Protein AF-A0A3A8QPT7-F1 (afdb_monomer)

Secondary structure (DSSP, 8-state):
---HHHHHHHHHHHHHHHHTTSTTS-HHHHHHHHHHHHHHHHHHHTS-HHHHTTS-HHHHHHHHHHHHHHHHHHHHHHHHHHHHHHHHHHHHHHHHHHHHHHHT-EE-STT-EEE--HHHHHHHHHHHHHHHHHHHHTTT-TTGGG--HHHHHHHHHHH-HHHHHHHHHHHTSPPEEE-PPPPPPPPHHHHHHHHHHTT-SSS-SSSSSHHHHHSB-TTSPBPPHHHHHHHHHHHHHHHHTTTTTTTTHHHHHHHHHHHT--HHHHHHHHHHHTTS-HHHHHHHHHHHHHHHTTPPPPHHHHHHHHHHHHHHHHHHHHHHHHHTTTPPPPPTT--B-TTSPBPPTTSHHHHHHHHHHHHHH-TTT-SS--SSPPHHHHHHHHHHHHHTT---HHHHHHHHHTTPPPP---B-PPTT-SPPPB--SEEES--S---TTS-EEEEEEE--SEE-S-HHHHHHHHHHHHH-EEEEEEEE-TTSTT-PPEEPHHHHHHHHHHHHTT-EEEEEE-

Sequence (510 aa):
VGGVELGRYLAFIREKKAALKQPAVTETERQVGHAALNDLMLWASARTEEELAKDAPLEVYLRLKAKHAQALLEDGRRSARAEAKLEEFHRWAEARRQVLADAHFRRLGSDGLLTESALYEETQLALLDAVLDWAYAHTEDPDFPRKSPSEVAVYLLARDSLLASAVEAGRFAPPAWDPAREPPAIPPEEVVLEIALGLLPVTGEVGDISGVVLGRSLLGYPLTDGERLLCAVSVALPVVSGRLLSEGAQGAERVALLTGRSLREVQVLQRVVQHLSPQEAQELRRVLRAAGRGEAVSAEDVERLRALAKRLEAPLAEAGRVLARGKRVALVGSRATAEGARLVPGSAEHLAQAWVDYQFRHPGKYPRFSYAVDPEWERLYRTVIQNKGAGSAFEQSVLQSRKLPKNTDLLLPPPGSKAQGFVPDAVTGHKGDLVWGSPYDFVEVKGRAELALTGNLKAMIQYVQKYGGSIELWIRSAKHPEGATRLTGPLTEELNDLVKEGQAAVRPFP

Nearest PDB structures (foldseek):
  4pl2-assembly2_A  TM=3.630E-01  e=3.818E+00  Escherichia coli DH1
  5j1i-assembly1_A  TM=1.905E-01  e=4.190E+00  Homo sapiens

Mean predicted aligned error: 19.51 Å

pLDDT: mean 70.54, std 17.62, range [31.7, 96.62]

Radius of gyration: 36.77 Å; Cα contacts (8 Å, |Δi|>4): 653; chains: 1; bounding box: 91×50×107 Å

Solvent-accessible surface area (backbone atoms only — not comparable to full-atom values): 28170 Å² total; per-re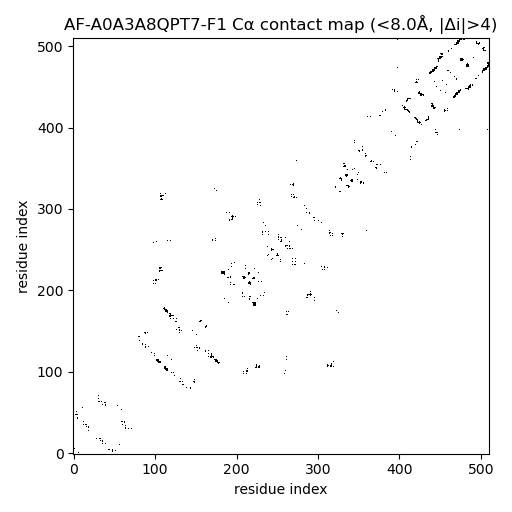sidue (Å²): 142,76,57,74,48,55,49,52,43,53,52,50,47,53,54,51,58,56,59,50,68,39,87,90,51,51,70,68,58,32,51,29,47,51,54,19,47,52,52,45,50,53,59,55,73,74,51,54,60,78,62,46,69,76,55,55,63,66,59,55,37,52,54,40,26,52,50,43,47,50,51,51,50,52,48,52,51,48,50,54,47,35,50,58,44,50,51,51,44,48,52,53,42,50,56,49,50,49,52,54,70,28,45,41,52,40,43,46,26,96,77,21,23,43,20,58,21,69,57,28,50,54,28,50,49,52,49,46,51,52,42,51,53,50,51,69,75,31,60,85,44,90,60,46,80,77,58,51,62,68,59,46,43,54,49,47,43,73,71,32,67,63,61,33,50,41,39,51,50,14,45,68,39,68,48,42,66,44,75,69,86,87,69,65,81,66,67,64,71,58,56,41,45,50,45,6,56,56,66,58,87,86,86,53,100,80,67,53,63,51,36,70,33,53,37,22,42,93,88,68,47,47,49,35,37,45,53,44,44,46,37,53,41,55,65,47,44,80,56,56,77,56,70,30,62,74,47,46,70,62,31,32,48,53,49,13,68,76,67,76,44,46,41,57,58,38,39,44,47,53,36,40,49,67,75,50,51,76,64,55,53,50,49,51,52,49,56,33,52,38,29,50,70,72,42,89,75,51,72,65,56,49,51,50,50,53,54,51,22,61,64,46,29,59,58,32,42,50,42,48,59,37,31,65,68,76,42,60,64,76,40,82,84,54,59,42,46,74,88,65,49,72,46,58,90,80,37,72,68,37,48,52,51,52,47,51,48,49,41,71,76,36,49,95,79,40,84,63,92,68,89,71,73,54,70,68,54,50,54,53,52,50,57,52,58,71,68,66,79,72,85,49,74,59,46,55,52,55,33,59,77,67,71,50,67,75,45,87,64,66,38,55,58,65,83,93,51,93,65,62,55,38,64,48,49,21,61,56,99,67,88,74,87,75,60,73,76,57,60,48,37,34,30,40,66,48,81,44,64,64,46,65,71,47,70,52,63,38,33,49,52,56,45,31,77,74,40,39,45,28,40,40,39,36,30,28,18,76,75,18,94,85,39,40,39,41,66,35,68,74,34,47,52,56,45,51,54,32,36,77,70,70,28,35,44,83,42,74,40,101

Organism: NCBI:txid2316720

Structure (mmCIF, N/CA/C/O backbone):
data_AF-A0A3A8QPT7-F1
#
_entry.id   AF-A0A3A8QPT7-F1
#
loop_
_atom_site.group_PDB
_atom_site.id
_atom_site.type_symbol
_atom_site.label_atom_id
_atom_site.label_alt_id
_atom_site.label_comp_id
_atom_site.label_asym_id
_atom_site.label_entity_id
_atom_site.label_seq_id
_atom_site.pdbx_PDB_ins_code
_atom_site.Cartn_x
_atom_site.Cartn_y
_atom_site.Cartn_z
_atom_site.occupancy
_atom_site.B_iso_or_equiv
_atom_site.auth_seq_id
_atom_site.auth_comp_id
_atom_site.auth_asym_id
_atom_site.auth_atom_id
_atom_site.pdbx_PDB_model_num
ATOM 1 N N . VAL A 1 1 ? 38.721 -14.617 -67.663 1.00 47.69 1 VAL A N 1
ATOM 2 C CA . VAL A 1 1 ? 37.419 -14.471 -66.972 1.00 47.69 1 VAL A CA 1
ATOM 3 C C . VAL A 1 1 ? 37.281 -13.009 -66.586 1.00 47.69 1 VAL A C 1
ATOM 5 O O . VAL A 1 1 ? 38.129 -12.526 -65.849 1.00 47.69 1 VAL A O 1
ATOM 8 N N . GLY A 1 2 ? 36.311 -12.307 -67.165 1.00 55.47 2 GLY A N 1
ATOM 9 C CA . GLY A 1 2 ? 36.042 -10.885 -66.932 1.00 55.47 2 GLY A CA 1
ATOM 10 C C . GLY A 1 2 ? 35.784 -10.172 -68.251 1.00 55.47 2 GLY A C 1
ATOM 11 O O . GLY A 1 2 ? 36.741 -9.828 -68.940 1.00 55.47 2 GLY A O 1
ATOM 12 N N . GLY A 1 3 ? 34.514 -10.041 -68.637 1.00 75.25 3 GLY A N 1
ATOM 13 C CA . GLY A 1 3 ? 34.138 -9.258 -69.807 1.00 75.25 3 GLY A CA 1
ATOM 14 C C . GLY A 1 3 ? 34.181 -7.756 -69.516 1.00 75.25 3 GLY A C 1
ATOM 15 O O . GLY A 1 3 ? 34.612 -7.307 -68.446 1.00 75.25 3 GLY A O 1
ATOM 16 N N . VAL A 1 4 ? 33.820 -6.977 -70.533 1.00 87.88 4 VAL A N 1
ATOM 17 C CA . VAL A 1 4 ? 34.007 -5.520 -70.572 1.00 87.88 4 VAL A CA 1
ATOM 18 C C . VAL A 1 4 ? 33.205 -4.825 -69.468 1.00 87.88 4 VAL A C 1
ATOM 20 O O . VAL A 1 4 ? 33.731 -3.923 -68.808 1.00 87.88 4 VAL A O 1
ATOM 23 N N . GLU A 1 5 ? 31.979 -5.277 -69.198 1.00 90.06 5 GLU A N 1
ATOM 24 C CA . GLU A 1 5 ? 31.116 -4.651 -68.198 1.00 90.06 5 GLU A CA 1
ATOM 25 C C . GLU A 1 5 ? 31.552 -5.009 -66.777 1.00 90.06 5 GLU A C 1
ATOM 27 O O . GLU A 1 5 ? 31.640 -4.121 -65.925 1.00 90.06 5 GLU A O 1
ATOM 32 N N . LEU A 1 6 ? 31.951 -6.258 -66.504 1.00 89.81 6 LEU A N 1
ATOM 33 C CA . LEU A 1 6 ? 32.511 -6.594 -65.190 1.00 89.81 6 LEU A CA 1
ATOM 34 C C . LEU A 1 6 ? 33.782 -5.774 -64.899 1.00 89.81 6 LEU A C 1
ATOM 36 O O . LEU A 1 6 ? 33.957 -5.264 -63.789 1.00 89.81 6 LEU A O 1
ATOM 40 N N . GLY A 1 7 ? 34.643 -5.575 -65.903 1.00 89.94 7 GLY A N 1
ATOM 41 C CA . GLY A 1 7 ? 35.822 -4.710 -65.798 1.00 89.94 7 GLY A CA 1
ATOM 42 C C . GLY A 1 7 ? 35.476 -3.262 -65.429 1.00 89.94 7 GLY A C 1
ATOM 43 O O . GLY A 1 7 ? 36.123 -2.674 -64.556 1.00 89.94 7 GLY A O 1
ATOM 44 N N . ARG A 1 8 ? 34.412 -2.709 -66.026 1.00 94.06 8 ARG A N 1
ATOM 45 C CA . ARG A 1 8 ? 33.888 -1.366 -65.726 1.00 94.06 8 ARG A CA 1
ATOM 46 C C . ARG A 1 8 ? 33.406 -1.240 -64.276 1.00 94.06 8 ARG A C 1
ATOM 48 O O . ARG A 1 8 ? 33.750 -0.263 -63.608 1.00 94.06 8 ARG A O 1
ATOM 55 N N . TYR A 1 9 ? 32.676 -2.230 -63.759 1.00 94.75 9 TYR A N 1
ATOM 56 C CA . TYR A 1 9 ? 32.240 -2.263 -62.355 1.00 94.75 9 TYR A CA 1
ATOM 57 C C . TYR A 1 9 ? 33.427 -2.358 -61.383 1.00 94.75 9 TYR A C 1
ATOM 59 O O . TYR A 1 9 ? 33.484 -1.622 -60.396 1.00 94.75 9 TYR A O 1
ATOM 67 N N . LEU A 1 10 ? 34.418 -3.208 -61.671 1.00 93.88 10 LEU A N 1
ATOM 68 C CA . LEU A 1 10 ? 35.613 -3.356 -60.832 1.00 93.88 10 LEU A CA 1
ATOM 69 C C . LEU A 1 10 ? 36.472 -2.084 -60.801 1.00 93.88 10 LEU A C 1
ATOM 71 O O . LEU A 1 10 ? 36.978 -1.712 -59.737 1.00 93.88 10 LEU A O 1
ATOM 75 N N . ALA A 1 11 ? 36.624 -1.405 -61.941 1.00 94.44 11 ALA A N 1
ATOM 76 C CA . ALA A 1 11 ? 37.322 -0.125 -62.025 1.00 94.44 11 ALA A CA 1
ATOM 77 C C . ALA A 1 11 ? 36.614 0.949 -61.185 1.00 94.44 11 ALA A C 1
ATOM 79 O O . ALA A 1 11 ? 37.253 1.596 -60.352 1.00 94.44 11 ALA A O 1
ATOM 80 N N . PHE A 1 12 ? 35.287 1.055 -61.319 1.00 96.44 12 PHE A N 1
ATOM 81 C CA . PHE A 1 12 ? 34.465 1.955 -60.510 1.00 96.44 12 PHE A CA 1
ATOM 82 C C . PHE A 1 12 ? 34.610 1.678 -59.003 1.00 96.44 12 PHE A C 1
ATOM 84 O O . PHE A 1 12 ? 34.821 2.602 -58.215 1.00 96.44 12 PHE A O 1
ATOM 91 N N . ILE A 1 13 ? 34.568 0.406 -58.583 1.00 95.38 13 ILE A N 1
ATOM 92 C CA . ILE A 1 13 ? 34.739 0.030 -57.171 1.00 95.38 13 ILE A CA 1
ATOM 93 C C . ILE A 1 13 ? 36.112 0.465 -56.645 1.00 95.38 13 ILE A C 1
ATOM 95 O O . ILE A 1 13 ? 36.201 0.982 -55.530 1.00 95.38 13 ILE A O 1
ATOM 99 N N . ARG A 1 14 ? 37.187 0.277 -57.421 1.00 95.00 14 ARG A N 1
ATOM 100 C CA . ARG A 1 14 ? 38.543 0.696 -57.020 1.00 95.00 14 ARG A CA 1
ATOM 101 C C . ARG A 1 14 ? 38.638 2.209 -56.850 1.00 95.00 14 ARG A C 1
ATOM 103 O O . ARG A 1 14 ? 39.148 2.662 -55.826 1.00 95.00 14 ARG A O 1
ATOM 110 N N . GLU A 1 15 ? 38.110 2.966 -57.809 1.00 96.00 15 GLU A N 1
ATOM 111 C CA . GLU A 1 15 ? 38.067 4.430 -57.756 1.00 96.00 15 GLU A CA 1
ATOM 112 C C . GLU A 1 15 ? 37.321 4.913 -56.503 1.00 96.00 15 GLU A C 1
ATOM 114 O O . GLU A 1 15 ? 37.855 5.698 -55.718 1.00 96.00 15 GLU A O 1
ATOM 119 N N . LYS A 1 16 ? 36.115 4.389 -56.247 1.00 94.69 16 LYS A N 1
ATOM 120 C CA . LYS A 1 16 ? 35.323 4.800 -55.079 1.00 94.69 16 LYS A CA 1
ATOM 121 C C . LYS A 1 16 ? 35.925 4.343 -53.754 1.00 94.69 16 LYS A C 1
ATOM 123 O O . LYS A 1 16 ? 35.893 5.114 -52.797 1.00 94.69 16 LYS A O 1
ATOM 128 N N . LYS A 1 17 ? 36.554 3.163 -53.683 1.00 93.38 17 LYS A N 1
ATOM 129 C CA . LYS A 1 17 ? 37.315 2.747 -52.488 1.00 93.38 17 LYS A CA 1
ATOM 130 C C . LYS A 1 17 ? 38.472 3.704 -52.191 1.00 93.38 17 LYS A C 1
ATOM 132 O O . LYS A 1 17 ? 38.749 3.942 -51.021 1.00 93.38 17 LYS A O 1
ATOM 137 N N . ALA A 1 18 ? 39.138 4.247 -53.212 1.00 93.06 18 ALA A N 1
ATOM 138 C CA . ALA A 1 18 ? 40.184 5.253 -53.024 1.00 93.06 18 ALA A CA 1
ATOM 139 C C . ALA A 1 18 ? 39.605 6.599 -52.556 1.00 93.06 18 ALA A C 1
ATOM 141 O O . ALA A 1 18 ? 40.149 7.204 -51.635 1.00 93.06 18 ALA A O 1
ATOM 142 N N . ALA A 1 19 ? 38.470 7.027 -53.117 1.00 92.75 19 ALA A N 1
ATOM 143 C CA . ALA A 1 19 ? 37.792 8.258 -52.706 1.00 92.75 19 ALA A CA 1
ATOM 144 C C . ALA A 1 19 ? 37.348 8.233 -51.227 1.00 92.75 19 ALA A C 1
ATOM 146 O O . ALA A 1 19 ? 37.539 9.217 -50.520 1.00 92.75 19 ALA A O 1
ATOM 147 N N . LEU A 1 20 ? 36.839 7.101 -50.719 1.00 92.19 20 LEU A N 1
ATOM 148 C CA . LEU A 1 20 ? 36.408 6.962 -49.313 1.00 92.19 20 LEU A CA 1
ATOM 149 C C . LEU A 1 20 ? 37.558 7.020 -48.286 1.00 92.19 20 LEU A C 1
ATOM 151 O O . LEU A 1 20 ? 37.318 7.235 -47.096 1.00 92.19 20 LEU A O 1
ATOM 155 N N . LYS A 1 21 ? 38.811 6.846 -48.728 1.00 91.00 21 LYS A N 1
ATOM 156 C CA . LYS A 1 21 ? 40.006 6.968 -47.875 1.00 91.00 21 LYS A CA 1
ATOM 157 C C . LYS A 1 21 ? 40.462 8.414 -47.679 1.00 91.00 21 LYS A C 1
ATOM 159 O O . LYS A 1 21 ? 41.392 8.650 -46.914 1.00 91.00 21 LYS A O 1
ATOM 164 N N . GLN A 1 22 ? 39.852 9.375 -48.374 1.00 91.25 22 GLN A N 1
ATOM 165 C CA . GLN A 1 22 ? 40.227 10.776 -48.235 1.00 91.25 22 GLN A CA 1
ATOM 166 C C . GLN A 1 22 ? 39.846 11.313 -46.840 1.00 91.25 22 GLN A C 1
ATOM 168 O O . GLN A 1 22 ? 38.780 10.958 -46.325 1.00 91.25 22 GLN A O 1
ATOM 173 N N . PRO A 1 23 ? 40.668 12.196 -46.235 1.00 85.62 23 PRO A N 1
ATOM 174 C CA . PRO A 1 23 ? 40.406 12.746 -44.899 1.00 85.62 23 PRO A CA 1
ATOM 175 C C . PRO A 1 23 ? 39.099 13.539 -44.785 1.00 85.62 23 PRO A C 1
ATOM 177 O O . PRO A 1 23 ? 38.535 13.631 -43.703 1.00 85.62 23 PRO A O 1
ATOM 180 N N . ALA A 1 24 ? 38.610 14.098 -45.895 1.00 90.19 24 ALA A N 1
ATOM 181 C CA . ALA A 1 24 ? 37.383 14.893 -45.937 1.00 90.19 24 ALA A CA 1
ATOM 182 C C . ALA A 1 24 ? 36.089 14.063 -45.810 1.00 90.19 24 ALA A C 1
ATOM 184 O O . ALA A 1 24 ? 35.016 14.638 -45.664 1.00 90.19 24 ALA A O 1
ATOM 185 N N . VAL A 1 25 ? 36.171 12.728 -45.884 1.00 89.06 25 VAL A N 1
ATOM 186 C CA . VAL A 1 25 ? 35.008 11.835 -45.787 1.00 89.06 25 VAL A CA 1
ATOM 187 C C . VAL A 1 25 ? 34.735 11.501 -44.323 1.00 89.06 25 VAL A C 1
ATOM 189 O O . VAL A 1 25 ? 35.638 11.066 -43.601 1.00 89.06 25 VAL A O 1
ATOM 192 N N . THR A 1 26 ? 33.486 11.671 -43.887 1.00 91.50 26 THR A N 1
ATOM 193 C CA . THR A 1 26 ? 33.074 11.324 -42.519 1.00 91.50 26 THR A CA 1
ATOM 194 C C . THR A 1 26 ? 33.120 9.809 -42.291 1.00 91.50 26 THR A C 1
ATOM 196 O O . THR A 1 26 ? 33.003 9.019 -43.229 1.00 91.50 26 THR A O 1
ATOM 199 N N . GLU A 1 27 ? 33.282 9.370 -41.041 1.00 88.56 27 GLU A N 1
ATOM 200 C CA . GLU A 1 27 ? 33.335 7.935 -40.726 1.00 88.56 27 GLU A CA 1
ATOM 201 C C . GLU A 1 27 ? 32.027 7.215 -41.095 1.00 88.56 27 GLU A C 1
ATOM 203 O O . GLU A 1 27 ? 32.056 6.137 -41.684 1.00 88.56 27 GLU A O 1
ATOM 208 N N . THR A 1 28 ? 30.876 7.853 -40.871 1.00 86.69 28 THR A N 1
ATOM 209 C CA . THR A 1 28 ? 29.561 7.334 -41.276 1.00 86.69 28 THR A CA 1
ATOM 210 C C . THR A 1 28 ? 29.468 7.138 -42.792 1.00 86.69 28 THR A C 1
ATOM 212 O O . THR A 1 28 ? 29.057 6.078 -43.267 1.00 86.69 28 THR A O 1
ATOM 215 N N . GLU A 1 29 ? 29.889 8.128 -43.586 1.00 90.06 29 GLU A N 1
ATOM 216 C CA . GLU A 1 29 ? 29.894 8.009 -45.049 1.00 90.06 29 GLU A CA 1
ATOM 217 C C . GLU A 1 29 ? 30.881 6.953 -45.546 1.00 90.06 29 GLU A C 1
ATOM 219 O O . GLU A 1 29 ? 30.611 6.284 -46.549 1.00 90.06 29 GLU A O 1
ATOM 224 N N . ARG A 1 30 ? 32.005 6.786 -44.843 1.00 92.75 30 ARG A N 1
ATOM 225 C CA . ARG A 1 30 ? 33.008 5.760 -45.122 1.00 92.75 30 ARG A CA 1
ATOM 226 C C . ARG A 1 30 ? 32.451 4.361 -44.870 1.00 92.75 30 ARG A C 1
ATOM 228 O O . ARG A 1 30 ? 32.575 3.512 -45.750 1.00 92.75 30 ARG A O 1
ATOM 235 N N . GLN A 1 31 ? 31.789 4.130 -43.737 1.00 90.62 31 GLN A N 1
ATOM 236 C CA . GLN A 1 31 ? 31.167 2.844 -43.396 1.00 90.62 31 GLN A CA 1
ATOM 237 C C . GLN A 1 31 ? 30.049 2.468 -44.373 1.00 90.62 31 GLN A C 1
ATOM 239 O O . GLN A 1 31 ? 30.101 1.401 -44.990 1.00 90.62 31 GLN A O 1
ATOM 244 N N . VAL A 1 32 ? 29.090 3.374 -44.598 1.00 94.00 32 VAL A N 1
ATOM 245 C CA . VAL A 1 32 ? 27.981 3.163 -45.547 1.00 94.00 32 VAL A CA 1
ATOM 246 C C . VAL A 1 32 ? 28.514 2.959 -46.970 1.00 94.00 32 VAL A C 1
ATOM 248 O O . VAL A 1 32 ? 28.056 2.075 -47.697 1.00 94.00 32 VAL A O 1
ATOM 251 N N . GLY A 1 33 ? 29.510 3.754 -47.372 1.00 93.56 33 GLY A N 1
ATOM 252 C CA . GLY A 1 33 ? 30.157 3.638 -48.675 1.0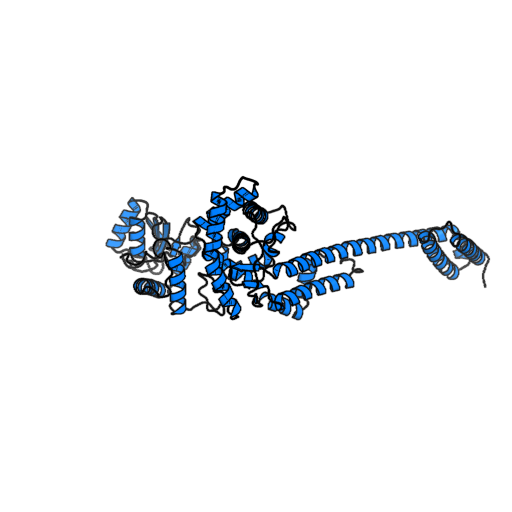0 93.56 33 GLY A CA 1
ATOM 253 C C . GLY A 1 33 ? 30.888 2.306 -48.856 1.00 93.56 33 GLY A C 1
ATOM 254 O O . GLY A 1 33 ? 30.754 1.673 -49.901 1.00 93.56 33 GLY A O 1
ATOM 255 N N . HIS A 1 34 ? 31.624 1.834 -47.847 1.00 94.81 34 HIS A N 1
ATOM 256 C CA . HIS A 1 34 ? 32.311 0.544 -47.910 1.00 94.81 34 HIS A CA 1
ATOM 257 C C . HIS A 1 34 ? 31.343 -0.640 -47.950 1.00 94.81 34 HIS A C 1
ATOM 259 O O . HIS A 1 34 ? 31.553 -1.538 -48.767 1.00 94.81 34 HIS A O 1
ATOM 265 N N . ALA A 1 35 ? 30.278 -0.622 -47.143 1.00 93.06 35 ALA A N 1
ATOM 266 C CA . ALA A 1 35 ? 29.233 -1.645 -47.177 1.00 93.06 35 ALA A CA 1
ATOM 267 C C . ALA A 1 35 ? 28.576 -1.723 -48.566 1.00 93.06 35 ALA A C 1
ATOM 269 O O . ALA A 1 35 ? 28.523 -2.792 -49.173 1.00 93.06 35 ALA A O 1
ATOM 270 N N . ALA A 1 36 ? 28.203 -0.574 -49.138 1.00 95.94 36 ALA A N 1
ATOM 271 C CA . ALA A 1 36 ? 27.622 -0.506 -50.476 1.00 95.94 36 ALA A CA 1
ATOM 272 C C . ALA A 1 36 ? 28.580 -0.974 -51.585 1.00 95.94 36 ALA A C 1
ATOM 274 O O . ALA A 1 36 ? 28.141 -1.613 -52.538 1.00 95.94 36 ALA A O 1
ATOM 275 N N . LEU A 1 37 ? 29.886 -0.694 -51.481 1.00 96.62 37 LEU A N 1
ATOM 276 C CA . LEU A 1 37 ? 30.881 -1.170 -52.455 1.00 96.62 37 LEU A CA 1
ATOM 277 C C . LEU A 1 37 ? 31.157 -2.673 -52.343 1.00 96.62 37 LEU A C 1
ATOM 279 O O . LEU A 1 37 ? 31.469 -3.305 -53.353 1.00 96.62 37 LEU A O 1
ATOM 283 N N . ASN A 1 38 ? 31.064 -3.248 -51.143 1.00 95.38 38 ASN A N 1
ATOM 284 C CA . ASN A 1 38 ? 31.174 -4.693 -50.953 1.00 95.38 38 ASN A CA 1
ATOM 285 C C . ASN A 1 38 ? 29.944 -5.412 -51.522 1.00 95.38 38 ASN A C 1
ATOM 287 O O . ASN A 1 38 ? 30.103 -6.369 -52.278 1.00 95.38 38 ASN A O 1
ATOM 291 N N . ASP A 1 39 ? 28.742 -4.891 -51.275 1.00 95.19 39 ASP A N 1
ATOM 292 C CA . ASP A 1 39 ? 27.518 -5.413 -51.888 1.00 95.19 39 ASP A CA 1
ATOM 293 C C . ASP A 1 39 ? 27.525 -5.247 -53.408 1.00 95.19 39 ASP A C 1
ATOM 295 O O . ASP A 1 39 ? 27.118 -6.160 -54.118 1.00 95.19 39 ASP A O 1
ATOM 299 N N . LEU A 1 40 ? 28.038 -4.127 -53.930 1.00 96.06 40 LEU A N 1
ATOM 300 C CA . LEU A 1 40 ? 28.192 -3.917 -55.370 1.00 96.06 40 LEU A CA 1
ATOM 301 C C . LEU A 1 40 ? 29.149 -4.940 -55.993 1.00 96.06 40 LEU A C 1
ATOM 303 O O . LEU A 1 40 ? 28.886 -5.432 -57.087 1.00 96.06 40 LEU A O 1
ATOM 307 N N . MET A 1 41 ? 30.238 -5.285 -55.297 1.00 95.31 41 MET A N 1
ATOM 308 C CA . MET A 1 41 ? 31.178 -6.319 -55.736 1.00 95.31 41 MET A CA 1
ATOM 309 C C . MET A 1 41 ? 30.491 -7.685 -55.835 1.00 95.31 41 MET A C 1
ATOM 311 O O . MET A 1 41 ? 30.626 -8.365 -56.852 1.00 95.31 41 MET A O 1
ATOM 315 N N . LEU A 1 42 ? 29.736 -8.076 -54.804 1.00 94.56 42 LEU A N 1
ATOM 316 C CA . LEU A 1 42 ? 28.981 -9.333 -54.786 1.00 94.56 42 LEU A CA 1
ATOM 317 C C . LEU A 1 42 ? 27.880 -9.338 -55.855 1.00 94.56 42 LEU A C 1
ATOM 319 O O . LEU A 1 42 ? 27.741 -10.302 -56.603 1.00 94.56 42 LEU A O 1
ATOM 323 N N . TRP A 1 43 ? 27.146 -8.230 -55.976 1.00 94.69 43 TRP A N 1
ATOM 324 C CA . TRP A 1 43 ? 26.082 -8.030 -56.957 1.00 94.69 43 TRP A CA 1
ATOM 325 C C . TRP A 1 43 ? 26.598 -8.138 -58.394 1.00 94.69 43 TRP A C 1
ATOM 327 O O . TRP A 1 43 ? 25.934 -8.763 -59.223 1.00 94.69 43 TRP A O 1
ATOM 337 N N . ALA A 1 44 ? 27.771 -7.558 -58.674 1.00 93.06 44 ALA A N 1
ATOM 338 C CA . ALA A 1 44 ? 28.379 -7.578 -59.998 1.00 93.06 44 ALA A CA 1
ATOM 339 C C . ALA A 1 44 ? 28.994 -8.944 -60.335 1.00 93.06 44 ALA A C 1
ATOM 341 O O . ALA A 1 44 ? 28.863 -9.422 -61.456 1.00 93.06 44 ALA A O 1
ATOM 342 N N . SER A 1 45 ? 29.616 -9.601 -59.351 1.00 91.50 45 SER A N 1
ATOM 343 C CA . SER A 1 45 ? 30.250 -10.917 -59.534 1.00 91.50 45 SER A CA 1
ATOM 344 C C . SER A 1 45 ? 29.242 -12.052 -59.752 1.00 91.50 45 SER A C 1
ATOM 346 O O . SER A 1 45 ? 29.615 -13.106 -60.256 1.00 91.50 45 SER A O 1
ATOM 348 N N . ALA A 1 46 ? 27.979 -11.851 -59.368 1.00 91.88 46 ALA A N 1
ATOM 349 C CA . ALA A 1 46 ? 26.906 -12.838 -59.492 1.00 91.88 46 ALA A CA 1
ATOM 350 C C . ALA A 1 46 ? 26.071 -12.703 -60.785 1.00 91.88 46 ALA A C 1
ATOM 352 O O . ALA A 1 46 ? 25.048 -13.373 -60.905 1.00 91.88 46 ALA A O 1
ATOM 353 N N . ARG A 1 47 ? 26.459 -11.828 -61.725 1.00 92.50 47 ARG A N 1
ATOM 354 C CA . ARG A 1 47 ? 25.686 -11.508 -62.940 1.00 92.50 47 ARG A CA 1
ATOM 355 C C . ARG A 1 47 ? 26.464 -11.761 -64.224 1.00 92.50 47 ARG A C 1
ATOM 357 O O . ARG A 1 47 ? 27.692 -11.731 -64.249 1.00 92.50 47 ARG A O 1
ATOM 364 N N . THR A 1 48 ? 25.718 -11.984 -65.300 1.00 92.94 48 THR A N 1
ATOM 365 C CA . THR A 1 48 ? 26.246 -12.085 -66.666 1.00 92.94 48 THR A CA 1
ATOM 366 C C . THR A 1 48 ? 26.534 -10.703 -67.268 1.00 92.94 48 THR A C 1
ATOM 368 O O . THR A 1 48 ? 26.006 -9.690 -66.813 1.00 92.94 48 THR A O 1
ATOM 371 N N . GLU A 1 49 ? 27.348 -10.645 -68.328 1.00 90.38 49 GLU A N 1
ATOM 372 C CA . GLU A 1 49 ? 27.685 -9.386 -69.021 1.00 90.38 49 GLU A CA 1
ATOM 373 C C . GLU A 1 49 ? 26.440 -8.657 -69.562 1.00 90.38 49 GLU A C 1
ATOM 375 O O . GLU A 1 49 ? 26.326 -7.442 -69.421 1.00 90.38 49 GLU A O 1
ATOM 380 N N . GLU A 1 50 ? 25.470 -9.396 -70.111 1.00 89.62 50 GLU A N 1
ATOM 381 C CA . GLU A 1 50 ? 24.205 -8.835 -70.609 1.00 89.62 50 GLU A CA 1
ATOM 382 C C . GLU A 1 50 ? 23.344 -8.224 -69.493 1.00 89.62 50 GLU A C 1
ATOM 384 O O . GLU A 1 50 ? 22.601 -7.271 -69.723 1.00 89.62 50 GLU A O 1
ATOM 389 N N . GLU A 1 51 ? 23.421 -8.760 -68.274 1.00 89.75 51 GLU A N 1
ATOM 390 C CA . GLU A 1 51 ? 22.709 -8.219 -67.115 1.00 89.75 51 GLU A CA 1
ATOM 391 C C . GLU A 1 51 ? 23.408 -6.992 -66.533 1.00 89.75 51 GLU A C 1
ATOM 393 O O . GLU A 1 51 ? 22.729 -6.054 -66.122 1.00 89.75 51 GLU A O 1
ATOM 398 N N . LEU A 1 52 ? 24.744 -6.974 -66.522 1.00 91.50 52 LEU A N 1
ATOM 399 C CA . LEU A 1 52 ? 25.530 -5.829 -66.057 1.00 91.50 52 LEU A CA 1
ATOM 400 C C . LEU A 1 52 ? 25.387 -4.614 -66.977 1.00 91.50 52 LEU A C 1
ATOM 402 O O . LEU A 1 52 ? 25.349 -3.491 -66.480 1.00 91.50 52 LEU A O 1
ATOM 406 N N . ALA A 1 53 ? 25.253 -4.830 -68.288 1.00 90.50 53 ALA A N 1
ATOM 407 C CA . ALA A 1 53 ? 25.081 -3.763 -69.276 1.00 90.50 53 ALA A CA 1
ATOM 408 C C . ALA A 1 53 ? 23.797 -2.931 -69.077 1.00 90.50 53 ALA A C 1
ATOM 410 O O . ALA A 1 53 ? 23.703 -1.816 -69.592 1.00 90.50 53 ALA A O 1
ATOM 411 N N . LYS A 1 54 ? 22.805 -3.463 -68.348 1.00 92.50 54 LYS A N 1
ATOM 412 C CA . LYS A 1 54 ? 21.497 -2.819 -68.134 1.00 92.50 54 LYS A CA 1
ATOM 413 C C . LYS A 1 54 ? 21.548 -1.654 -67.150 1.00 92.50 54 LYS A C 1
ATOM 415 O O .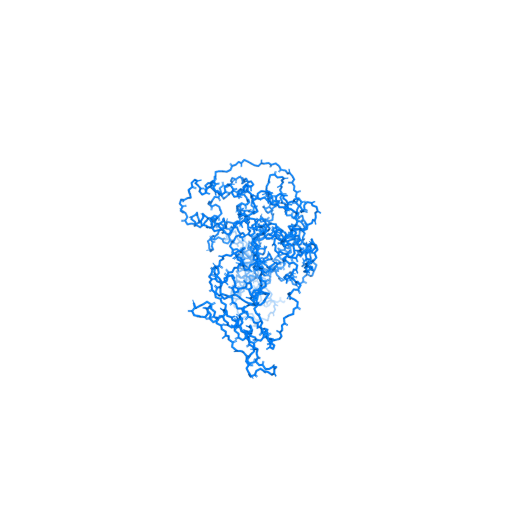 LYS A 1 54 ? 20.741 -0.742 -67.277 1.00 92.50 54 LYS A O 1
ATOM 420 N N . ASP A 1 55 ? 22.472 -1.690 -66.193 1.00 92.88 55 ASP A N 1
ATOM 421 C CA . ASP A 1 55 ? 22.564 -0.706 -65.116 1.00 92.88 55 ASP A CA 1
ATOM 422 C C . ASP A 1 55 ? 23.947 -0.036 -65.113 1.00 92.88 55 ASP A C 1
ATOM 424 O O . ASP A 1 55 ? 24.979 -0.690 -65.293 1.00 92.88 55 ASP A O 1
ATOM 428 N N . ALA A 1 56 ? 24.010 1.271 -64.842 1.00 94.25 56 ALA A N 1
ATOM 429 C CA . ALA A 1 56 ? 25.294 1.939 -64.643 1.00 94.25 56 ALA A CA 1
ATOM 430 C C . ALA A 1 56 ? 25.862 1.640 -63.235 1.00 94.25 56 ALA A C 1
ATOM 432 O O . ALA A 1 56 ? 25.122 1.734 -62.249 1.00 94.25 56 ALA A O 1
ATOM 433 N N . PRO A 1 57 ? 27.186 1.406 -63.076 1.00 93.38 57 PRO A N 1
ATOM 434 C CA . PRO A 1 57 ? 27.793 1.135 -61.765 1.00 93.38 57 PRO A CA 1
ATOM 435 C C . PRO A 1 57 ? 27.473 2.186 -60.692 1.00 93.38 57 PRO A C 1
ATOM 437 O O . PRO A 1 57 ? 27.288 1.849 -59.522 1.00 93.38 57 PRO A O 1
ATOM 440 N N . LEU A 1 58 ? 27.376 3.461 -61.090 1.00 95.69 58 LEU A N 1
ATOM 441 C CA . LEU A 1 58 ? 27.033 4.568 -60.198 1.00 95.69 58 LEU A CA 1
ATOM 442 C C . LEU A 1 58 ? 25.597 4.467 -59.667 1.00 95.69 58 LEU A C 1
ATOM 444 O O . LEU A 1 58 ? 25.376 4.705 -58.484 1.00 95.69 58 LEU A O 1
ATOM 448 N N . GLU A 1 59 ? 24.633 4.104 -60.508 1.00 93.75 59 GLU A N 1
ATOM 449 C CA . GLU A 1 59 ? 23.219 4.020 -60.127 1.00 93.75 59 GLU A CA 1
ATOM 450 C C . GLU A 1 59 ? 22.984 2.869 -59.146 1.00 93.75 59 GLU A C 1
ATOM 452 O O . GLU A 1 59 ? 22.354 3.052 -58.100 1.00 93.75 59 GLU A O 1
ATOM 457 N N . VAL A 1 60 ? 23.576 1.700 -59.422 1.00 94.88 60 VAL A N 1
ATOM 458 C CA . VAL A 1 60 ? 23.520 0.546 -58.512 1.00 94.88 60 VAL A CA 1
ATOM 459 C C . VAL A 1 60 ? 24.202 0.875 -57.186 1.00 94.88 60 VAL A C 1
ATOM 461 O O . VAL A 1 60 ? 23.644 0.593 -56.123 1.00 94.88 60 VAL A O 1
ATOM 464 N N . TYR A 1 61 ? 25.372 1.522 -57.231 1.00 95.88 61 TYR A N 1
ATOM 465 C CA . TYR A 1 61 ? 26.080 1.977 -56.036 1.00 95.88 61 TYR A CA 1
ATOM 466 C C . TYR A 1 61 ? 25.241 2.937 -55.193 1.00 95.88 61 TYR A C 1
ATOM 468 O O . TYR A 1 61 ? 25.127 2.732 -53.988 1.00 95.88 61 TYR A O 1
ATOM 476 N N . LEU A 1 62 ? 24.630 3.960 -55.799 1.00 95.38 62 LEU A N 1
ATOM 477 C CA . LEU A 1 62 ? 23.808 4.934 -55.077 1.00 95.38 62 LEU A CA 1
ATOM 478 C C . LEU A 1 62 ? 22.573 4.280 -54.446 1.00 95.38 62 LEU A C 1
ATOM 480 O O . LEU A 1 62 ? 22.260 4.582 -53.297 1.00 95.38 62 LEU A O 1
ATOM 484 N N . ARG A 1 63 ? 21.926 3.332 -55.137 1.00 95.44 63 ARG A N 1
ATOM 485 C CA . ARG A 1 63 ? 20.801 2.554 -54.589 1.00 95.44 63 ARG A CA 1
ATOM 486 C C . ARG A 1 63 ? 21.216 1.717 -53.376 1.00 95.44 63 ARG A C 1
ATOM 488 O O . ARG A 1 63 ? 20.533 1.738 -52.354 1.00 95.44 63 ARG A O 1
ATOM 495 N N . LEU A 1 64 ? 22.340 1.001 -53.465 1.00 94.44 64 LEU A N 1
ATOM 496 C CA . LEU A 1 64 ? 22.874 0.211 -52.347 1.00 94.44 64 LEU A CA 1
ATOM 497 C C . LEU A 1 64 ? 23.323 1.108 -51.187 1.00 94.44 64 LEU A C 1
ATOM 499 O O . LEU A 1 64 ? 23.023 0.816 -50.032 1.00 94.44 64 LEU A O 1
ATOM 503 N N . LYS A 1 65 ? 23.974 2.236 -51.488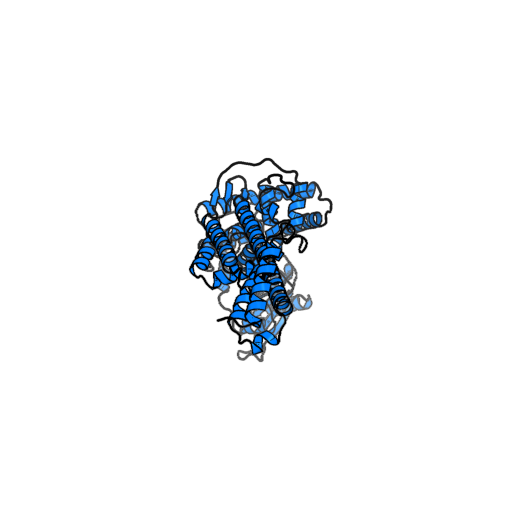 1.00 94.38 65 LYS A N 1
ATOM 504 C CA . LYS A 1 65 ? 24.387 3.237 -50.498 1.00 94.38 65 LYS A CA 1
ATOM 505 C C . LYS A 1 65 ? 23.182 3.826 -49.762 1.00 94.38 65 LYS A C 1
ATOM 507 O O . LYS A 1 65 ? 23.229 3.933 -48.543 1.00 94.38 65 LYS A O 1
ATOM 512 N N . ALA A 1 66 ? 22.100 4.154 -50.471 1.00 92.00 66 ALA A N 1
ATOM 513 C CA . ALA A 1 66 ? 20.860 4.639 -49.867 1.00 92.00 66 ALA A CA 1
ATOM 514 C C . ALA A 1 66 ? 20.218 3.588 -48.946 1.00 92.00 66 ALA A C 1
ATOM 516 O O . ALA A 1 66 ? 19.818 3.920 -47.834 1.00 92.00 66 ALA A O 1
ATOM 517 N N . LYS A 1 67 ? 20.195 2.312 -49.362 1.00 92.25 67 LYS A N 1
ATOM 518 C CA . LYS A 1 67 ? 19.706 1.200 -48.532 1.00 92.25 67 LYS A CA 1
ATOM 519 C C . LYS A 1 67 ? 20.507 1.057 -47.232 1.00 92.25 67 LYS A C 1
ATOM 521 O O . LYS A 1 67 ? 19.913 0.957 -46.164 1.00 92.25 67 LYS A O 1
ATOM 526 N N . HIS A 1 68 ? 21.839 1.080 -47.312 1.00 92.31 68 HIS A N 1
ATOM 527 C CA . HIS A 1 68 ? 22.716 1.000 -46.134 1.00 92.31 68 HIS A CA 1
ATOM 528 C C . HIS A 1 68 ? 22.607 2.234 -45.235 1.00 92.31 68 HIS A C 1
ATOM 530 O O . HIS A 1 68 ? 22.589 2.097 -44.017 1.00 92.31 68 HIS A O 1
ATOM 536 N N . ALA A 1 69 ? 22.467 3.430 -45.814 1.00 89.06 69 ALA A N 1
ATOM 537 C CA . ALA A 1 69 ? 22.222 4.650 -45.048 1.00 89.06 69 ALA A CA 1
ATOM 538 C C . ALA A 1 69 ? 20.895 4.577 -44.277 1.00 89.06 69 ALA A C 1
ATOM 540 O O . ALA A 1 69 ? 20.846 4.940 -43.106 1.00 89.06 69 ALA A O 1
ATOM 541 N N . GLN A 1 70 ? 19.829 4.079 -44.911 1.00 88.19 70 GLN A N 1
ATOM 542 C CA . GLN A 1 70 ? 18.535 3.903 -44.257 1.00 88.19 70 GLN A CA 1
ATOM 543 C C . GLN A 1 70 ? 18.593 2.846 -43.148 1.00 88.19 70 GLN A C 1
ATOM 545 O O . GLN A 1 70 ? 18.105 3.107 -42.054 1.00 88.19 70 GLN A O 1
ATOM 550 N N . ALA A 1 71 ? 19.233 1.699 -43.396 1.00 86.06 71 ALA A N 1
ATOM 551 C CA . ALA A 1 71 ? 19.412 0.660 -42.382 1.00 86.06 71 ALA A CA 1
ATOM 552 C C . ALA A 1 71 ? 20.185 1.183 -41.162 1.00 86.06 71 ALA A C 1
ATOM 554 O O . ALA A 1 71 ? 19.763 0.959 -40.034 1.00 86.06 71 ALA A O 1
ATOM 555 N N . LEU A 1 72 ? 21.258 1.952 -41.382 1.00 87.12 72 LEU A N 1
ATOM 556 C CA . LEU A 1 72 ? 22.034 2.566 -40.304 1.00 87.12 72 LEU A CA 1
ATOM 557 C C . LEU A 1 72 ? 21.215 3.593 -39.504 1.00 87.12 72 LEU A C 1
ATOM 559 O O . LEU A 1 72 ? 21.335 3.670 -38.285 1.00 87.12 72 LEU A O 1
ATOM 563 N N . LEU A 1 73 ? 20.359 4.374 -40.173 1.00 85.38 73 LEU A N 1
ATOM 564 C CA . LEU A 1 73 ? 19.449 5.310 -39.505 1.00 85.38 73 LEU A CA 1
ATOM 565 C C . LEU A 1 73 ? 18.375 4.589 -38.680 1.00 85.38 73 LEU A C 1
ATOM 567 O O . LEU A 1 73 ? 18.035 5.040 -37.588 1.00 85.38 73 LEU A O 1
ATOM 571 N N . GLU A 1 74 ? 17.812 3.501 -39.200 1.00 85.38 74 GLU A N 1
ATOM 572 C CA . GLU A 1 74 ? 16.814 2.691 -38.496 1.00 85.38 74 GLU A CA 1
ATOM 573 C C . GLU A 1 74 ? 17.418 1.966 -37.293 1.00 85.38 74 GLU A C 1
ATOM 575 O O . GLU A 1 74 ? 16.795 1.944 -36.231 1.00 85.38 74 GLU A O 1
ATOM 580 N N . ASP A 1 75 ? 18.636 1.444 -37.437 1.00 84.50 75 ASP A N 1
ATOM 581 C CA . ASP A 1 75 ? 19.393 0.820 -36.354 1.00 84.50 75 ASP A CA 1
ATOM 582 C C . ASP A 1 75 ? 19.749 1.847 -35.273 1.00 84.50 75 ASP A C 1
ATOM 584 O O . ASP A 1 75 ? 19.406 1.662 -34.111 1.00 84.50 75 ASP A O 1
ATOM 588 N N . GLY A 1 76 ? 20.267 3.019 -35.660 1.00 84.19 76 GLY A N 1
ATOM 589 C CA . GLY A 1 76 ? 20.523 4.116 -34.723 1.00 84.19 76 GLY A CA 1
ATOM 590 C C . GLY A 1 76 ? 19.265 4.583 -33.980 1.00 84.19 76 GLY A C 1
ATOM 591 O O . GLY A 1 76 ? 19.310 4.839 -32.779 1.00 84.19 76 GLY A O 1
ATOM 592 N N . ARG A 1 77 ? 18.106 4.638 -34.655 1.00 85.25 77 ARG A N 1
ATOM 593 C CA . ARG A 1 77 ? 16.812 4.925 -34.005 1.00 85.25 77 ARG A CA 1
ATOM 594 C C . ARG A 1 77 ? 16.381 3.813 -33.054 1.00 85.25 77 ARG A C 1
ATOM 596 O O . ARG A 1 77 ? 15.784 4.112 -32.021 1.00 85.25 77 ARG A O 1
ATOM 603 N N . ARG A 1 78 ? 16.632 2.549 -33.404 1.00 83.56 78 ARG A N 1
ATOM 604 C CA . ARG A 1 78 ? 16.320 1.393 -32.558 1.00 83.56 78 ARG A CA 1
ATOM 605 C C . ARG A 1 78 ? 17.183 1.403 -31.303 1.00 83.56 78 ARG A C 1
ATOM 607 O O . ARG A 1 78 ? 16.615 1.329 -30.219 1.00 83.56 78 ARG A O 1
ATOM 614 N N . SER A 1 79 ? 18.493 1.591 -31.443 1.00 84.31 79 SER A N 1
ATOM 615 C CA . SER A 1 79 ? 19.429 1.684 -30.320 1.00 84.31 79 SER A CA 1
ATOM 616 C C . SER A 1 79 ? 19.098 2.861 -29.412 1.00 84.31 79 SER A C 1
ATOM 618 O O . SER A 1 79 ? 18.904 2.654 -28.223 1.00 84.31 79 SER A O 1
ATOM 620 N N . ALA A 1 80 ? 18.878 4.062 -29.961 1.00 84.75 80 ALA A N 1
ATOM 621 C CA . ALA A 1 80 ? 18.484 5.224 -29.157 1.00 84.75 80 ALA A CA 1
ATOM 622 C C . ALA A 1 80 ? 17.155 5.001 -28.410 1.00 84.75 80 ALA A C 1
ATOM 624 O O . ALA A 1 80 ? 16.979 5.438 -27.274 1.00 84.75 80 ALA A O 1
ATOM 625 N N . ARG A 1 81 ? 16.197 4.297 -29.030 1.00 85.94 81 ARG A N 1
ATOM 626 C CA . ARG A 1 81 ? 14.931 3.935 -28.379 1.00 85.94 81 ARG A CA 1
ATOM 627 C C . ARG A 1 81 ? 15.131 2.892 -27.279 1.00 85.94 81 ARG A C 1
ATOM 629 O O . ARG A 1 81 ? 14.461 2.987 -26.254 1.00 85.94 81 ARG A O 1
ATOM 636 N N . ALA A 1 82 ? 16.005 1.910 -27.491 1.00 87.56 82 ALA A N 1
ATOM 637 C CA . ALA A 1 82 ? 16.351 0.909 -26.490 1.00 87.56 82 ALA A CA 1
ATOM 638 C C . ALA A 1 82 ? 17.091 1.546 -25.304 1.00 87.56 82 ALA A C 1
ATOM 640 O O . ALA A 1 82 ? 16.727 1.274 -24.167 1.00 87.56 82 ALA A O 1
ATOM 641 N N . GLU A 1 83 ? 18.036 2.454 -25.552 1.00 88.56 83 GLU A N 1
ATOM 642 C CA . GLU A 1 83 ? 18.751 3.227 -24.527 1.00 88.56 83 GLU A CA 1
ATOM 643 C C . GLU A 1 83 ? 17.794 4.085 -23.695 1.00 88.56 83 GLU A C 1
ATOM 645 O O . GLU A 1 83 ? 17.751 3.946 -22.475 1.00 88.56 83 GLU A O 1
ATOM 650 N N . ALA A 1 84 ? 16.940 4.886 -24.342 1.00 88.06 84 ALA A N 1
ATOM 651 C CA . ALA A 1 84 ? 15.932 5.686 -23.642 1.00 88.06 84 ALA A CA 1
ATOM 652 C C . ALA A 1 84 ? 14.980 4.816 -22.803 1.00 88.06 84 ALA A C 1
ATOM 654 O O . ALA A 1 84 ? 14.515 5.224 -21.735 1.00 88.06 84 ALA A O 1
ATOM 655 N N . LYS A 1 85 ? 14.687 3.597 -23.276 1.00 90.88 85 LYS A N 1
ATOM 656 C CA . LYS A 1 85 ? 13.876 2.645 -22.522 1.00 90.88 85 LYS A CA 1
ATOM 657 C C . LYS A 1 85 ? 14.654 2.040 -21.353 1.00 90.88 85 LYS A C 1
ATOM 659 O O . LYS A 1 85 ? 14.105 1.963 -20.262 1.00 90.88 85 LYS A O 1
ATOM 664 N N . LEU A 1 86 ? 15.924 1.679 -21.521 1.00 93.44 86 LEU A N 1
ATOM 665 C CA . LEU A 1 86 ? 16.780 1.230 -20.418 1.00 93.44 86 LEU A CA 1
ATOM 666 C C . LEU A 1 86 ? 16.915 2.307 -19.334 1.00 93.44 86 LEU A C 1
ATOM 668 O O . LEU A 1 86 ? 16.860 1.980 -18.153 1.00 93.44 86 LEU A O 1
ATOM 672 N N . GLU A 1 87 ? 16.999 3.588 -19.698 1.00 90.50 87 GLU A N 1
ATOM 673 C CA . GLU A 1 87 ? 16.981 4.694 -18.731 1.00 90.50 87 GLU A CA 1
ATOM 674 C C . GLU A 1 87 ? 15.675 4.768 -17.925 1.00 90.50 87 GLU A C 1
ATOM 676 O O . GLU A 1 87 ? 15.691 5.145 -16.756 1.00 90.50 87 GLU A O 1
ATOM 681 N N . GLU A 1 88 ? 14.525 4.418 -18.509 1.00 84.81 88 GLU A N 1
ATOM 682 C CA . GLU A 1 88 ? 13.261 4.289 -17.766 1.00 84.81 88 GLU A CA 1
ATOM 683 C C . GLU A 1 88 ? 13.339 3.167 -16.723 1.00 84.81 88 GLU A C 1
ATOM 685 O O . GLU A 1 88 ? 12.942 3.372 -15.576 1.00 84.81 88 GLU A O 1
ATOM 690 N N . PHE A 1 89 ? 13.896 2.011 -17.095 1.00 87.94 89 PHE A N 1
ATOM 691 C CA . PHE A 1 89 ? 14.100 0.884 -16.181 1.00 87.94 89 PHE A CA 1
ATOM 692 C C . PHE A 1 89 ? 15.094 1.222 -15.065 1.00 87.94 89 PHE A C 1
ATOM 694 O O . PHE A 1 89 ? 14.821 0.922 -13.905 1.00 87.94 89 PHE A O 1
ATOM 701 N N . HIS A 1 90 ? 16.192 1.912 -15.383 1.00 88.69 90 HIS A N 1
ATOM 702 C CA . HIS A 1 90 ? 17.149 2.401 -14.386 1.00 88.69 90 HIS A CA 1
ATOM 703 C C . HIS A 1 90 ? 16.535 3.427 -13.450 1.00 88.69 90 HIS A C 1
ATOM 705 O O . HIS A 1 90 ? 16.686 3.296 -12.244 1.00 88.69 90 HIS A O 1
ATOM 711 N N . ARG A 1 91 ? 15.788 4.411 -13.965 1.00 80.06 91 ARG A N 1
ATOM 712 C CA . ARG A 1 91 ? 15.089 5.386 -13.111 1.00 80.06 91 ARG A CA 1
ATOM 713 C C . ARG A 1 91 ? 14.080 4.713 -12.190 1.00 80.06 91 ARG A C 1
ATOM 715 O O . ARG A 1 91 ? 13.983 5.085 -11.027 1.00 80.06 91 ARG A O 1
ATOM 722 N N . TRP A 1 92 ? 13.346 3.722 -12.692 1.00 85.12 92 TRP A N 1
ATOM 723 C CA . TRP A 1 92 ? 12.428 2.935 -11.874 1.00 85.12 92 TRP A CA 1
ATOM 724 C C . TRP A 1 92 ? 13.166 2.134 -10.795 1.00 85.12 92 TRP A C 1
ATOM 726 O O . TRP A 1 92 ? 12.755 2.152 -9.635 1.00 85.12 92 TRP A O 1
ATOM 736 N N . ALA A 1 93 ? 14.263 1.465 -11.157 1.00 76.69 93 ALA A N 1
ATOM 737 C CA . ALA A 1 93 ? 15.053 0.676 -10.223 1.00 76.69 93 ALA A CA 1
ATOM 738 C C . ALA A 1 93 ? 15.724 1.559 -9.167 1.00 76.69 93 ALA A C 1
ATOM 740 O O . ALA A 1 93 ? 15.669 1.221 -7.992 1.00 76.69 93 ALA A O 1
ATOM 741 N N . GLU A 1 94 ? 16.287 2.702 -9.557 1.00 77.44 94 GLU A N 1
ATOM 742 C CA . GLU A 1 94 ? 16.911 3.668 -8.653 1.00 77.44 94 GLU A CA 1
ATOM 743 C C . GLU A 1 94 ? 15.887 4.264 -7.689 1.00 77.44 94 GLU A C 1
ATOM 745 O O . GLU A 1 94 ? 16.089 4.216 -6.480 1.00 77.44 94 GLU A O 1
ATOM 750 N N . ALA A 1 95 ? 14.731 4.711 -8.193 1.00 67.44 95 ALA A N 1
ATOM 751 C CA . ALA A 1 95 ? 13.646 5.198 -7.343 1.00 67.44 95 ALA A CA 1
ATOM 752 C C . ALA A 1 95 ? 13.225 4.143 -6.310 1.00 67.44 95 ALA A C 1
ATOM 754 O O . ALA A 1 95 ? 12.925 4.464 -5.162 1.00 67.44 95 ALA A O 1
ATOM 755 N N . ARG A 1 96 ? 13.228 2.863 -6.693 1.00 69.56 96 ARG A N 1
ATOM 756 C CA . ARG A 1 96 ? 12.830 1.766 -5.812 1.00 69.56 96 ARG A CA 1
ATOM 757 C C . ARG A 1 96 ? 13.946 1.324 -4.860 1.00 69.56 96 ARG A C 1
ATOM 759 O O . ARG A 1 96 ? 13.636 1.028 -3.712 1.00 69.56 96 ARG A O 1
ATOM 766 N N . ARG A 1 97 ? 15.220 1.347 -5.276 1.00 70.50 97 ARG A N 1
ATOM 767 C CA . ARG A 1 97 ? 16.388 1.181 -4.385 1.00 70.50 97 ARG A CA 1
ATOM 768 C C . ARG A 1 97 ? 16.415 2.281 -3.338 1.00 70.50 97 ARG A C 1
ATOM 770 O O . ARG A 1 97 ? 16.624 1.980 -2.174 1.00 70.50 97 ARG A O 1
ATOM 777 N N . GLN A 1 98 ? 16.140 3.518 -3.737 1.00 65.00 98 GLN A N 1
ATOM 778 C CA . GLN A 1 98 ? 16.051 4.650 -2.829 1.00 65.00 98 GLN A CA 1
ATOM 779 C C . GLN A 1 98 ? 14.903 4.460 -1.828 1.00 65.00 98 GLN A C 1
ATOM 781 O O . GLN A 1 98 ? 15.127 4.543 -0.629 1.00 65.00 98 GLN A O 1
ATOM 786 N N . VAL A 1 99 ? 13.713 4.039 -2.277 1.00 58.72 99 VAL A N 1
ATOM 787 C CA . VAL A 1 99 ? 12.613 3.670 -1.362 1.00 58.72 99 VAL A CA 1
ATOM 788 C C . VAL A 1 99 ? 13.014 2.567 -0.375 1.00 58.72 99 VAL A C 1
ATOM 790 O O . VAL A 1 99 ? 12.645 2.664 0.792 1.00 58.72 99 VAL A O 1
ATOM 793 N N . LEU A 1 100 ? 13.756 1.539 -0.804 1.00 60.44 100 LEU A N 1
ATOM 794 C CA . LEU A 1 100 ? 14.243 0.477 0.089 1.00 60.44 100 LEU A CA 1
ATOM 795 C C . LEU A 1 100 ? 15.266 1.021 1.093 1.00 60.44 100 LEU A C 1
ATOM 797 O O . LEU A 1 100 ? 15.048 0.876 2.293 1.00 60.44 100 LEU A O 1
ATOM 801 N N . ALA A 1 101 ? 16.291 1.722 0.595 1.00 57.72 101 ALA A N 1
ATOM 802 C CA . ALA A 1 101 ? 17.364 2.352 1.363 1.00 57.72 101 ALA A CA 1
ATOM 803 C C . ALA A 1 101 ? 16.827 3.311 2.444 1.00 57.72 101 ALA A C 1
ATOM 805 O O . ALA A 1 101 ? 17.338 3.388 3.563 1.00 57.72 101 ALA A O 1
ATOM 806 N N . ASP A 1 102 ? 15.758 4.025 2.109 1.00 49.53 102 ASP A N 1
ATOM 807 C CA . ASP A 1 102 ? 15.158 5.038 2.961 1.00 49.53 102 ASP A CA 1
ATOM 808 C C . ASP A 1 102 ? 14.132 4.427 3.929 1.00 49.53 102 ASP A C 1
ATOM 810 O O . ASP A 1 102 ? 14.027 4.863 5.074 1.00 49.53 102 ASP A O 1
ATOM 814 N N . ALA A 1 103 ? 13.424 3.361 3.532 1.00 50.09 103 ALA A N 1
ATOM 815 C CA . ALA A 1 103 ? 12.472 2.641 4.384 1.00 50.09 103 ALA A CA 1
ATOM 816 C C . ALA A 1 103 ? 13.131 1.901 5.565 1.00 50.09 103 ALA A C 1
ATOM 818 O O . ALA A 1 103 ? 12.421 1.414 6.450 1.00 50.09 103 ALA A O 1
ATOM 819 N N . HIS A 1 104 ? 14.466 1.840 5.614 1.00 49.38 104 HIS A N 1
ATOM 820 C CA . HIS A 1 104 ? 15.224 1.106 6.624 1.00 49.38 104 HIS A CA 1
ATOM 821 C C . HIS A 1 104 ? 15.159 1.676 8.036 1.00 49.38 104 HIS A C 1
ATOM 823 O O . HIS A 1 104 ? 15.391 0.919 8.969 1.00 49.38 104 HIS A O 1
ATOM 829 N N . PHE A 1 105 ? 14.861 2.961 8.243 1.00 48.75 105 PHE A N 1
ATOM 830 C CA . PHE A 1 105 ? 15.025 3.571 9.568 1.00 48.75 105 PHE A CA 1
ATOM 831 C C . PHE A 1 105 ? 13.826 4.426 9.967 1.00 48.75 105 PHE A C 1
ATOM 833 O O . PHE A 1 105 ? 13.882 5.660 9.962 1.00 48.75 105 PHE A O 1
ATOM 840 N N . ARG A 1 106 ? 12.730 3.786 10.392 1.00 52.03 106 ARG A N 1
ATOM 841 C CA . ARG A 1 106 ? 11.587 4.510 10.965 1.00 52.03 106 ARG A CA 1
ATOM 842 C C . ARG A 1 106 ? 11.604 4.404 12.481 1.00 52.03 106 ARG A C 1
ATOM 844 O O . ARG A 1 106 ? 11.290 3.368 13.059 1.00 52.03 106 ARG A O 1
ATOM 851 N N . ARG A 1 107 ? 11.973 5.503 13.142 1.00 48.22 107 ARG A N 1
ATOM 852 C CA . ARG A 1 107 ? 11.894 5.598 14.599 1.00 48.22 107 ARG A CA 1
ATOM 853 C C . ARG A 1 107 ? 10.440 5.572 15.024 1.00 48.22 107 ARG A C 1
ATOM 855 O O . ARG A 1 107 ? 9.642 6.395 14.579 1.00 48.22 107 ARG A O 1
ATOM 862 N N . LEU A 1 108 ? 10.104 4.578 15.833 1.00 45.88 108 LEU A N 1
ATOM 863 C CA . LEU A 1 108 ? 8.756 4.348 16.309 1.00 45.88 108 LEU A CA 1
ATOM 864 C C . LEU A 1 108 ? 8.765 4.513 17.834 1.00 45.88 108 LEU A C 1
ATOM 866 O O . LEU A 1 108 ? 8.661 3.552 18.589 1.00 45.88 108 LEU A O 1
ATOM 870 N N . GLY A 1 109 ? 8.882 5.769 18.274 1.00 48.41 109 GLY A N 1
ATOM 871 C CA . GLY A 1 109 ? 8.986 6.145 19.685 1.00 48.41 109 GLY A CA 1
ATOM 872 C C . GLY A 1 109 ? 10.421 6.113 20.222 1.00 48.41 109 GLY A C 1
ATOM 873 O O . GLY A 1 109 ? 11.371 5.810 19.502 1.00 48.41 109 GLY A O 1
ATOM 874 N N . SER A 1 110 ? 10.563 6.405 21.517 1.00 53.34 110 SER A N 1
ATOM 875 C CA . SER A 1 110 ? 11.854 6.665 22.173 1.00 53.34 110 SER A CA 1
ATOM 876 C C . SER A 1 110 ? 12.793 5.461 22.272 1.00 53.34 110 SER A C 1
ATOM 878 O O . SER A 1 110 ? 13.995 5.642 22.452 1.00 53.34 110 SER A O 1
ATOM 880 N N . ASP A 1 111 ? 12.253 4.245 22.175 1.00 53.56 111 ASP A N 1
ATOM 881 C CA . ASP A 1 111 ? 12.913 3.014 22.625 1.00 53.56 111 ASP A CA 1
ATOM 882 C C . ASP A 1 111 ? 13.691 2.280 21.506 1.00 53.56 111 ASP A C 1
ATOM 884 O O . ASP A 1 111 ? 14.306 1.240 21.767 1.00 53.56 111 ASP A O 1
ATOM 888 N N . GLY A 1 112 ? 13.622 2.758 20.255 1.00 58.41 112 GLY A N 1
ATOM 889 C CA . GLY A 1 112 ? 14.284 2.134 19.103 1.00 58.41 112 GLY A CA 1
ATOM 890 C C . GLY A 1 112 ? 13.656 2.420 17.729 1.00 58.41 112 GLY A C 1
ATOM 891 O O . GLY A 1 112 ? 12.622 3.074 17.584 1.00 58.41 112 GLY A O 1
ATOM 892 N N . LEU A 1 113 ? 14.340 1.942 16.695 1.00 60.00 113 LEU A N 1
ATOM 893 C CA . LEU A 1 113 ? 14.030 2.046 15.276 1.00 60.00 113 LEU A CA 1
ATOM 894 C C . LEU A 1 113 ? 13.330 0.768 14.824 1.00 60.00 113 LEU A C 1
ATOM 896 O O . LEU A 1 113 ? 13.857 -0.324 15.019 1.00 60.00 113 LEU A O 1
ATOM 900 N N . LEU A 1 114 ? 12.168 0.895 14.186 1.00 59.91 114 LEU A N 1
ATOM 901 C CA . LEU A 1 114 ? 11.617 -0.201 13.408 1.00 59.91 114 LEU A CA 1
ATOM 902 C C . LEU A 1 114 ? 12.249 -0.156 12.017 1.00 59.91 114 LEU A C 1
ATOM 904 O O . LEU A 1 114 ? 12.101 0.828 11.289 1.00 59.91 114 LEU A O 1
ATOM 908 N N . THR A 1 115 ? 12.965 -1.216 11.673 1.00 62.31 115 THR A N 1
ATOM 909 C CA . THR A 1 115 ? 13.635 -1.380 10.390 1.00 62.31 115 THR A CA 1
ATOM 910 C C . THR A 1 115 ? 12.934 -2.474 9.591 1.00 62.31 115 THR A C 1
ATOM 912 O O . THR A 1 115 ? 12.380 -3.424 10.156 1.00 62.31 115 THR A O 1
ATOM 915 N N . GLU A 1 116 ? 12.885 -2.333 8.267 1.00 63.97 116 GLU A N 1
ATOM 916 C CA . GLU A 1 116 ? 12.357 -3.402 7.419 1.00 63.97 116 GLU A CA 1
ATOM 917 C C . GLU A 1 116 ? 13.187 -4.684 7.579 1.00 63.97 116 GLU A C 1
ATOM 919 O O . GLU A 1 116 ? 14.353 -4.664 7.978 1.00 63.97 116 GLU A O 1
ATOM 924 N N . SER A 1 117 ? 12.572 -5.831 7.298 1.00 65.38 117 SER A N 1
ATOM 925 C CA . SER A 1 117 ? 13.293 -7.101 7.364 1.00 65.38 117 SER A CA 1
ATOM 926 C C . SER A 1 117 ? 14.411 -7.135 6.320 1.00 65.38 117 SER A C 1
ATOM 928 O O . SER A 1 117 ? 14.148 -6.850 5.154 1.00 65.38 117 SER A O 1
ATOM 930 N N . ALA A 1 118 ? 15.611 -7.597 6.682 1.00 67.69 118 ALA A N 1
ATOM 931 C CA . ALA A 1 118 ? 16.670 -7.866 5.700 1.00 67.69 118 ALA A CA 1
ATOM 932 C C . ALA A 1 118 ? 16.185 -8.820 4.589 1.00 67.69 118 ALA A C 1
ATOM 934 O O . ALA A 1 118 ? 16.498 -8.639 3.420 1.00 67.69 118 ALA A O 1
ATOM 935 N N . LEU A 1 119 ? 15.308 -9.775 4.930 1.00 62.25 119 LEU A N 1
ATOM 936 C CA . LEU A 1 119 ? 14.681 -10.663 3.950 1.00 62.25 119 LEU A CA 1
ATOM 937 C C . LEU A 1 119 ? 13.716 -9.915 3.010 1.00 62.25 119 LEU A C 1
ATOM 939 O O . LEU A 1 119 ? 13.599 -10.253 1.836 1.00 62.25 119 LEU A O 1
ATOM 943 N N . TYR A 1 120 ? 13.004 -8.901 3.504 1.00 68.44 120 TYR A N 1
ATOM 944 C CA . TYR A 1 120 ? 12.175 -8.047 2.650 1.00 68.44 120 TYR A CA 1
ATOM 945 C C . TYR A 1 120 ? 13.049 -7.257 1.671 1.00 68.44 120 TYR A C 1
ATOM 947 O O . TYR A 1 120 ? 12.765 -7.243 0.479 1.00 68.44 120 TYR A O 1
ATOM 955 N N . GLU A 1 121 ? 14.140 -6.671 2.154 1.00 66.88 121 GLU A N 1
ATOM 956 C CA . GLU A 1 121 ? 15.091 -5.928 1.326 1.00 66.88 121 GLU A CA 1
ATOM 957 C C . GLU A 1 121 ? 15.711 -6.806 0.236 1.00 66.88 121 GLU A C 1
ATOM 959 O O . GLU A 1 121 ? 15.579 -6.493 -0.945 1.00 66.88 121 GLU A O 1
ATOM 964 N N . GLU A 1 122 ? 16.312 -7.936 0.613 1.00 64.44 122 GLU A N 1
ATOM 965 C CA . GLU A 1 122 ? 16.960 -8.860 -0.324 1.00 64.44 122 GLU A CA 1
ATOM 966 C C . GLU A 1 122 ? 15.992 -9.337 -1.412 1.00 64.44 122 GLU A C 1
ATOM 968 O O . GLU A 1 122 ? 16.351 -9.422 -2.585 1.00 64.44 122 GLU A O 1
ATOM 973 N N . THR A 1 123 ? 14.737 -9.605 -1.049 1.00 69.81 123 THR A N 1
ATOM 974 C CA . THR A 1 123 ? 13.729 -10.085 -2.006 1.00 69.81 123 THR A CA 1
ATOM 975 C C . THR A 1 123 ? 13.205 -8.977 -2.916 1.00 69.81 123 THR A C 1
ATOM 977 O O . THR A 1 123 ? 12.901 -9.242 -4.080 1.00 69.81 123 THR A O 1
ATOM 980 N N . GLN A 1 124 ? 13.132 -7.729 -2.441 1.00 74.06 124 GLN A N 1
ATOM 981 C CA . GLN A 1 124 ? 12.829 -6.588 -3.305 1.00 74.06 124 GLN A CA 1
ATOM 982 C C . GLN A 1 124 ? 14.006 -6.263 -4.233 1.00 74.06 124 GLN A C 1
ATOM 984 O O . GLN A 1 124 ? 13.769 -6.041 -5.417 1.00 74.06 124 GLN A O 1
ATOM 989 N N . LEU A 1 125 ? 15.252 -6.300 -3.749 1.00 75.12 125 LEU A N 1
ATOM 990 C CA . LEU A 1 125 ? 16.453 -6.140 -4.578 1.00 75.12 125 LEU A CA 1
ATOM 991 C C . LEU A 1 125 ? 16.531 -7.225 -5.660 1.00 75.12 125 LEU A C 1
ATOM 993 O O . LEU A 1 125 ? 16.737 -6.897 -6.824 1.00 75.12 125 LEU A O 1
ATOM 997 N N . ALA A 1 126 ? 16.244 -8.483 -5.317 1.00 70.44 126 ALA A N 1
ATOM 998 C CA . ALA A 1 126 ? 16.183 -9.575 -6.287 1.00 70.44 126 ALA A CA 1
ATOM 999 C C . ALA A 1 126 ? 15.125 -9.337 -7.381 1.00 70.44 126 ALA A C 1
ATOM 1001 O O . ALA A 1 126 ? 15.366 -9.635 -8.548 1.00 70.44 126 ALA A O 1
ATOM 1002 N N . LEU A 1 127 ? 13.964 -8.765 -7.033 1.00 76.12 127 LEU A N 1
ATOM 1003 C CA . LEU A 1 127 ? 12.957 -8.368 -8.023 1.00 76.12 127 LEU A CA 1
ATOM 1004 C C . LEU A 1 127 ? 13.453 -7.217 -8.914 1.00 76.12 127 LEU A C 1
ATOM 1006 O O . LEU A 1 127 ? 13.187 -7.232 -10.115 1.00 76.12 127 LEU A O 1
ATOM 1010 N N . LEU A 1 128 ? 14.160 -6.231 -8.352 1.00 80.94 128 LEU A N 1
ATOM 1011 C CA . LEU A 1 128 ? 14.747 -5.130 -9.126 1.00 80.94 128 LEU A CA 1
ATOM 1012 C C . LEU A 1 128 ? 15.782 -5.634 -10.125 1.00 80.94 128 LEU A C 1
ATOM 1014 O O . LEU A 1 128 ? 15.707 -5.291 -11.304 1.00 80.94 128 LEU A O 1
ATOM 1018 N N . ASP A 1 129 ? 16.710 -6.463 -9.658 1.00 78.56 129 ASP A N 1
ATOM 1019 C CA . ASP A 1 129 ? 17.771 -7.021 -10.487 1.00 78.56 129 ASP A CA 1
ATOM 1020 C C . ASP A 1 129 ? 17.176 -7.923 -11.578 1.00 78.56 129 ASP A C 1
ATOM 1022 O O . ASP A 1 129 ? 17.516 -7.759 -12.744 1.00 78.56 129 ASP A O 1
ATOM 1026 N N . ALA A 1 130 ? 16.171 -8.752 -11.265 1.00 72.19 130 ALA A N 1
ATOM 1027 C CA . ALA A 1 130 ? 15.479 -9.569 -12.266 1.00 72.19 130 ALA A CA 1
ATOM 1028 C C . ALA A 1 130 ? 14.778 -8.734 -13.359 1.00 72.19 130 ALA A C 1
ATOM 1030 O O . ALA A 1 130 ? 14.759 -9.119 -14.531 1.00 72.19 130 ALA A O 1
ATOM 1031 N N . VAL A 1 131 ? 14.201 -7.582 -12.999 1.00 78.31 131 VAL A N 1
ATOM 1032 C CA . VAL A 1 131 ? 13.571 -6.657 -13.959 1.00 78.31 131 VAL A CA 1
ATOM 1033 C C . VAL A 1 131 ? 14.619 -5.982 -14.849 1.00 78.31 131 VAL A C 1
ATOM 1035 O O . VAL A 1 131 ? 14.388 -5.839 -16.053 1.00 78.31 131 VAL A O 1
ATOM 1038 N N . LEU A 1 132 ? 15.767 -5.592 -14.288 1.00 85.94 132 LEU A N 1
ATOM 1039 C CA . LEU A 1 132 ? 16.881 -5.019 -15.048 1.00 85.94 132 LEU A CA 1
ATOM 1040 C C . LEU A 1 132 ? 17.524 -6.056 -15.977 1.00 85.94 132 LEU A C 1
ATOM 1042 O O . LEU A 1 132 ? 17.722 -5.765 -17.156 1.00 85.94 132 LEU A O 1
ATOM 1046 N N . ASP A 1 133 ? 17.775 -7.270 -15.491 1.00 82.81 133 ASP A N 1
ATOM 1047 C CA . ASP A 1 133 ? 18.310 -8.381 -16.284 1.00 82.81 133 ASP A CA 1
ATOM 1048 C C . ASP A 1 133 ? 17.384 -8.717 -17.454 1.00 82.81 133 ASP A C 1
ATOM 1050 O O . ASP A 1 133 ? 17.836 -8.883 -18.592 1.00 82.81 133 ASP A O 1
ATOM 1054 N N . TRP A 1 134 ? 16.068 -8.744 -17.207 1.00 88.12 134 TRP A N 1
ATOM 1055 C CA . TRP A 1 134 ? 15.085 -8.893 -18.274 1.00 88.12 134 TRP A CA 1
ATOM 1056 C C . TRP A 1 134 ? 15.207 -7.760 -19.298 1.00 88.12 134 TRP A C 1
ATOM 1058 O O . TRP A 1 134 ? 15.255 -8.034 -20.496 1.00 88.12 134 TRP A O 1
ATOM 1068 N N . ALA A 1 135 ? 15.307 -6.503 -18.861 1.00 87.81 135 ALA A N 1
ATOM 1069 C CA . ALA A 1 135 ? 15.407 -5.362 -19.768 1.00 87.81 135 ALA A CA 1
ATOM 1070 C C . ALA A 1 135 ? 16.654 -5.433 -20.662 1.00 87.81 135 ALA A C 1
ATOM 1072 O O . ALA A 1 135 ? 16.550 -5.256 -21.877 1.00 87.81 135 ALA A O 1
ATOM 1073 N N . TYR A 1 136 ? 17.814 -5.763 -20.090 1.00 91.12 136 TYR A N 1
ATOM 1074 C CA . TYR A 1 136 ? 19.056 -5.922 -20.847 1.00 91.12 136 TYR A CA 1
ATOM 1075 C C . TYR A 1 136 ? 19.005 -7.089 -21.838 1.00 91.12 136 TYR A C 1
ATOM 1077 O O . TYR A 1 136 ? 19.531 -6.969 -22.944 1.00 91.12 136 TYR A O 1
ATOM 1085 N N . ALA A 1 137 ? 18.331 -8.185 -21.485 1.00 89.94 137 ALA A N 1
ATOM 1086 C CA . ALA A 1 137 ? 18.186 -9.348 -22.358 1.00 89.94 137 ALA A CA 1
ATOM 1087 C C . ALA A 1 137 ? 17.205 -9.138 -23.531 1.00 89.94 137 ALA A C 1
ATOM 1089 O O . ALA A 1 137 ? 17.216 -9.932 -24.468 1.00 89.94 137 ALA A O 1
ATOM 1090 N N . HIS A 1 138 ? 16.360 -8.099 -23.493 1.00 89.69 138 HIS A N 1
ATOM 1091 C CA . HIS A 1 138 ? 15.281 -7.891 -24.471 1.00 89.69 138 HIS A CA 1
ATOM 1092 C C . HIS A 1 138 ? 15.430 -6.594 -25.283 1.00 89.69 138 HIS A C 1
ATOM 1094 O O . HIS A 1 138 ? 14.489 -6.185 -25.953 1.00 89.69 138 HIS A O 1
ATOM 1100 N N . THR A 1 139 ? 16.601 -5.953 -25.293 1.00 88.38 139 THR A N 1
ATOM 1101 C CA . THR A 1 139 ? 16.828 -4.695 -26.041 1.00 88.38 139 THR A CA 1
ATOM 1102 C C . THR A 1 139 ? 16.589 -4.816 -27.552 1.00 88.38 139 THR A C 1
ATOM 1104 O O . THR A 1 139 ? 16.225 -3.832 -28.199 1.00 88.38 139 THR A O 1
ATOM 1107 N N . GLU A 1 140 ? 16.739 -6.021 -28.110 1.00 83.25 140 GLU A N 1
ATOM 1108 C CA . GLU A 1 140 ? 16.476 -6.329 -29.521 1.00 83.25 140 GLU A CA 1
ATOM 1109 C C . GLU A 1 140 ? 15.018 -6.746 -29.805 1.00 83.25 140 GLU A C 1
ATOM 1111 O O . GLU A 1 140 ? 14.621 -6.837 -30.971 1.00 83.25 140 GLU A O 1
ATOM 1116 N N . ASP A 1 141 ? 14.203 -6.982 -28.769 1.00 83.50 141 ASP A N 1
ATOM 1117 C CA . ASP A 1 141 ? 12.804 -7.393 -28.912 1.00 83.50 141 ASP A CA 1
ATOM 1118 C C . ASP A 1 141 ? 11.943 -6.215 -29.429 1.00 83.50 141 ASP A C 1
ATOM 1120 O O . ASP A 1 141 ? 11.927 -5.138 -28.819 1.00 83.50 141 ASP A O 1
ATOM 1124 N N . PRO A 1 142 ? 11.173 -6.388 -30.524 1.00 79.44 142 PRO A N 1
ATOM 1125 C CA . PRO A 1 142 ? 10.254 -5.367 -31.030 1.00 79.44 142 PRO A CA 1
ATOM 1126 C C . PRO A 1 142 ? 9.248 -4.830 -29.998 1.00 79.44 142 PRO A C 1
ATOM 1128 O O . PRO A 1 142 ? 8.796 -3.685 -30.125 1.00 79.44 142 PRO A O 1
ATOM 1131 N N . ASP A 1 143 ? 8.881 -5.633 -28.997 1.00 78.25 143 ASP A N 1
ATOM 1132 C CA . ASP A 1 143 ? 7.917 -5.275 -27.958 1.00 78.25 143 ASP A CA 1
ATOM 1133 C C . ASP A 1 143 ? 8.553 -4.671 -26.700 1.00 78.25 143 ASP A C 1
ATOM 1135 O O . ASP A 1 143 ? 7.832 -4.048 -25.915 1.00 78.25 143 ASP A O 1
ATOM 1139 N N . PHE A 1 144 ? 9.877 -4.750 -26.518 1.00 83.75 144 PHE A N 1
ATOM 1140 C CA . PHE A 1 144 ? 10.570 -4.164 -25.361 1.00 83.75 144 PHE A CA 1
ATOM 1141 C C . PHE A 1 144 ? 10.232 -2.680 -25.131 1.00 83.75 144 PHE A C 1
ATOM 1143 O O . PHE A 1 144 ? 9.848 -2.323 -24.012 1.00 83.75 144 PHE A O 1
ATOM 1150 N N . PRO A 1 145 ? 10.209 -1.808 -26.162 1.00 79.31 145 PRO A N 1
ATOM 1151 C CA . PRO A 1 145 ? 9.856 -0.403 -25.968 1.00 79.31 145 PRO A CA 1
ATOM 1152 C C . PRO A 1 145 ? 8.426 -0.157 -25.465 1.00 79.31 145 PRO A C 1
ATOM 1154 O O . PRO A 1 145 ? 8.110 0.964 -25.065 1.00 79.31 145 PRO A O 1
ATOM 1157 N N . ARG A 1 146 ? 7.541 -1.160 -25.530 1.00 79.69 146 ARG A N 1
ATOM 1158 C CA . ARG A 1 146 ? 6.138 -1.070 -25.094 1.00 79.69 146 ARG A CA 1
ATOM 1159 C C . ARG A 1 146 ? 5.923 -1.542 -23.659 1.00 79.69 146 ARG A C 1
ATOM 1161 O O . ARG A 1 146 ? 4.849 -1.294 -23.127 1.00 79.69 146 ARG A O 1
ATOM 1168 N N . LYS A 1 147 ? 6.895 -2.226 -23.050 1.00 74.75 147 LYS A N 1
ATOM 1169 C CA . LYS A 1 147 ? 6.763 -2.789 -21.701 1.00 74.75 147 LYS A CA 1
ATOM 1170 C C . LYS A 1 147 ? 7.256 -1.801 -20.656 1.00 74.75 147 LYS A C 1
ATOM 1172 O O . LYS A 1 147 ? 8.371 -1.300 -20.758 1.00 74.75 147 LYS A O 1
ATOM 1177 N N . SER A 1 148 ? 6.436 -1.510 -19.657 1.00 76.44 148 SER A N 1
ATOM 1178 C CA . SER A 1 148 ? 6.876 -0.765 -18.475 1.00 76.44 148 SER A CA 1
ATOM 1179 C C . SER A 1 148 ? 7.606 -1.687 -17.484 1.00 76.44 148 SER A C 1
ATOM 1181 O O . SER A 1 148 ? 7.298 -2.883 -17.421 1.00 76.44 148 SER A O 1
ATOM 1183 N N . PRO A 1 149 ? 8.520 -1.154 -16.653 1.00 65.19 149 PRO A N 1
ATOM 1184 C CA . PRO A 1 149 ? 9.186 -1.928 -15.602 1.00 65.19 149 PRO A CA 1
ATOM 1185 C C . PRO A 1 149 ? 8.203 -2.639 -14.658 1.00 65.19 149 PRO A C 1
ATOM 1187 O O . PRO A 1 149 ? 8.408 -3.794 -14.292 1.00 65.19 149 PRO A O 1
ATOM 1190 N N . SER A 1 150 ? 7.084 -1.989 -14.322 1.00 63.53 150 SER A N 1
ATOM 1191 C CA . SER A 1 150 ? 6.035 -2.557 -13.465 1.00 63.53 150 SER A CA 1
ATOM 1192 C C . SER A 1 150 ? 5.313 -3.745 -14.109 1.00 63.53 150 SER A C 1
ATOM 1194 O O . SER A 1 150 ? 5.042 -4.739 -13.436 1.00 63.53 150 SER A O 1
ATOM 1196 N N . GLU A 1 151 ? 5.012 -3.679 -15.409 1.00 63.97 151 GLU A N 1
ATOM 1197 C CA . GLU A 1 151 ? 4.415 -4.810 -16.136 1.00 63.97 151 GLU A CA 1
ATOM 1198 C C . GLU A 1 151 ? 5.377 -5.996 -16.214 1.00 63.97 151 GLU A C 1
ATOM 1200 O O . GLU A 1 151 ? 4.952 -7.142 -16.068 1.00 63.97 151 GLU A O 1
ATOM 1205 N N . VAL A 1 152 ? 6.672 -5.725 -16.405 1.00 67.75 152 VAL A N 1
ATOM 1206 C CA . VAL A 1 152 ? 7.719 -6.754 -16.402 1.00 67.75 152 VAL A CA 1
ATOM 1207 C C . VAL A 1 152 ? 7.830 -7.402 -15.028 1.00 67.75 152 VAL A C 1
ATOM 1209 O O . VAL A 1 152 ? 7.854 -8.626 -14.950 1.00 67.75 152 VAL A O 1
ATOM 1212 N N . ALA A 1 153 ? 7.812 -6.623 -13.945 1.00 61.59 153 ALA A N 1
ATOM 1213 C CA . ALA A 1 153 ? 7.823 -7.158 -12.585 1.00 61.59 153 ALA A CA 1
ATOM 1214 C C . ALA A 1 153 ? 6.647 -8.122 -12.341 1.00 61.59 153 ALA A C 1
ATOM 1216 O O . ALA A 1 153 ? 6.848 -9.236 -11.862 1.00 61.59 153 ALA A O 1
ATOM 1217 N N . VAL A 1 154 ? 5.424 -7.738 -12.729 1.00 56.28 154 VAL A N 1
ATOM 1218 C CA . VAL A 1 154 ? 4.235 -8.606 -12.611 1.00 56.28 154 VAL A CA 1
ATOM 1219 C C . VAL A 1 154 ? 4.379 -9.868 -13.461 1.00 56.28 154 VAL A C 1
ATOM 1221 O O . VAL A 1 154 ? 4.059 -10.965 -13.005 1.00 56.28 154 VAL A O 1
ATOM 1224 N N . TYR A 1 155 ? 4.879 -9.728 -14.687 1.00 68.56 155 TYR A N 1
ATOM 1225 C CA . TYR A 1 155 ? 5.125 -10.855 -15.578 1.00 68.56 155 TYR A CA 1
ATOM 1226 C C . TYR A 1 155 ? 6.162 -11.839 -15.009 1.00 68.56 155 TYR A C 1
ATOM 1228 O O . TYR A 1 155 ? 5.931 -13.048 -15.045 1.00 68.56 155 TYR A O 1
ATOM 1236 N N . LEU A 1 156 ? 7.267 -11.343 -14.447 1.00 60.66 156 LEU A N 1
ATOM 1237 C CA . LEU A 1 156 ? 8.306 -12.169 -13.828 1.00 60.66 156 LEU A CA 1
ATOM 1238 C C . LEU A 1 156 ? 7.774 -12.900 -12.594 1.00 60.66 156 LEU A C 1
ATOM 1240 O O . LEU A 1 156 ? 7.990 -14.100 -12.470 1.00 60.66 156 LEU A O 1
ATOM 1244 N N . LEU A 1 157 ? 6.993 -12.226 -11.745 1.00 55.06 157 LEU A N 1
ATOM 1245 C CA . LEU A 1 157 ? 6.329 -12.857 -10.598 1.00 55.06 157 LEU A CA 1
ATOM 1246 C C . LEU A 1 157 ? 5.308 -13.925 -11.022 1.00 55.06 157 LEU A C 1
ATOM 1248 O O . LEU A 1 157 ? 5.131 -14.922 -10.332 1.00 55.06 157 LEU A O 1
ATOM 1252 N N . ALA A 1 158 ? 4.634 -13.751 -12.159 1.00 52.34 158 ALA A N 1
ATOM 1253 C CA . ALA A 1 158 ? 3.713 -14.762 -12.675 1.00 52.34 158 ALA A CA 1
ATOM 1254 C C . ALA A 1 158 ? 4.437 -15.971 -13.299 1.00 52.34 158 ALA A C 1
ATOM 1256 O O . ALA A 1 158 ? 3.880 -17.070 -13.329 1.00 52.34 158 ALA A O 1
ATOM 1257 N N . ARG A 1 159 ? 5.651 -15.773 -13.830 1.00 54.22 159 ARG A N 1
ATOM 1258 C CA . ARG A 1 159 ? 6.409 -16.791 -14.576 1.00 54.22 159 ARG A CA 1
ATOM 1259 C C . ARG A 1 159 ? 7.414 -17.558 -13.714 1.00 54.22 159 ARG A C 1
ATOM 1261 O O . ARG A 1 159 ? 7.666 -18.726 -14.002 1.00 54.22 159 ARG A O 1
ATOM 1268 N N . ASP A 1 160 ? 7.974 -16.929 -12.687 1.00 57.25 160 ASP A N 1
ATOM 1269 C CA . ASP A 1 160 ? 8.956 -17.522 -11.781 1.00 57.25 160 ASP A CA 1
ATOM 1270 C C . ASP A 1 160 ? 8.349 -17.733 -10.386 1.00 57.25 160 ASP A C 1
ATOM 1272 O O . ASP A 1 160 ? 8.229 -16.815 -9.571 1.00 57.25 160 ASP A O 1
ATOM 1276 N N . SER A 1 161 ? 7.979 -18.984 -10.101 1.00 45.41 161 SER A N 1
ATOM 1277 C CA . SER A 1 161 ? 7.378 -19.369 -8.822 1.00 45.41 161 SER A CA 1
ATOM 1278 C C . SER A 1 161 ? 8.326 -19.215 -7.630 1.00 45.41 161 SER A C 1
ATOM 1280 O O . SER A 1 161 ? 7.853 -19.060 -6.503 1.00 45.41 161 SER A O 1
ATOM 1282 N N . LEU A 1 162 ? 9.646 -19.271 -7.847 1.00 48.12 162 LEU A N 1
ATOM 1283 C CA . LEU A 1 162 ? 10.645 -19.103 -6.789 1.00 48.12 162 LEU A CA 1
ATOM 1284 C C . LEU A 1 162 ? 10.809 -17.623 -6.446 1.00 48.12 162 LEU A C 1
ATOM 1286 O O . LEU A 1 162 ? 10.756 -17.278 -5.268 1.00 48.12 162 LEU A O 1
ATOM 1290 N N . LEU A 1 163 ? 10.910 -16.753 -7.456 1.00 50.97 163 LEU A N 1
ATOM 1291 C CA . LEU A 1 163 ? 10.923 -15.299 -7.265 1.00 50.97 163 LEU A CA 1
ATOM 1292 C C . LEU A 1 163 ? 9.632 -14.821 -6.586 1.00 50.97 163 LEU A C 1
ATOM 1294 O O . LEU A 1 163 ? 9.687 -14.040 -5.637 1.00 50.97 163 LEU A O 1
ATOM 1298 N N . ALA A 1 164 ? 8.477 -15.337 -7.014 1.00 46.72 164 ALA A N 1
ATOM 1299 C CA . ALA A 1 164 ? 7.190 -15.027 -6.399 1.00 46.72 164 ALA A CA 1
ATOM 1300 C C . ALA A 1 164 ? 7.137 -15.442 -4.924 1.00 46.72 164 ALA A C 1
ATOM 1302 O O . ALA A 1 164 ? 6.768 -14.636 -4.071 1.00 46.72 164 ALA A O 1
ATOM 1303 N N . SER A 1 165 ? 7.571 -16.669 -4.619 1.00 45.25 165 SER A N 1
ATOM 1304 C CA . SER A 1 165 ? 7.617 -17.187 -3.247 1.00 45.25 165 SER A CA 1
ATOM 1305 C C . SER A 1 165 ? 8.599 -16.405 -2.373 1.00 45.25 165 SER A C 1
ATOM 1307 O O . SER A 1 165 ? 8.315 -16.162 -1.203 1.00 45.25 165 SER A O 1
ATOM 1309 N N . ALA A 1 166 ? 9.742 -15.987 -2.923 1.00 52.66 166 ALA A N 1
ATOM 1310 C CA . ALA A 1 166 ? 10.734 -15.185 -2.216 1.00 52.66 166 ALA A CA 1
ATOM 1311 C C . ALA A 1 166 ? 10.190 -13.784 -1.898 1.00 52.66 166 ALA A C 1
ATOM 1313 O O . ALA A 1 166 ? 10.224 -13.360 -0.746 1.00 52.66 166 ALA A O 1
ATOM 1314 N N . VAL A 1 167 ? 9.599 -13.098 -2.882 1.00 60.16 167 VAL A N 1
ATOM 1315 C CA . VAL A 1 167 ? 8.959 -11.785 -2.690 1.00 60.16 167 VAL A CA 1
ATOM 1316 C C . VAL A 1 167 ? 7.792 -11.869 -1.703 1.00 60.16 167 VAL A C 1
ATOM 1318 O O . VAL A 1 167 ? 7.622 -10.984 -0.862 1.00 60.16 167 VAL A O 1
ATOM 1321 N N . GLU A 1 168 ? 7.007 -12.944 -1.750 1.00 56.69 168 GLU A N 1
ATOM 1322 C CA . GLU A 1 168 ? 5.939 -13.198 -0.786 1.00 56.69 168 GLU A CA 1
ATOM 1323 C C . GLU A 1 168 ? 6.497 -13.451 0.625 1.00 56.69 168 GLU A C 1
ATOM 1325 O O . GLU A 1 168 ? 6.032 -12.845 1.593 1.00 56.69 168 GLU A O 1
ATOM 1330 N N . ALA A 1 169 ? 7.549 -14.263 0.756 1.00 54.09 169 ALA A N 1
ATOM 1331 C CA . ALA A 1 169 ? 8.226 -14.514 2.026 1.00 54.09 169 ALA A CA 1
ATOM 1332 C C . ALA A 1 169 ? 8.809 -13.229 2.632 1.00 54.09 169 ALA A C 1
ATOM 1334 O O . ALA A 1 169 ? 8.611 -12.974 3.822 1.00 54.09 169 ALA A O 1
ATOM 1335 N N . GLY A 1 170 ? 9.448 -12.389 1.814 1.00 60.25 170 GLY A N 1
ATOM 1336 C CA . GLY A 1 170 ? 9.923 -11.066 2.210 1.00 60.25 170 GLY A CA 1
ATOM 1337 C C . GLY A 1 170 ? 8.788 -10.159 2.673 1.00 60.25 170 GLY A C 1
ATOM 1338 O O . GLY A 1 170 ? 8.864 -9.572 3.749 1.00 60.25 170 GLY A O 1
ATOM 1339 N N . ARG A 1 171 ? 7.671 -10.108 1.936 1.00 62.66 171 ARG A N 1
ATOM 1340 C CA . ARG A 1 171 ? 6.473 -9.334 2.318 1.00 62.66 171 ARG A CA 1
ATOM 1341 C C . ARG A 1 171 ? 5.898 -9.756 3.676 1.00 62.66 171 ARG A C 1
ATOM 1343 O O . ARG A 1 171 ? 5.325 -8.925 4.387 1.00 62.66 171 ARG A O 1
ATOM 1350 N N . PHE A 1 172 ? 6.030 -11.032 4.037 1.00 57.06 172 PHE A N 1
ATOM 1351 C CA . PHE A 1 172 ? 5.593 -11.571 5.326 1.00 57.06 172 PHE A CA 1
ATOM 1352 C C . PHE A 1 172 ? 6.680 -11.589 6.404 1.00 57.06 172 PHE A C 1
ATOM 1354 O O . PHE A 1 172 ? 6.374 -11.970 7.546 1.00 57.06 172 PHE A O 1
ATOM 1361 N N . ALA A 1 173 ? 7.907 -11.179 6.091 1.00 59.78 173 ALA A N 1
ATOM 1362 C CA . ALA A 1 173 ? 9.018 -11.191 7.024 1.00 59.78 173 ALA A CA 1
ATOM 1363 C C . ALA A 1 173 ? 8.790 -10.181 8.170 1.00 59.78 173 ALA A C 1
ATOM 1365 O O . ALA A 1 173 ? 8.206 -9.115 7.959 1.00 59.78 173 ALA A O 1
ATOM 1366 N N . PRO A 1 174 ? 9.156 -10.522 9.422 1.00 60.16 174 PRO A N 1
ATOM 1367 C CA . PRO A 1 174 ? 9.049 -9.596 10.544 1.00 60.16 174 PRO A CA 1
ATOM 1368 C C . PRO A 1 174 ? 9.987 -8.396 10.344 1.00 60.16 174 PRO A C 1
ATOM 1370 O O . PRO A 1 174 ? 11.168 -8.621 10.072 1.00 60.16 174 PRO A O 1
ATOM 1373 N N . PRO A 1 175 ? 9.507 -7.151 10.527 1.00 65.88 175 PRO A N 1
ATOM 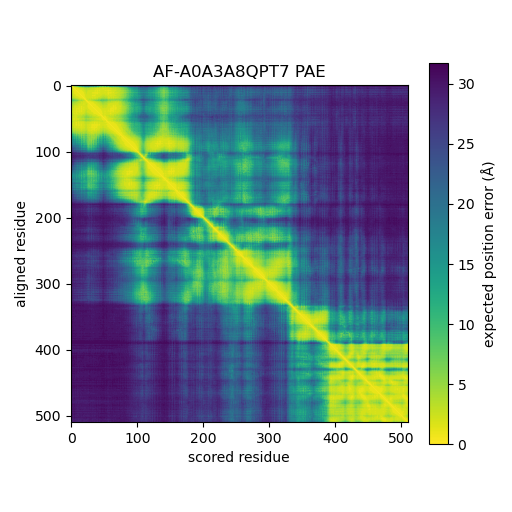1374 C CA . PRO A 1 175 ? 10.402 -6.009 10.660 1.00 65.88 175 PRO A CA 1
ATOM 1375 C C . PRO A 1 175 ? 11.260 -6.175 11.924 1.00 65.88 175 PRO A C 1
ATOM 1377 O O . PRO A 1 175 ? 10.836 -6.819 12.893 1.00 65.88 175 PRO A O 1
ATOM 1380 N N . ALA A 1 176 ? 12.467 -5.620 11.908 1.00 62.28 176 ALA A N 1
ATOM 1381 C CA . ALA A 1 176 ? 13.409 -5.671 13.018 1.00 62.28 176 ALA A CA 1
ATOM 1382 C C . ALA A 1 176 ? 13.297 -4.418 13.902 1.00 62.28 176 ALA A C 1
ATOM 1384 O O . ALA A 1 176 ? 12.805 -3.375 13.482 1.00 62.28 176 ALA A O 1
ATOM 1385 N N . TRP A 1 177 ? 13.707 -4.544 15.165 1.00 64.75 177 TRP A N 1
ATOM 1386 C CA . TRP A 1 177 ? 13.726 -3.449 16.134 1.00 64.75 177 TRP A CA 1
ATOM 1387 C C . TRP A 1 177 ? 15.163 -3.187 16.589 1.00 64.75 177 TRP A C 1
ATOM 1389 O O . TRP A 1 177 ? 15.771 -4.072 17.193 1.00 64.75 177 TRP A O 1
ATOM 1399 N N . ASP A 1 178 ? 15.687 -1.990 16.324 1.00 61.69 178 ASP A N 1
ATOM 1400 C CA . ASP A 1 178 ? 17.062 -1.579 16.630 1.00 61.69 178 ASP A CA 1
ATOM 1401 C C . ASP A 1 178 ? 17.105 -0.423 17.660 1.00 61.69 178 ASP A C 1
ATOM 1403 O O . ASP A 1 178 ? 16.630 0.672 17.378 1.00 61.69 178 ASP A O 1
ATOM 1407 N N . PRO A 1 179 ? 17.668 -0.606 18.865 1.00 55.97 179 PRO A N 1
ATOM 1408 C CA . PRO A 1 179 ? 17.611 0.369 19.967 1.00 55.97 179 PRO A CA 1
ATOM 1409 C C . PRO A 1 179 ? 18.494 1.653 19.851 1.00 55.97 179 PRO A C 1
ATOM 1411 O O . PRO A 1 179 ? 18.827 2.243 20.879 1.00 55.97 179 PRO A O 1
ATOM 1414 N N . ALA A 1 180 ? 18.900 2.121 18.660 1.00 57.28 180 ALA A N 1
ATOM 1415 C CA . ALA A 1 180 ? 19.889 3.212 18.480 1.00 57.28 180 ALA A CA 1
ATOM 1416 C C . ALA A 1 180 ? 19.357 4.687 18.460 1.00 57.28 180 ALA A C 1
ATOM 1418 O O . ALA A 1 180 ? 18.160 4.944 18.383 1.00 57.28 180 ALA A O 1
ATOM 1419 N N . ARG A 1 181 ? 20.306 5.651 18.565 1.00 49.94 181 ARG A N 1
ATOM 1420 C CA . ARG A 1 181 ? 20.269 7.033 19.145 1.00 49.94 181 ARG A CA 1
ATOM 1421 C C . ARG A 1 181 ? 19.632 8.181 18.311 1.00 49.94 181 ARG A C 1
ATOM 1423 O O . ARG A 1 181 ? 19.679 8.184 17.088 1.00 49.94 181 ARG A O 1
ATOM 1430 N N . GLU A 1 182 ? 19.159 9.208 19.032 1.00 49.88 182 GLU A N 1
ATOM 1431 C CA . GLU A 1 182 ? 18.416 10.417 18.601 1.00 49.88 182 GLU A CA 1
ATOM 1432 C C . GLU A 1 182 ? 19.062 11.354 17.558 1.00 49.88 182 GLU A C 1
ATOM 1434 O O . GLU A 1 182 ? 20.212 11.761 17.748 1.00 49.88 182 GLU A O 1
ATOM 1439 N N . PRO A 1 183 ? 18.302 11.821 16.541 1.00 50.31 183 PRO A N 1
ATOM 1440 C CA . PRO A 1 183 ? 18.620 13.025 15.773 1.00 50.31 183 PRO A CA 1
ATOM 1441 C C . PRO A 1 183 ? 18.080 14.329 16.420 1.00 50.31 183 PRO A C 1
ATOM 1443 O O . PRO A 1 183 ? 17.203 14.272 17.282 1.00 50.31 183 PRO A O 1
ATOM 1446 N N . PRO A 1 184 ? 18.585 15.515 16.013 1.00 46.78 184 PRO A N 1
ATOM 1447 C CA . PRO A 1 184 ? 18.130 16.820 16.515 1.00 46.78 184 PRO A CA 1
ATOM 1448 C C . PRO A 1 184 ? 16.708 17.190 16.050 1.00 46.78 184 PRO A C 1
ATOM 1450 O O . PRO A 1 184 ? 16.250 16.707 15.021 1.00 46.78 184 PRO A O 1
ATOM 1453 N N . ALA A 1 185 ? 16.028 18.066 16.800 1.00 49.66 185 ALA A N 1
ATOM 1454 C CA . ALA A 1 185 ? 14.619 18.418 16.585 1.00 49.66 185 ALA A CA 1
ATOM 1455 C C . ALA A 1 185 ? 14.360 19.427 15.447 1.00 49.66 185 ALA A C 1
ATOM 1457 O O . ALA A 1 185 ? 15.168 20.332 15.230 1.00 49.66 185 ALA A O 1
ATOM 1458 N N . ILE A 1 186 ? 13.204 19.301 14.775 1.00 52.41 186 ILE A N 1
ATOM 1459 C CA . ILE A 1 186 ? 12.738 20.187 13.690 1.00 52.41 186 ILE A CA 1
ATOM 1460 C C . ILE A 1 186 ? 11.728 21.231 14.222 1.00 52.41 186 ILE A C 1
ATOM 1462 O O . ILE A 1 186 ? 11.022 20.982 15.205 1.00 52.41 186 ILE A O 1
ATOM 1466 N N . PRO A 1 187 ? 11.630 22.417 13.591 1.00 57.12 187 PRO A N 1
ATOM 1467 C CA . PRO A 1 187 ? 10.495 23.323 13.759 1.00 57.12 187 PRO A CA 1
ATOM 1468 C C . PRO A 1 187 ? 9.143 22.686 13.354 1.00 57.12 187 PRO A C 1
ATOM 1470 O O . PRO A 1 187 ? 9.031 22.099 12.278 1.00 57.12 187 PRO A O 1
ATOM 1473 N N . PRO A 1 188 ? 8.079 22.805 14.162 1.00 55.69 188 PRO A N 1
ATOM 1474 C CA . PRO A 1 188 ? 6.790 22.158 13.887 1.00 55.69 188 PRO A CA 1
ATOM 1475 C C . PRO A 1 188 ? 6.087 22.568 12.599 1.00 55.69 188 PRO A C 1
ATOM 1477 O O . PRO A 1 188 ? 5.278 21.811 12.068 1.00 55.69 188 PRO A O 1
ATOM 1480 N N . GLU A 1 189 ? 6.353 23.776 12.119 1.00 54.12 189 GLU A N 1
ATOM 1481 C CA . GLU A 1 189 ? 5.748 24.328 10.913 1.00 54.12 189 GLU A CA 1
ATOM 1482 C C . GLU A 1 189 ? 6.153 23.506 9.676 1.00 54.12 189 GLU A C 1
ATOM 1484 O O . GLU A 1 189 ? 5.331 23.269 8.791 1.00 54.12 189 GLU A O 1
ATOM 1489 N N . GLU A 1 190 ? 7.380 22.978 9.676 1.00 56.91 190 GLU A N 1
ATOM 1490 C CA . GLU A 1 190 ? 7.919 22.092 8.638 1.00 56.91 190 GLU A CA 1
ATOM 1491 C C . GLU A 1 190 ? 7.240 20.718 8.657 1.00 56.91 190 GLU A C 1
ATOM 1493 O O . GLU A 1 190 ? 6.852 20.189 7.620 1.00 56.91 190 GLU A O 1
ATOM 1498 N N . VAL A 1 191 ? 7.016 20.164 9.852 1.00 57.09 191 VAL A N 1
ATOM 1499 C CA . VAL A 1 191 ? 6.342 18.868 10.055 1.00 57.09 191 VAL A CA 1
ATOM 1500 C C . VAL A 1 191 ? 4.919 18.913 9.513 1.00 57.09 191 VAL A C 1
ATOM 1502 O O . VAL A 1 191 ? 4.428 17.966 8.903 1.00 57.09 191 VAL A O 1
ATOM 1505 N N . VAL A 1 192 ? 4.232 20.030 9.732 1.00 57.97 192 VAL A N 1
ATOM 1506 C CA . VAL A 1 192 ? 2.857 20.201 9.279 1.00 57.97 192 VAL A CA 1
ATOM 1507 C C . VAL A 1 192 ? 2.775 20.320 7.755 1.00 57.97 192 VAL A C 1
ATOM 1509 O O . VAL A 1 192 ? 1.876 19.720 7.160 1.00 57.97 192 VAL A O 1
ATOM 1512 N N . LEU A 1 193 ? 3.718 21.032 7.130 1.00 56.09 193 LEU A N 1
ATOM 1513 C CA . LEU A 1 193 ? 3.839 21.147 5.674 1.00 56.09 193 LEU A CA 1
ATOM 1514 C C . LEU A 1 193 ? 4.082 19.782 5.008 1.00 56.09 193 LEU A C 1
ATOM 1516 O O . LEU A 1 193 ? 3.452 19.462 4.000 1.00 56.09 193 LEU A O 1
ATOM 1520 N N . GLU A 1 194 ? 4.926 18.943 5.606 1.00 53.69 194 GLU A N 1
ATOM 1521 C CA . GLU A 1 194 ? 5.192 17.587 5.116 1.00 53.69 194 GLU A CA 1
ATOM 1522 C C . GLU A 1 194 ? 3.954 16.699 5.111 1.00 53.69 194 GLU A C 1
ATOM 1524 O O . GLU A 1 194 ? 3.628 16.042 4.119 1.00 53.69 194 GLU A O 1
ATOM 1529 N N . ILE A 1 195 ? 3.241 16.677 6.238 1.00 53.31 195 ILE A N 1
ATOM 1530 C CA . ILE A 1 195 ? 2.058 15.837 6.363 1.00 53.31 195 ILE A CA 1
ATOM 1531 C C . ILE A 1 195 ? 0.969 16.298 5.378 1.00 53.31 195 ILE A C 1
ATOM 1533 O O . ILE A 1 195 ? 0.208 15.488 4.849 1.00 53.31 195 ILE A O 1
ATOM 1537 N N . ALA A 1 196 ? 0.894 17.602 5.138 1.00 53.78 196 ALA A N 1
ATOM 1538 C CA . ALA A 1 196 ? -0.011 18.232 4.192 1.00 53.78 196 ALA A CA 1
ATOM 1539 C C . ALA A 1 196 ? 0.230 17.823 2.737 1.00 53.78 196 ALA A C 1
ATOM 1541 O O . ALA A 1 196 ? -0.722 17.484 2.028 1.00 53.78 196 ALA A O 1
ATOM 1542 N N . LEU A 1 197 ? 1.491 17.830 2.310 1.00 48.66 197 LEU A N 1
ATOM 1543 C CA . LEU A 1 197 ? 1.895 17.414 0.969 1.00 48.66 197 LEU A CA 1
ATOM 1544 C C . LEU A 1 197 ? 1.633 15.917 0.743 1.00 48.66 197 LEU A C 1
ATOM 1546 O O . LEU A 1 197 ? 1.091 15.537 -0.295 1.00 48.66 197 LEU A O 1
ATOM 1550 N N . GLY A 1 198 ? 1.836 15.087 1.773 1.00 45.03 198 GLY A N 1
ATOM 1551 C CA . GLY A 1 198 ? 1.509 13.655 1.755 1.00 45.03 198 GLY A CA 1
ATOM 1552 C C . GLY A 1 198 ? 0.012 13.304 1.637 1.00 45.03 198 GLY A C 1
ATOM 1553 O O . GLY A 1 198 ? -0.330 12.124 1.538 1.00 45.03 198 GLY A O 1
ATOM 1554 N N . LEU A 1 199 ? -0.898 14.288 1.653 1.00 41.75 199 LEU A N 1
ATOM 1555 C CA . LEU A 1 199 ? -2.352 14.089 1.550 1.00 41.75 199 LEU A CA 1
ATOM 1556 C C . LEU A 1 199 ? -2.986 14.622 0.256 1.00 41.75 199 LEU A C 1
ATOM 1558 O O . LEU A 1 199 ? -4.193 14.432 0.068 1.00 41.75 199 LEU A O 1
ATOM 1562 N N . LEU A 1 200 ? -2.230 15.286 -0.624 1.00 38.50 200 LEU A N 1
ATOM 1563 C CA . LEU A 1 200 ? -2.760 15.801 -1.888 1.00 38.50 200 LEU A CA 1
ATOM 1564 C C . LEU A 1 200 ? -2.860 14.674 -2.931 1.00 38.50 200 LEU A C 1
ATOM 1566 O O . LEU A 1 200 ? -1.841 14.117 -3.339 1.00 38.50 200 LEU A O 1
ATOM 1570 N N . PRO A 1 201 ? -4.063 14.339 -3.432 1.00 37.72 201 PRO A N 1
ATOM 1571 C CA . PRO A 1 201 ? -4.177 13.497 -4.605 1.00 37.72 201 PRO A CA 1
ATOM 1572 C C . PRO A 1 201 ? -3.824 14.349 -5.834 1.00 37.72 201 PRO A C 1
ATOM 1574 O O . PRO A 1 201 ? -4.477 15.363 -6.070 1.00 37.72 201 PRO A O 1
ATOM 1577 N N . VAL A 1 202 ? -2.862 13.880 -6.641 1.00 38.09 202 VAL A N 1
ATOM 1578 C CA . VAL A 1 202 ? -2.578 14.269 -8.048 1.00 38.09 202 VAL A CA 1
ATOM 1579 C C . VAL A 1 202 ? -1.348 15.165 -8.333 1.00 38.09 202 VAL A C 1
ATOM 1581 O O . VAL A 1 202 ? -0.935 15.206 -9.485 1.00 38.09 202 VAL A O 1
ATOM 1584 N N . THR A 1 203 ? -0.641 15.781 -7.375 1.00 34.06 203 THR A N 1
ATOM 1585 C CA . THR A 1 203 ? 0.550 16.618 -7.720 1.00 34.06 203 THR A CA 1
ATOM 1586 C C . THR A 1 203 ? 1.931 16.004 -7.473 1.00 34.06 203 THR A C 1
ATOM 1588 O O . THR A 1 203 ? 2.932 16.686 -7.669 1.00 34.06 203 THR A O 1
ATOM 1591 N N . GLY A 1 204 ? 2.037 14.717 -7.141 1.00 31.70 204 GLY A N 1
ATOM 1592 C CA . GLY A 1 204 ? 3.346 14.091 -6.955 1.00 31.70 204 GLY A CA 1
ATOM 1593 C C . GLY A 1 204 ? 3.292 12.574 -6.940 1.00 31.70 204 GLY A C 1
ATOM 1594 O O . GLY A 1 204 ? 3.301 11.974 -5.876 1.00 31.70 204 GLY A O 1
ATOM 1595 N N . GLU A 1 205 ? 3.322 11.931 -8.107 1.00 34.78 205 GLU A N 1
ATOM 1596 C CA . GLU A 1 205 ? 3.635 10.493 -8.159 1.00 34.78 205 GLU A CA 1
ATOM 1597 C C . GLU A 1 205 ? 5.098 10.193 -7.765 1.00 34.78 205 GLU A C 1
ATOM 1599 O O . GLU A 1 205 ? 5.458 9.031 -7.628 1.00 34.78 205 GLU A O 1
ATOM 1604 N N . VAL A 1 206 ? 5.948 11.208 -7.532 1.00 38.09 206 VAL A N 1
ATOM 1605 C CA . VAL A 1 206 ? 7.367 11.012 -7.159 1.00 38.09 206 VAL A CA 1
ATOM 1606 C C . VAL A 1 206 ? 7.891 12.014 -6.100 1.00 38.09 206 VAL A C 1
ATOM 1608 O O . VAL A 1 206 ? 8.982 11.829 -5.578 1.00 38.09 206 VAL A O 1
ATOM 1611 N N . GLY A 1 207 ? 7.142 13.057 -5.719 1.00 33.72 207 GLY A N 1
ATOM 1612 C CA . GLY A 1 207 ? 7.678 14.156 -4.887 1.00 33.72 207 GLY A CA 1
ATOM 1613 C C . GLY A 1 207 ? 7.692 13.917 -3.370 1.00 33.72 207 GLY A C 1
ATOM 1614 O O . GLY A 1 207 ? 8.725 14.093 -2.730 1.00 33.72 207 GLY A O 1
ATOM 1615 N N . ASP A 1 208 ? 6.576 13.462 -2.794 1.00 40.81 208 ASP A N 1
ATOM 1616 C CA . ASP A 1 208 ? 6.305 13.643 -1.353 1.00 40.81 208 ASP A CA 1
ATOM 1617 C C . ASP A 1 208 ? 6.023 12.333 -0.592 1.00 40.81 208 ASP A C 1
ATOM 1619 O O . ASP A 1 208 ? 5.262 12.283 0.372 1.00 40.81 208 ASP A O 1
ATOM 1623 N N . ILE A 1 209 ? 6.651 11.236 -1.017 1.00 42.06 209 ILE A N 1
ATOM 1624 C CA . ILE A 1 209 ? 6.758 9.994 -0.220 1.00 42.06 209 ILE A CA 1
ATOM 1625 C C . ILE A 1 209 ? 8.075 9.979 0.579 1.00 42.06 209 ILE A C 1
ATOM 1627 O O . ILE A 1 209 ? 8.199 9.293 1.593 1.00 42.06 209 ILE A O 1
ATOM 1631 N N . SER A 1 210 ? 9.028 10.807 0.156 1.00 40.19 210 SER A N 1
ATOM 1632 C CA . SER A 1 210 ? 10.371 10.982 0.696 1.00 40.19 210 SER A CA 1
ATOM 1633 C C . SER A 1 210 ? 10.350 11.311 2.195 1.00 40.19 210 SER A C 1
ATOM 1635 O O . SER A 1 210 ? 10.943 10.564 2.963 1.00 40.19 210 SER A O 1
ATOM 1637 N N . GLY A 1 211 ? 9.591 12.308 2.658 1.00 43.38 211 GLY A N 1
ATOM 1638 C CA . GLY A 1 211 ? 9.662 12.758 4.059 1.00 43.38 211 GLY A CA 1
ATOM 1639 C C . GLY A 1 211 ? 9.251 11.717 5.113 1.00 43.38 211 GLY A C 1
ATOM 1640 O O . GLY A 1 211 ? 9.916 11.498 6.130 1.00 43.38 211 GLY A O 1
ATOM 1641 N N . VAL A 1 212 ? 8.185 10.964 4.825 1.00 43.12 212 VAL A N 1
ATOM 1642 C CA . VAL A 1 212 ? 7.663 9.922 5.727 1.00 43.12 212 VAL A CA 1
ATOM 1643 C C . VAL A 1 212 ? 8.551 8.671 5.727 1.00 43.12 212 VAL A C 1
ATOM 1645 O O . VAL A 1 212 ? 8.571 7.931 6.715 1.00 43.12 212 VAL A O 1
ATOM 1648 N N . VAL A 1 213 ? 9.246 8.404 4.615 1.00 40.69 213 VAL A N 1
ATOM 1649 C CA . VAL A 1 213 ? 10.109 7.230 4.398 1.00 40.69 213 VAL A CA 1
ATOM 1650 C C . VAL A 1 213 ? 11.538 7.493 4.892 1.00 40.69 213 VAL A C 1
ATOM 1652 O O . VAL A 1 213 ? 12.025 6.710 5.692 1.00 40.69 213 VAL A O 1
ATOM 1655 N N . LEU A 1 214 ? 12.146 8.630 4.546 1.00 43.16 214 LEU A N 1
ATOM 1656 C CA . LEU A 1 214 ? 13.547 9.008 4.805 1.00 43.16 214 LEU A CA 1
ATOM 1657 C C . LEU A 1 214 ? 13.887 9.363 6.255 1.00 43.16 214 LEU A C 1
ATOM 1659 O O . LEU A 1 214 ? 15.063 9.504 6.606 1.00 43.16 214 LEU A O 1
ATOM 1663 N N . GLY A 1 215 ? 12.884 9.641 7.092 1.00 47.22 215 GLY A N 1
ATOM 1664 C CA . GLY A 1 215 ? 13.139 10.217 8.411 1.00 47.22 215 GLY A CA 1
ATOM 1665 C C . GLY A 1 215 ? 13.787 11.607 8.351 1.00 47.22 215 GLY A C 1
ATOM 1666 O O . GLY A 1 215 ? 14.427 12.033 9.317 1.00 47.22 215 GLY A O 1
ATOM 1667 N N . ARG A 1 216 ? 13.645 12.300 7.221 1.00 50.78 216 ARG A N 1
ATOM 1668 C CA . ARG A 1 216 ? 14.099 13.669 6.988 1.00 50.78 216 ARG A CA 1
ATOM 1669 C C . ARG A 1 216 ? 12.964 14.457 6.362 1.00 50.78 216 ARG A C 1
ATOM 1671 O O . ARG A 1 216 ? 12.228 13.872 5.589 1.00 50.78 216 ARG A O 1
ATOM 1678 N N . SER A 1 217 ? 12.858 15.744 6.654 1.00 53.22 217 SER A N 1
ATOM 1679 C CA . SER A 1 217 ? 11.876 16.601 6.032 1.00 53.22 217 SER A CA 1
ATOM 1680 C C . SER A 1 217 ? 12.211 16.877 4.564 1.00 53.22 217 SER A C 1
ATOM 1682 O O . SER A 1 217 ? 13.347 16.678 4.129 1.00 53.22 217 SER A O 1
ATOM 1684 N N . LEU A 1 218 ? 11.257 17.421 3.813 1.00 50.44 218 LEU A N 1
ATOM 1685 C CA . LEU A 1 218 ? 11.393 17.907 2.440 1.00 50.44 218 LEU A CA 1
ATOM 1686 C C . LEU A 1 218 ? 12.469 18.988 2.299 1.00 50.44 218 LEU A C 1
ATOM 1688 O O . LEU A 1 218 ? 13.028 19.168 1.220 1.00 50.44 218 LEU A O 1
ATOM 1692 N N . LEU A 1 219 ? 12.812 19.665 3.397 1.00 51.91 219 LEU A N 1
ATOM 1693 C CA . LEU A 1 219 ? 13.922 20.616 3.472 1.00 51.91 219 LEU A CA 1
ATOM 1694 C C . LEU A 1 219 ? 15.239 19.986 3.972 1.00 51.91 219 LEU A C 1
ATOM 1696 O O . LEU A 1 219 ? 16.214 20.690 4.224 1.00 51.91 219 LEU A O 1
ATOM 1700 N N . GLY A 1 220 ? 15.290 18.659 4.105 1.00 52.25 220 GLY A N 1
ATOM 1701 C CA . GLY A 1 220 ? 16.485 17.889 4.451 1.00 52.25 220 GLY A CA 1
ATOM 1702 C C . GLY A 1 220 ? 16.782 17.767 5.950 1.00 52.25 220 GLY A C 1
ATOM 1703 O O . GLY A 1 220 ? 17.840 17.244 6.309 1.00 52.25 220 GLY A O 1
ATOM 1704 N N . TYR A 1 221 ? 15.884 18.212 6.836 1.00 54.56 221 TYR A N 1
ATOM 1705 C CA . TYR A 1 221 ? 16.098 18.171 8.289 1.00 54.56 221 TYR A CA 1
ATOM 1706 C C . TYR A 1 221 ? 15.716 16.810 8.883 1.00 54.56 221 TYR A C 1
ATOM 1708 O O . TYR A 1 221 ? 14.684 16.277 8.521 1.00 54.56 221 TYR A O 1
ATOM 1716 N N . PRO A 1 222 ? 16.470 16.209 9.811 1.00 55.84 222 PRO A N 1
ATOM 1717 C CA . PRO A 1 222 ? 16.115 14.904 10.373 1.00 55.84 222 PRO A CA 1
ATOM 1718 C C . PRO A 1 222 ? 14.908 14.985 11.330 1.00 55.84 222 PRO A C 1
ATOM 1720 O O . PRO A 1 222 ? 14.920 15.780 12.258 1.00 55.84 222 PRO A O 1
ATOM 1723 N N . LEU A 1 223 ? 13.876 14.159 11.117 1.00 53.69 223 LEU A N 1
ATOM 1724 C CA . LEU A 1 223 ? 12.614 14.172 11.881 1.00 53.69 223 LEU A CA 1
ATOM 1725 C C . LEU A 1 223 ? 12.762 13.513 13.260 1.00 53.69 223 LEU A C 1
ATOM 1727 O O . LEU A 1 223 ? 13.385 12.446 13.353 1.00 53.69 223 LEU A O 1
ATOM 1731 N N . THR A 1 224 ? 12.112 14.073 14.288 1.00 55.19 224 THR A N 1
ATOM 1732 C CA . THR A 1 224 ? 11.955 13.443 15.617 1.00 55.19 224 THR A CA 1
ATOM 1733 C C . THR A 1 224 ? 10.887 12.344 15.611 1.00 55.19 224 THR A C 1
ATOM 1735 O O . THR A 1 224 ? 10.107 12.199 14.670 1.00 55.19 224 THR A O 1
ATOM 1738 N N . ASP A 1 225 ? 10.816 11.561 16.686 1.00 53.69 225 ASP A N 1
ATOM 1739 C CA . ASP A 1 225 ? 9.943 10.379 16.777 1.00 53.69 225 ASP A CA 1
ATOM 1740 C C . ASP A 1 225 ? 8.473 10.724 16.720 1.00 53.69 225 ASP A C 1
ATOM 1742 O O . ASP A 1 225 ? 7.702 10.068 16.020 1.00 53.69 225 ASP A O 1
ATOM 1746 N N . GLY A 1 226 ? 8.093 11.772 17.450 1.00 57.25 226 GLY A N 1
ATOM 1747 C CA . GLY A 1 226 ? 6.726 12.251 17.450 1.00 57.25 226 GLY A CA 1
ATOM 1748 C C . GLY A 1 226 ? 6.303 12.735 16.062 1.00 57.25 226 GLY A C 1
ATOM 1749 O O . GLY A 1 226 ? 5.178 12.494 15.633 1.00 57.25 226 GLY A O 1
ATOM 1750 N N . GLU A 1 227 ? 7.222 13.348 15.320 1.00 58.59 227 GLU A N 1
ATOM 1751 C CA . GLU A 1 227 ? 6.970 13.911 13.991 1.00 58.59 227 GLU A CA 1
ATOM 1752 C C . GLU A 1 227 ? 6.848 12.807 12.935 1.00 58.59 227 GLU A C 1
ATOM 1754 O O . GLU A 1 227 ? 5.866 12.767 12.192 1.00 58.59 227 GLU A O 1
ATOM 1759 N N . ARG A 1 228 ? 7.763 11.826 12.940 1.00 56.34 228 ARG A N 1
ATOM 1760 C CA . ARG A 1 228 ? 7.676 10.634 12.072 1.00 56.34 228 ARG A CA 1
ATOM 1761 C C . ARG A 1 228 ? 6.396 9.844 12.327 1.00 56.34 228 ARG A C 1
ATOM 1763 O O . ARG A 1 228 ? 5.772 9.348 11.387 1.00 56.34 228 ARG A O 1
ATOM 1770 N N . LEU A 1 229 ? 5.994 9.740 13.592 1.00 57.91 229 LEU A N 1
ATOM 1771 C CA . LEU A 1 229 ? 4.776 9.052 13.990 1.00 57.91 229 LEU A CA 1
ATOM 1772 C C . LEU A 1 229 ? 3.523 9.753 13.463 1.00 57.91 229 LEU A C 1
ATOM 1774 O O . LEU A 1 229 ? 2.645 9.090 12.912 1.00 57.91 229 LEU A O 1
ATOM 1778 N N . LEU A 1 230 ? 3.450 11.080 13.568 1.00 58.91 230 LEU A N 1
ATOM 1779 C CA . LEU A 1 230 ? 2.345 11.862 13.009 1.00 58.91 230 LEU A CA 1
ATOM 1780 C C . LEU A 1 230 ? 2.259 11.721 11.485 1.00 58.91 230 LEU A C 1
ATOM 1782 O O . LEU A 1 230 ? 1.160 11.514 10.969 1.00 58.91 230 LEU A O 1
ATOM 1786 N N . CYS A 1 231 ? 3.398 11.751 10.785 1.00 61.72 231 CYS A N 1
ATOM 1787 C CA . CYS A 1 231 ? 3.491 11.505 9.343 1.00 61.72 231 CYS A CA 1
ATOM 1788 C C . CYS A 1 231 ? 3.057 10.086 8.941 1.00 61.72 231 CYS A C 1
ATOM 1790 O O . CYS A 1 231 ? 2.441 9.881 7.898 1.00 61.72 231 CYS A O 1
ATOM 1792 N N . ALA A 1 232 ? 3.354 9.074 9.754 1.00 55.66 232 ALA A N 1
ATOM 1793 C CA . ALA A 1 232 ? 2.938 7.704 9.465 1.00 55.66 232 ALA A CA 1
ATOM 1794 C C . ALA A 1 232 ? 1.440 7.477 9.751 1.00 55.66 232 ALA A C 1
ATOM 1796 O O . ALA A 1 232 ? 0.738 6.818 8.981 1.00 55.66 232 ALA A O 1
ATOM 1797 N N . VAL A 1 233 ? 0.935 8.059 10.840 1.00 59.12 233 VAL A N 1
ATOM 1798 C CA . VAL A 1 233 ? -0.471 7.988 11.267 1.00 59.12 233 VAL A CA 1
ATOM 1799 C C . VAL A 1 233 ? -1.388 8.741 10.299 1.00 59.12 233 VAL A C 1
ATOM 1801 O O . VAL A 1 233 ? -2.491 8.274 10.007 1.00 59.12 233 VAL A O 1
ATOM 1804 N N . SER A 1 234 ? -0.939 9.869 9.750 1.00 57.72 234 SER A N 1
ATOM 1805 C CA . SER A 1 234 ? -1.684 10.669 8.771 1.00 57.72 234 SER A CA 1
ATOM 1806 C C . SER A 1 234 ? -1.885 9.964 7.431 1.00 57.72 234 SER A C 1
ATOM 1808 O O . SER A 1 234 ? -2.984 10.032 6.889 1.00 57.72 234 SER A O 1
ATOM 1810 N N . VAL A 1 235 ? -0.889 9.227 6.931 1.00 56.03 235 VAL A N 1
ATOM 1811 C CA . VAL A 1 235 ? -1.006 8.424 5.698 1.00 56.03 235 VAL A CA 1
ATOM 1812 C C . VAL A 1 235 ? -2.016 7.285 5.880 1.00 56.03 235 VAL A C 1
ATOM 1814 O O . VAL A 1 235 ? -2.786 6.967 4.973 1.00 56.03 235 VAL A O 1
ATOM 1817 N N . ALA A 1 236 ? -2.078 6.698 7.077 1.00 52.88 236 ALA A N 1
ATOM 1818 C CA . ALA A 1 236 ? -3.042 5.649 7.401 1.00 52.88 236 ALA A CA 1
ATOM 1819 C C . ALA A 1 236 ? -4.465 6.195 7.660 1.00 52.88 236 ALA A C 1
ATOM 1821 O O . ALA A 1 236 ? -5.457 5.492 7.466 1.00 52.88 236 ALA A O 1
ATOM 1822 N N . LEU A 1 237 ? -4.610 7.456 8.070 1.00 54.53 237 LEU A N 1
ATOM 1823 C CA . LEU A 1 237 ? -5.882 8.024 8.529 1.00 54.53 237 LEU A CA 1
ATOM 1824 C C . LEU A 1 237 ? -7.012 8.082 7.488 1.00 54.53 237 LEU A C 1
ATOM 1826 O O . LEU A 1 237 ? -8.133 7.727 7.863 1.00 54.53 237 LEU A O 1
ATOM 1830 N N . PRO A 1 238 ? -6.804 8.509 6.226 1.00 50.16 238 PRO A N 1
ATOM 1831 C CA . PRO A 1 238 ? -7.843 8.495 5.192 1.00 50.16 238 PRO A CA 1
ATOM 1832 C C . PRO A 1 238 ? -8.430 7.095 4.976 1.00 50.16 238 PRO A C 1
ATOM 1834 O O . PRO A 1 238 ? -9.641 6.938 4.801 1.00 50.16 238 PRO A O 1
ATOM 1837 N N . VAL A 1 239 ? -7.578 6.077 5.090 1.00 45.50 239 VAL A N 1
ATOM 1838 C CA . VAL A 1 239 ? -7.885 4.657 4.895 1.00 45.50 239 VAL A CA 1
ATOM 1839 C C . VAL A 1 239 ? -8.616 4.068 6.112 1.00 45.50 239 VAL A C 1
ATOM 1841 O O . VAL A 1 239 ? -9.585 3.325 5.969 1.00 45.50 239 VAL A O 1
ATOM 1844 N N . VAL A 1 240 ? -8.231 4.460 7.326 1.00 45.91 240 VAL A N 1
ATOM 1845 C CA . VAL A 1 240 ? -8.698 3.866 8.592 1.00 45.91 240 VAL A CA 1
ATOM 1846 C C . VAL A 1 240 ? -10.107 4.337 9.029 1.00 45.91 240 VAL A C 1
ATOM 1848 O O . VAL A 1 240 ? -10.659 3.820 9.991 1.00 45.91 240 VAL A O 1
ATOM 1851 N N . SER A 1 241 ? -10.781 5.223 8.284 1.00 43.47 241 SER A N 1
ATOM 1852 C CA . SER A 1 241 ? -12.118 5.796 8.601 1.00 43.47 241 SER A CA 1
ATOM 1853 C C . SER A 1 241 ? -13.333 4.834 8.608 1.00 43.47 241 SER A C 1
ATOM 1855 O O . SER A 1 241 ? -14.462 5.285 8.433 1.00 43.47 241 SER A O 1
ATOM 1857 N N . GLY A 1 242 ? -13.143 3.522 8.774 1.00 42.78 242 GLY A N 1
ATOM 1858 C CA . GLY A 1 242 ? -14.226 2.566 9.061 1.00 42.78 242 GLY A CA 1
ATOM 1859 C C . GLY A 1 242 ? -14.484 1.495 7.998 1.00 42.78 242 GLY A C 1
ATOM 1860 O O . GLY A 1 242 ? -14.969 0.418 8.334 1.00 42.78 242 GLY A O 1
ATOM 1861 N N . ARG A 1 243 ? -14.100 1.710 6.731 1.00 38.44 243 ARG A N 1
ATOM 1862 C CA . ARG A 1 243 ? -14.303 0.699 5.669 1.00 38.44 243 ARG A CA 1
ATOM 1863 C C . ARG A 1 243 ? -13.154 -0.311 5.547 1.00 38.44 243 ARG A C 1
ATOM 1865 O O . ARG A 1 243 ? -13.400 -1.462 5.246 1.00 38.44 243 ARG A O 1
ATOM 1872 N N . LEU A 1 244 ? -11.914 0.091 5.837 1.00 41.78 244 LEU A N 1
ATOM 1873 C CA . LEU A 1 244 ? -10.732 -0.779 5.695 1.00 41.78 244 LEU A CA 1
ATOM 1874 C C . LEU A 1 244 ? -10.273 -1.409 7.024 1.00 41.78 244 LEU A C 1
ATOM 1876 O O . LEU A 1 244 ? -9.585 -2.423 7.015 1.00 41.78 244 LEU A O 1
ATOM 1880 N N . LEU A 1 245 ? -10.718 -0.876 8.173 1.00 40.97 245 LEU A N 1
ATOM 1881 C CA . LEU A 1 245 ? -10.631 -1.578 9.465 1.00 40.97 245 LEU A CA 1
ATOM 1882 C C . LEU A 1 245 ? -11.571 -2.792 9.517 1.00 40.97 245 LEU A C 1
ATOM 1884 O O . LEU A 1 245 ? -11.229 -3.802 10.125 1.00 40.97 245 LEU A O 1
ATOM 1888 N N . SER A 1 246 ? -12.734 -2.701 8.863 1.00 39.16 246 SER A N 1
ATOM 1889 C CA . SER A 1 246 ? -13.700 -3.801 8.750 1.00 39.16 246 SER A CA 1
ATOM 1890 C C . SER A 1 246 ? -13.287 -4.861 7.719 1.00 39.16 246 SER A C 1
ATOM 1892 O O . SER A 1 246 ? -13.698 -6.012 7.842 1.00 39.16 246 SER A O 1
ATOM 1894 N N . GLU A 1 247 ? -12.416 -4.516 6.763 1.00 40.12 247 GLU A N 1
ATOM 1895 C CA . GLU A 1 247 ? -11.816 -5.445 5.787 1.00 40.12 247 GLU A CA 1
ATOM 1896 C C . GLU A 1 247 ? -10.613 -6.236 6.355 1.00 40.12 247 GLU A C 1
ATOM 1898 O O . GLU A 1 247 ? -10.096 -7.146 5.703 1.00 40.12 247 GLU A O 1
ATOM 1903 N N . GLY A 1 248 ? -10.167 -5.941 7.585 1.00 49.38 248 GLY A N 1
ATOM 1904 C CA . GLY A 1 248 ? -9.113 -6.698 8.267 1.00 49.38 248 GLY A CA 1
ATOM 1905 C C . GLY A 1 248 ? -7.805 -6.753 7.468 1.00 49.38 248 GLY A C 1
ATOM 1906 O O . GLY A 1 248 ? -7.247 -5.719 7.103 1.00 49.38 248 GLY A O 1
ATOM 1907 N N . ALA A 1 249 ? -7.308 -7.963 7.191 1.00 49.81 249 ALA A N 1
ATOM 1908 C CA . ALA A 1 249 ? -6.060 -8.175 6.452 1.00 49.81 249 ALA A CA 1
ATOM 1909 C C . ALA A 1 249 ? -6.069 -7.534 5.048 1.00 49.81 249 ALA A C 1
ATOM 1911 O O . ALA A 1 249 ? -5.061 -6.969 4.636 1.00 49.81 249 ALA A O 1
ATOM 1912 N N . GLN A 1 250 ? -7.213 -7.525 4.355 1.00 49.41 250 GLN A N 1
ATOM 1913 C CA . GLN A 1 250 ? -7.323 -6.993 2.990 1.00 49.41 250 GLN A CA 1
ATOM 1914 C C . GLN A 1 250 ? -7.126 -5.469 2.931 1.00 49.41 250 GLN A C 1
ATOM 1916 O O . GLN A 1 250 ? -6.556 -4.948 1.971 1.00 49.41 250 GLN A O 1
ATOM 1921 N N . GLY A 1 251 ? -7.524 -4.749 3.987 1.00 55.88 251 GLY A N 1
ATOM 1922 C CA . GLY A 1 251 ? -7.296 -3.309 4.090 1.00 55.88 251 GLY A CA 1
ATOM 1923 C C . GLY A 1 251 ? -5.825 -2.953 4.310 1.00 55.88 251 GLY A C 1
ATOM 1924 O O . GLY A 1 251 ? -5.314 -2.031 3.674 1.00 55.88 251 GLY A O 1
ATOM 1925 N N . ALA A 1 252 ? -5.124 -3.722 5.148 1.00 57.91 252 ALA A N 1
ATOM 1926 C CA . ALA A 1 252 ? -3.690 -3.554 5.384 1.00 57.91 252 ALA A CA 1
ATOM 1927 C C . ALA A 1 252 ? -2.860 -3.881 4.132 1.00 57.91 252 ALA A C 1
ATOM 1929 O O . ALA A 1 252 ? -1.905 -3.178 3.814 1.00 57.91 252 ALA A O 1
ATOM 1930 N N . GLU A 1 253 ? -3.256 -4.898 3.366 1.00 56.44 253 GLU A N 1
ATOM 1931 C CA . GLU A 1 253 ? -2.600 -5.238 2.102 1.00 56.44 253 GLU A CA 1
ATOM 1932 C C . GLU A 1 253 ? -2.714 -4.129 1.058 1.00 56.44 253 GLU A C 1
ATOM 1934 O O . GLU A 1 253 ? -1.739 -3.827 0.369 1.00 56.44 253 GLU A O 1
ATOM 1939 N N . ARG A 1 254 ? -3.876 -3.476 0.974 1.00 53.81 254 ARG A N 1
ATOM 1940 C CA . ARG A 1 254 ? -4.082 -2.353 0.057 1.00 53.81 254 ARG A CA 1
ATOM 1941 C C . ARG A 1 254 ? -3.229 -1.143 0.435 1.00 53.81 254 ARG A C 1
ATOM 1943 O O . ARG A 1 254 ? -2.687 -0.489 -0.446 1.00 53.81 254 ARG A O 1
ATOM 1950 N N . VAL A 1 255 ? -3.081 -0.861 1.728 1.00 54.66 255 VAL A N 1
ATOM 1951 C CA . VAL A 1 255 ? -2.207 0.220 2.215 1.00 54.66 255 VAL A CA 1
ATOM 1952 C C . VAL A 1 255 ? -0.737 -0.114 1.989 1.00 54.66 255 VAL A C 1
ATOM 1954 O O . VAL A 1 255 ? 0.001 0.747 1.525 1.00 54.66 255 VAL A O 1
ATOM 1957 N N . ALA A 1 256 ? -0.313 -1.350 2.256 1.00 57.00 256 ALA A N 1
ATOM 1958 C CA . ALA A 1 256 ? 1.054 -1.808 1.999 1.00 57.00 256 ALA A CA 1
ATOM 1959 C C . ALA A 1 256 ? 1.419 -1.630 0.519 1.00 57.00 256 ALA A C 1
ATOM 1961 O O . ALA A 1 256 ? 2.450 -1.048 0.195 1.00 57.00 256 ALA A O 1
ATOM 1962 N N . LEU A 1 257 ? 0.505 -2.013 -0.378 1.00 51.38 257 LEU A N 1
ATOM 1963 C CA . LEU A 1 257 ? 0.663 -1.824 -1.818 1.00 51.38 257 LEU A CA 1
ATOM 1964 C C . LEU A 1 257 ? 0.771 -0.342 -2.217 1.00 51.38 257 LEU A C 1
ATOM 1966 O O . LEU A 1 257 ? 1.634 0.010 -3.013 1.00 51.38 257 LEU A O 1
ATOM 1970 N N . LEU A 1 258 ? -0.094 0.519 -1.672 1.00 47.25 258 LEU A N 1
ATOM 1971 C CA . LEU A 1 258 ? -0.140 1.946 -2.016 1.00 47.25 258 LEU A CA 1
ATOM 1972 C C . LEU A 1 258 ? 1.018 2.758 -1.420 1.00 47.25 258 LEU A C 1
ATOM 1974 O O . LEU A 1 258 ? 1.333 3.825 -1.932 1.00 47.25 258 LEU A O 1
ATOM 1978 N N . THR A 1 259 ? 1.624 2.277 -0.334 1.00 51.62 259 THR A N 1
ATOM 1979 C CA . THR A 1 259 ? 2.671 3.003 0.407 1.00 51.62 259 THR A CA 1
ATOM 1980 C C . THR A 1 259 ? 4.064 2.393 0.258 1.00 51.62 259 THR A C 1
ATOM 1982 O O . THR A 1 259 ? 5.023 2.977 0.753 1.00 51.62 259 THR A O 1
ATOM 1985 N N . GLY A 1 260 ? 4.184 1.225 -0.384 1.00 49.19 260 GLY A N 1
ATOM 1986 C CA . GLY A 1 260 ? 5.447 0.488 -0.520 1.00 49.19 260 GLY A CA 1
ATOM 1987 C C . GLY A 1 260 ? 5.983 -0.114 0.787 1.00 49.19 260 GLY A C 1
ATOM 1988 O O . GLY A 1 260 ? 7.115 -0.590 0.813 1.00 49.19 260 GLY A O 1
ATOM 1989 N N . ARG A 1 261 ? 5.185 -0.081 1.861 1.00 57.59 261 ARG A N 1
ATOM 1990 C CA . ARG A 1 261 ? 5.528 -0.583 3.200 1.00 57.59 261 ARG A CA 1
ATOM 1991 C C . ARG A 1 261 ? 5.307 -2.086 3.302 1.00 57.59 261 ARG A C 1
ATOM 1993 O O . ARG A 1 261 ? 4.392 -2.615 2.659 1.00 57.59 261 ARG A O 1
ATOM 2000 N N . SER A 1 262 ? 6.043 -2.773 4.175 1.00 58.19 262 SER A N 1
ATOM 2001 C CA . SER A 1 262 ? 5.700 -4.158 4.493 1.00 58.19 262 SER A CA 1
ATOM 2002 C C . SER A 1 262 ? 4.318 -4.258 5.147 1.00 58.19 262 SER A C 1
ATOM 2004 O O . SER A 1 262 ? 3.836 -3.368 5.857 1.00 58.19 262 SER A O 1
ATOM 2006 N N . LEU A 1 263 ? 3.647 -5.390 4.924 1.00 62.50 263 LEU A N 1
ATOM 2007 C CA . LEU A 1 263 ? 2.312 -5.634 5.475 1.00 62.50 263 LEU A CA 1
ATOM 2008 C C . LEU A 1 263 ? 2.304 -5.545 7.009 1.00 62.50 263 LEU A C 1
ATOM 2010 O O . LEU A 1 263 ? 1.339 -5.065 7.602 1.00 62.50 263 LEU A O 1
ATOM 2014 N N . ARG A 1 264 ? 3.385 -5.992 7.654 1.00 63.50 264 ARG A N 1
ATOM 2015 C CA . ARG A 1 264 ? 3.518 -5.949 9.112 1.00 63.50 264 ARG A CA 1
ATOM 2016 C C . ARG A 1 264 ? 3.749 -4.533 9.630 1.00 63.50 264 ARG A C 1
ATOM 2018 O O . ARG A 1 264 ? 3.180 -4.196 10.665 1.00 63.50 264 ARG A O 1
ATOM 2025 N N . GLU A 1 265 ? 4.509 -3.699 8.921 1.00 63.16 265 GLU A N 1
ATOM 2026 C CA . GLU A 1 265 ? 4.652 -2.279 9.263 1.00 63.16 265 GLU A CA 1
ATOM 2027 C C . GLU A 1 265 ? 3.291 -1.571 9.214 1.00 63.16 265 GLU A C 1
ATOM 2029 O O . GLU A 1 265 ? 2.886 -0.895 10.160 1.00 63.16 265 GLU A O 1
ATOM 2034 N N . VAL A 1 266 ? 2.517 -1.804 8.153 1.00 64.38 266 VAL A N 1
ATOM 2035 C CA . VAL A 1 266 ? 1.160 -1.254 8.035 1.00 64.38 266 VAL A CA 1
ATOM 2036 C C . VAL A 1 266 ? 0.258 -1.719 9.175 1.00 64.38 266 VAL A C 1
ATOM 2038 O O . VAL A 1 266 ? -0.508 -0.920 9.708 1.00 64.38 266 VAL A O 1
ATOM 2041 N N . GLN A 1 267 ? 0.361 -2.981 9.593 1.00 68.31 267 GLN A N 1
ATOM 2042 C CA . GLN A 1 267 ? -0.399 -3.507 10.730 1.00 68.31 267 GLN A CA 1
ATOM 2043 C C . GLN A 1 267 ? -0.009 -2.839 12.060 1.00 68.31 267 GLN A C 1
ATOM 2045 O O . GLN A 1 267 ? -0.885 -2.566 12.881 1.00 68.31 267 GLN A O 1
ATOM 2050 N N . VAL A 1 268 ? 1.272 -2.514 12.271 1.00 69.06 268 VAL A N 1
ATOM 2051 C CA . VAL A 1 268 ? 1.734 -1.736 13.440 1.00 69.06 268 VAL A CA 1
ATOM 2052 C C . VAL A 1 268 ? 1.111 -0.347 13.440 1.00 69.06 268 VAL A C 1
ATOM 2054 O O . VAL A 1 268 ? 0.561 0.094 14.447 1.00 69.06 268 VAL A O 1
ATOM 2057 N N . LEU A 1 269 ? 1.155 0.340 12.303 1.00 66.56 269 LEU A N 1
ATOM 2058 C CA . LEU A 1 269 ? 0.629 1.697 12.183 1.00 66.56 269 LEU A CA 1
ATOM 2059 C C . LEU A 1 269 ? -0.888 1.717 12.316 1.00 66.56 269 LEU A C 1
ATOM 2061 O O . LEU A 1 269 ? -1.437 2.564 13.014 1.00 66.56 269 LEU A O 1
ATOM 2065 N N . GLN A 1 270 ? -1.566 0.735 11.729 1.00 67.06 270 GLN A N 1
ATOM 2066 C CA . GLN A 1 270 ? -2.996 0.537 11.902 1.00 67.06 270 GLN A CA 1
ATOM 2067 C C . GLN A 1 270 ? -3.345 0.312 13.376 1.00 67.06 270 GLN A C 1
ATOM 2069 O O . GLN A 1 270 ? -4.297 0.921 13.862 1.00 67.06 270 GLN A O 1
ATOM 2074 N N . ARG A 1 271 ? -2.551 -0.483 14.110 1.00 68.81 271 ARG A N 1
ATOM 2075 C CA . ARG A 1 271 ? -2.710 -0.648 15.560 1.00 68.81 271 ARG A CA 1
ATOM 2076 C C . ARG A 1 271 ? -2.574 0.681 16.294 1.00 68.81 271 ARG A C 1
ATOM 2078 O O . ARG A 1 271 ? -3.405 0.980 17.138 1.00 68.81 271 ARG A O 1
ATOM 2085 N N . VAL A 1 272 ? -1.574 1.490 15.970 1.00 66.25 272 VAL A N 1
ATOM 2086 C CA . VAL A 1 272 ? -1.327 2.771 16.650 1.00 66.25 272 VAL A CA 1
ATOM 2087 C C . VAL A 1 272 ? -2.434 3.787 16.355 1.00 66.25 272 VAL A C 1
ATOM 2089 O O . VAL A 1 272 ? -2.912 4.459 17.265 1.00 66.25 272 VAL A O 1
ATOM 2092 N N . VAL A 1 273 ? -2.924 3.841 15.113 1.00 65.19 273 VAL A N 1
ATOM 2093 C CA . VAL A 1 273 ? -4.042 4.710 14.705 1.00 65.19 273 VAL A CA 1
ATOM 2094 C C . VAL A 1 273 ? -5.337 4.349 15.446 1.00 65.19 273 VAL A C 1
ATOM 2096 O O . VAL A 1 273 ? -6.147 5.232 15.708 1.00 65.19 273 VAL A O 1
ATOM 2099 N N . GLN A 1 274 ? -5.532 3.089 15.855 1.00 62.00 274 GLN A N 1
ATOM 2100 C CA . GLN A 1 274 ? -6.695 2.681 16.662 1.00 62.00 274 GLN A CA 1
ATOM 2101 C C . GLN A 1 274 ? -6.718 3.299 18.072 1.00 62.00 274 GLN A C 1
ATOM 2103 O O . GLN A 1 274 ? -7.756 3.258 18.727 1.00 62.00 274 GLN A O 1
ATOM 2108 N N . HIS A 1 275 ? -5.617 3.902 18.531 1.00 65.12 275 HIS A N 1
ATOM 2109 C CA . HIS A 1 275 ? -5.581 4.679 19.773 1.00 65.12 275 HIS A CA 1
ATOM 2110 C C . HIS A 1 275 ? -6.029 6.143 19.587 1.00 65.12 275 HIS A C 1
ATOM 2112 O O . HIS A 1 275 ? -6.075 6.892 20.564 1.00 65.12 275 HIS A O 1
ATOM 2118 N N . LEU A 1 276 ? -6.369 6.567 18.362 1.00 62.72 276 LEU A N 1
ATOM 2119 C CA . LEU A 1 276 ? -6.997 7.862 18.102 1.00 62.72 276 LEU A CA 1
ATOM 2120 C C . LEU A 1 276 ? -8.504 7.802 18.358 1.00 62.72 276 LEU A C 1
ATOM 2122 O O . LEU A 1 276 ? -9.197 6.927 17.839 1.00 62.72 276 LEU A O 1
ATOM 2126 N N . SER A 1 277 ? -9.043 8.786 19.077 1.00 63.69 277 SER A N 1
ATOM 2127 C CA . SER A 1 277 ? -10.489 9.006 19.109 1.00 63.69 277 SER A CA 1
ATOM 2128 C C . SER A 1 277 ? -10.992 9.546 17.758 1.00 63.69 277 SER A C 1
ATOM 2130 O O . SER A 1 277 ? -10.230 10.168 17.008 1.00 63.69 277 SER A O 1
ATOM 2132 N N . PRO A 1 278 ? -12.291 9.384 17.438 1.00 58.25 278 PRO A N 1
ATOM 2133 C CA . PRO A 1 278 ? -12.877 9.949 16.221 1.00 58.25 278 PRO A CA 1
ATOM 2134 C C . PRO A 1 278 ? -12.680 11.465 16.097 1.00 58.25 278 PRO A C 1
ATOM 2136 O O . PRO A 1 278 ? -12.460 11.965 14.995 1.00 58.25 278 PRO A O 1
ATOM 2139 N N . GLN A 1 279 ? -12.722 12.184 17.222 1.00 62.03 279 GLN A N 1
ATOM 2140 C CA . GLN A 1 279 ? -12.501 13.626 17.259 1.00 62.03 279 GLN A CA 1
ATOM 2141 C C . GLN A 1 279 ? -11.045 13.977 16.938 1.00 62.03 279 GLN A C 1
ATOM 2143 O O . GLN A 1 279 ? -10.799 14.831 16.095 1.00 62.03 279 GLN A O 1
ATOM 2148 N N . GLU A 1 280 ? -10.076 13.271 17.520 1.00 67.50 280 GLU A N 1
ATOM 2149 C CA . GLU A 1 280 ? -8.650 13.498 17.239 1.00 67.50 280 GLU A CA 1
ATOM 2150 C C . GLU A 1 280 ? -8.288 13.139 15.800 1.00 67.50 280 GLU A C 1
ATOM 2152 O O . GLU A 1 280 ? -7.517 13.845 15.159 1.00 67.50 280 GLU A O 1
ATOM 2157 N N . ALA A 1 281 ? -8.889 12.082 15.252 1.00 64.44 281 ALA A N 1
ATOM 2158 C CA . ALA A 1 281 ? -8.743 11.733 13.845 1.00 64.44 281 ALA A CA 1
ATOM 2159 C C . ALA A 1 281 ? -9.306 12.827 12.917 1.00 64.44 281 ALA A C 1
ATOM 2161 O O . ALA A 1 281 ? -8.722 13.113 11.869 1.00 64.44 281 ALA A O 1
ATOM 2162 N N . GLN A 1 282 ? -10.435 13.446 13.283 1.00 64.19 282 GLN A N 1
ATOM 2163 C CA . GLN A 1 282 ? -11.023 14.562 12.537 1.00 64.19 282 GLN A CA 1
ATOM 2164 C C . GLN A 1 282 ? -10.205 15.851 12.669 1.00 64.19 282 GLN A C 1
ATOM 2166 O O . GLN A 1 282 ? -9.990 16.529 11.666 1.00 64.19 282 GLN A O 1
ATOM 2171 N N . GLU A 1 283 ? -9.727 16.174 13.869 1.00 68.94 283 GLU A N 1
ATOM 2172 C CA . GLU A 1 283 ? -8.889 17.347 14.130 1.00 68.94 283 GLU A CA 1
ATOM 2173 C C . GLU A 1 283 ? -7.543 17.234 13.418 1.00 68.94 283 GLU A C 1
ATOM 2175 O O . GLU A 1 283 ? -7.156 18.165 12.713 1.00 68.94 283 GLU A O 1
ATOM 2180 N N . LEU A 1 284 ? -6.895 16.068 13.482 1.00 67.56 284 LEU A N 1
ATOM 2181 C CA . LEU A 1 284 ? -5.691 15.782 12.710 1.00 67.56 284 LEU A CA 1
ATOM 2182 C C . LEU A 1 284 ? -5.968 16.012 11.218 1.00 67.56 284 LEU A C 1
ATOM 2184 O O . LEU A 1 284 ? -5.315 16.837 10.596 1.00 67.56 284 LEU A O 1
ATOM 2188 N N . AR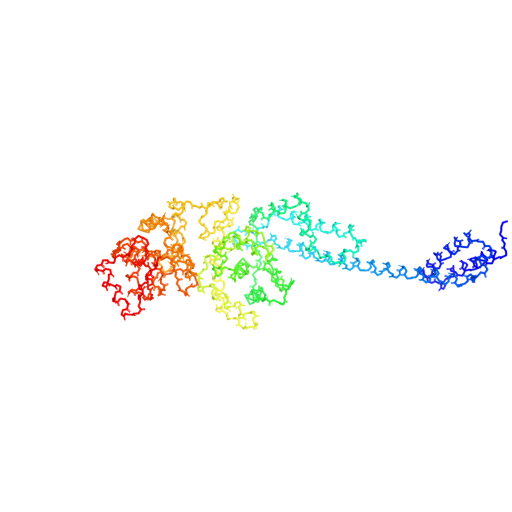G A 1 285 ? -7.032 15.440 10.640 1.00 67.75 285 ARG A N 1
ATOM 2189 C CA . ARG A 1 285 ? -7.390 15.719 9.230 1.00 67.75 285 ARG A CA 1
ATOM 2190 C C . ARG A 1 285 ? -7.641 17.194 8.931 1.00 67.75 285 ARG A C 1
ATOM 2192 O O . ARG A 1 285 ? -7.322 17.634 7.830 1.00 67.75 285 ARG A O 1
ATOM 2199 N N . ARG A 1 286 ? -8.256 17.944 9.850 1.00 77.00 286 ARG A N 1
ATOM 2200 C CA . ARG A 1 286 ? -8.515 19.380 9.675 1.00 77.00 286 ARG A CA 1
ATOM 2201 C C . ARG A 1 286 ? -7.202 20.140 9.539 1.00 77.00 286 ARG A C 1
ATOM 2203 O O . ARG A 1 286 ? -7.048 20.865 8.561 1.00 77.00 286 ARG A O 1
ATOM 2210 N N . VAL A 1 287 ? -6.284 19.946 10.488 1.00 67.56 287 VAL A N 1
ATOM 2211 C CA . VAL A 1 287 ? -4.977 20.620 10.512 1.00 67.56 287 VAL A CA 1
ATOM 2212 C C . VAL A 1 287 ? -4.189 20.293 9.249 1.00 67.56 287 VAL A C 1
ATOM 2214 O O . VAL A 1 287 ? -3.692 21.189 8.574 1.00 67.56 287 VAL A O 1
ATOM 2217 N N . LEU A 1 288 ? -4.180 19.022 8.855 1.00 63.72 288 LEU A N 1
ATOM 2218 C CA . LEU A 1 288 ? -3.433 18.574 7.684 1.00 63.72 288 LEU A CA 1
ATOM 2219 C C . LEU A 1 288 ? -4.029 19.068 6.361 1.00 63.72 288 LEU A C 1
ATOM 2221 O O . LEU A 1 288 ? -3.302 19.372 5.422 1.00 63.72 288 LEU A O 1
ATOM 2225 N N . ARG A 1 289 ? -5.357 19.209 6.281 1.00 64.94 289 ARG A N 1
ATOM 2226 C CA . ARG A 1 289 ? -6.024 19.814 5.119 1.00 64.94 289 ARG A CA 1
ATOM 2227 C C . ARG A 1 289 ? -5.781 21.316 5.013 1.00 64.94 289 ARG A C 1
ATOM 2229 O O . ARG A 1 289 ? -5.727 21.811 3.894 1.00 64.94 289 ARG A O 1
ATOM 2236 N N . ALA A 1 290 ? -5.720 22.027 6.138 1.00 63.47 290 ALA A N 1
ATOM 2237 C CA . ALA A 1 290 ? -5.408 23.454 6.152 1.00 63.47 290 ALA A CA 1
ATOM 2238 C C . ALA A 1 290 ? -3.979 23.677 5.643 1.00 63.47 290 ALA A C 1
ATOM 2240 O O . ALA A 1 290 ? -3.764 24.384 4.660 1.00 63.47 290 ALA A O 1
ATOM 2241 N N . ALA A 1 291 ? -3.033 22.932 6.208 1.00 59.84 291 ALA A N 1
ATOM 2242 C CA . ALA A 1 291 ? -1.649 22.928 5.766 1.00 59.84 291 ALA A CA 1
ATOM 2243 C C . ALA A 1 291 ? -1.490 22.534 4.281 1.00 59.84 291 ALA A C 1
ATOM 2245 O O . ALA A 1 291 ? -0.758 23.191 3.549 1.00 59.84 291 ALA A O 1
ATOM 2246 N N . GLY A 1 292 ? -2.251 21.543 3.791 1.00 54.03 292 GLY A N 1
ATOM 2247 C CA . GLY A 1 292 ? -2.228 21.108 2.382 1.00 54.03 292 GLY A CA 1
ATOM 2248 C C . GLY A 1 292 ? -2.753 22.143 1.394 1.00 54.03 292 GLY A C 1
ATOM 2249 O O . GLY A 1 292 ? -2.470 22.059 0.203 1.00 54.03 292 GLY A O 1
ATOM 2250 N N . ARG A 1 293 ? -3.500 23.141 1.874 1.00 60.19 293 ARG A N 1
ATOM 2251 C CA . ARG A 1 293 ? -3.940 24.297 1.082 1.00 60.19 293 ARG A CA 1
ATOM 2252 C C . ARG A 1 293 ? -3.011 25.506 1.229 1.00 60.19 293 ARG A C 1
ATOM 2254 O O . ARG A 1 293 ? -3.328 26.564 0.694 1.00 60.19 293 ARG A O 1
ATOM 2261 N N . GLY A 1 294 ? -1.894 25.367 1.948 1.00 51.25 294 GLY A N 1
ATOM 2262 C CA . GLY A 1 294 ? -0.999 26.476 2.280 1.00 51.25 294 GLY A CA 1
ATOM 2263 C C . GLY A 1 294 ? -1.612 27.478 3.264 1.00 51.25 294 GLY A C 1
ATOM 2264 O O . GLY A 1 294 ? -1.180 28.627 3.314 1.00 51.25 294 GLY A O 1
ATOM 2265 N N . GLU A 1 295 ? -2.644 27.080 4.016 1.00 63.59 295 GLU A N 1
ATOM 2266 C CA . GLU A 1 295 ? -3.250 27.925 5.048 1.00 63.59 295 GLU A CA 1
ATOM 2267 C C . GLU A 1 295 ? -2.365 27.956 6.302 1.00 63.59 295 GLU A C 1
ATOM 2269 O O . GLU A 1 295 ? -1.660 26.995 6.614 1.00 63.59 295 GLU A O 1
ATOM 2274 N N . ALA A 1 296 ? -2.421 29.063 7.047 1.00 62.47 296 ALA A N 1
ATOM 2275 C CA . ALA A 1 296 ? -1.672 29.200 8.290 1.00 62.47 296 ALA A CA 1
ATOM 2276 C C . ALA A 1 296 ? -2.155 28.181 9.334 1.00 62.47 296 ALA A C 1
ATOM 2278 O O . ALA A 1 296 ? -3.341 28.124 9.666 1.00 62.47 296 ALA A O 1
ATOM 2279 N N . VAL A 1 297 ? -1.218 27.407 9.875 1.00 68.50 297 VAL A N 1
ATOM 2280 C CA . VAL A 1 297 ? -1.460 26.478 10.983 1.00 68.50 297 VAL A CA 1
ATOM 2281 C C . VAL A 1 297 ? -1.167 27.214 12.279 1.00 68.50 297 VAL A C 1
ATOM 2283 O O . VAL A 1 297 ? -0.124 27.853 12.413 1.00 68.50 297 VAL A O 1
ATOM 2286 N N . SER A 1 298 ? -2.099 27.173 13.229 1.00 74.50 298 SER A N 1
ATOM 2287 C CA . SER A 1 298 ? -1.922 27.901 14.484 1.00 74.50 298 SER A CA 1
ATOM 2288 C C . SER A 1 298 ? -0.894 27.213 15.394 1.00 74.50 298 SER A C 1
ATOM 2290 O O . SER A 1 298 ? -0.715 25.996 15.353 1.00 74.50 298 SER A O 1
ATOM 2292 N N . ALA A 1 299 ? -0.260 27.977 16.287 1.00 71.88 299 ALA A N 1
ATOM 2293 C CA . ALA A 1 299 ? 0.591 27.410 17.340 1.00 71.88 299 ALA A CA 1
ATOM 2294 C C . ALA A 1 299 ? -0.179 26.415 18.236 1.00 71.88 299 ALA A C 1
ATOM 2296 O O . ALA A 1 299 ? 0.390 25.457 18.753 1.00 71.88 299 ALA A O 1
ATOM 2297 N N . GLU A 1 300 ? -1.492 26.610 18.383 1.00 77.19 300 GLU A N 1
ATOM 2298 C CA . GLU A 1 300 ? -2.366 25.685 19.100 1.00 77.19 300 GLU A CA 1
ATOM 2299 C C . GLU A 1 300 ? -2.520 24.349 18.357 1.00 77.19 300 GLU A C 1
ATOM 2301 O O . GLU A 1 300 ? -2.464 23.289 18.979 1.00 77.19 300 GLU A O 1
ATOM 2306 N N . ASP A 1 301 ? -2.667 24.376 17.029 1.00 71.75 301 ASP A N 1
ATOM 2307 C CA . ASP A 1 301 ? -2.698 23.166 16.202 1.00 71.75 301 ASP A CA 1
ATOM 2308 C C . ASP A 1 301 ? -1.377 22.394 16.300 1.00 71.75 301 ASP A C 1
ATOM 2310 O O . ASP A 1 301 ? -1.381 21.176 16.470 1.00 71.75 301 ASP A O 1
ATOM 2314 N N . VAL A 1 302 ? -0.251 23.106 16.267 1.00 67.38 302 VAL A N 1
ATOM 2315 C CA . VAL A 1 302 ? 1.095 22.546 16.448 1.00 67.38 302 VAL A CA 1
ATOM 2316 C C . VAL A 1 302 ? 1.249 21.844 17.802 1.00 67.38 302 VAL A C 1
ATOM 2318 O O . VAL A 1 302 ? 1.699 20.696 17.862 1.00 67.38 302 VAL A O 1
ATOM 2321 N N . GLU A 1 303 ? 0.850 22.491 18.895 1.00 69.88 303 GLU A N 1
ATOM 2322 C CA . GLU A 1 303 ? 0.944 21.898 20.234 1.00 69.88 303 GLU A CA 1
ATOM 2323 C C . GLU A 1 303 ? 0.004 20.698 20.399 1.00 69.88 303 GLU A C 1
ATOM 2325 O O . GLU A 1 303 ? 0.369 19.695 21.019 1.00 69.88 303 GLU A O 1
ATOM 2330 N N . ARG A 1 304 ? -1.179 20.731 19.772 1.00 70.94 304 ARG A N 1
ATOM 2331 C CA . ARG A 1 304 ? -2.089 19.576 19.726 1.00 70.94 304 ARG A CA 1
ATOM 2332 C C . ARG A 1 304 ? -1.475 18.396 18.981 1.00 70.94 304 ARG A C 1
ATOM 2334 O O . ARG A 1 304 ? -1.579 17.267 19.460 1.00 70.94 304 ARG A O 1
ATOM 2341 N N . LEU A 1 305 ? -0.816 18.637 17.847 1.00 66.69 305 LEU A N 1
ATOM 2342 C CA . LEU A 1 305 ? -0.105 17.593 17.108 1.00 66.69 305 LEU A CA 1
ATOM 2343 C C . LEU A 1 305 ? 1.012 16.980 17.956 1.00 66.69 305 LEU A C 1
ATOM 2345 O O . LEU A 1 305 ? 1.084 15.758 18.076 1.00 66.69 305 LEU A O 1
ATOM 2349 N N . ARG A 1 306 ? 1.824 17.804 18.626 1.00 66.69 306 ARG A N 1
ATOM 2350 C CA . ARG A 1 306 ? 2.868 17.330 19.551 1.00 66.69 306 ARG A CA 1
ATOM 2351 C C . ARG A 1 306 ? 2.300 16.496 20.700 1.00 66.69 306 ARG A C 1
ATOM 2353 O O . ARG A 1 306 ? 2.822 15.423 21.001 1.00 66.69 306 ARG A O 1
ATOM 2360 N N . ALA A 1 307 ? 1.213 16.948 21.322 1.00 70.44 307 ALA A N 1
ATOM 2361 C CA . ALA A 1 307 ? 0.546 16.208 22.392 1.00 70.44 307 ALA A CA 1
ATOM 2362 C C . ALA A 1 307 ? -0.014 14.863 21.898 1.00 70.44 307 ALA A C 1
ATOM 2364 O O . ALA A 1 307 ? 0.101 13.845 22.587 1.00 70.44 307 ALA A O 1
ATOM 2365 N N . LEU A 1 308 ? -0.577 14.847 20.687 1.00 68.62 308 LEU A N 1
ATOM 2366 C CA . LEU A 1 308 ? -1.070 13.638 20.041 1.00 68.62 308 LEU A CA 1
ATOM 2367 C C . LEU A 1 308 ? 0.061 12.643 19.779 1.00 68.62 308 LEU A C 1
ATOM 2369 O O . LEU A 1 308 ? -0.068 11.473 20.136 1.00 68.62 308 LEU A O 1
ATOM 2373 N N . ALA A 1 309 ? 1.172 13.116 19.218 1.00 65.56 309 ALA A N 1
ATOM 2374 C CA . ALA A 1 309 ? 2.362 12.317 18.965 1.00 65.56 309 ALA A CA 1
ATOM 2375 C C . ALA A 1 309 ? 2.873 11.654 20.245 1.00 65.56 309 ALA A C 1
ATOM 2377 O O . ALA A 1 309 ? 2.979 10.430 20.313 1.00 65.56 309 ALA A O 1
ATOM 2378 N N . LYS A 1 310 ? 3.057 12.458 21.297 1.00 67.06 310 LYS A N 1
ATOM 2379 C CA . LYS A 1 310 ? 3.516 12.000 22.610 1.00 67.06 310 LYS A CA 1
ATOM 2380 C C . LYS A 1 310 ? 2.614 10.920 23.206 1.00 67.06 310 LYS A C 1
ATOM 2382 O O . LYS A 1 310 ? 3.075 9.981 23.845 1.00 67.06 310 LYS A O 1
ATOM 2387 N N . ARG A 1 311 ? 1.302 11.018 22.992 1.00 69.56 311 ARG A N 1
ATOM 2388 C CA . ARG A 1 311 ? 0.354 10.007 23.474 1.00 69.56 311 ARG A CA 1
ATOM 2389 C C . ARG A 1 311 ? 0.433 8.697 22.683 1.00 69.56 311 ARG A C 1
ATOM 2391 O O . ARG A 1 311 ? 0.176 7.633 23.244 1.00 69.56 311 ARG A O 1
ATOM 2398 N N . LEU A 1 312 ? 0.769 8.766 21.397 1.00 66.25 312 LEU A N 1
ATOM 2399 C CA . LEU A 1 312 ? 0.897 7.598 20.525 1.00 66.25 312 LEU A CA 1
ATOM 2400 C C . LEU A 1 312 ? 2.241 6.864 20.683 1.00 66.25 312 LEU A C 1
ATOM 2402 O O . LEU A 1 312 ? 2.335 5.712 20.263 1.00 66.25 312 LEU A O 1
ATOM 2406 N N . GLU A 1 313 ? 3.238 7.462 21.342 1.00 65.06 313 GLU A N 1
ATOM 2407 C CA . GLU A 1 313 ? 4.536 6.829 21.635 1.00 65.06 313 GLU A CA 1
ATOM 2408 C C . GLU A 1 313 ? 4.401 5.516 22.421 1.00 65.06 313 GLU A C 1
ATOM 2410 O O . GLU A 1 313 ? 5.052 4.526 22.096 1.00 65.06 313 GLU A O 1
ATOM 2415 N N . ALA A 1 314 ? 3.538 5.465 23.441 1.00 66.38 314 ALA A N 1
ATOM 2416 C CA . ALA A 1 314 ? 3.400 4.274 24.283 1.00 66.38 314 ALA A CA 1
ATOM 2417 C C . ALA A 1 314 ? 2.770 3.065 23.550 1.00 66.38 314 ALA A C 1
ATOM 2419 O O . ALA A 1 314 ? 3.364 1.982 23.602 1.00 66.38 314 ALA A O 1
ATOM 2420 N N . PRO A 1 315 ? 1.632 3.211 22.832 1.00 64.31 315 PRO A N 1
ATOM 2421 C CA . PRO A 1 315 ? 1.098 2.162 21.953 1.00 64.31 315 PRO A CA 1
ATOM 2422 C C . PRO A 1 315 ? 2.112 1.635 20.938 1.00 64.31 315 PRO A C 1
ATOM 2424 O O . PRO A 1 315 ? 2.135 0.453 20.593 1.00 64.31 315 PRO A O 1
ATOM 2427 N N . LEU A 1 316 ? 2.962 2.532 20.459 1.00 63.22 316 LEU A N 1
ATOM 2428 C CA . LEU A 1 316 ? 3.953 2.240 19.451 1.00 63.22 316 LEU A CA 1
ATOM 2429 C C . LEU A 1 316 ? 5.148 1.465 20.013 1.00 63.22 316 LEU A C 1
ATOM 2431 O O . LEU A 1 316 ? 5.529 0.436 19.457 1.00 63.22 316 LEU A O 1
ATOM 2435 N N . ALA A 1 317 ? 5.665 1.888 21.165 1.00 65.12 317 ALA A N 1
ATOM 2436 C CA . ALA A 1 317 ? 6.695 1.164 21.900 1.00 65.12 317 ALA A CA 1
ATOM 2437 C C . ALA A 1 317 ? 6.211 -0.236 22.325 1.00 65.12 317 ALA A C 1
ATOM 2439 O O . ALA A 1 317 ? 6.979 -1.199 22.340 1.00 65.12 317 ALA A O 1
ATOM 2440 N N . GLU A 1 318 ? 4.923 -0.388 22.648 1.00 69.06 318 GLU A N 1
ATOM 2441 C CA . GLU A 1 318 ? 4.315 -1.696 22.898 1.00 69.06 318 GLU A CA 1
ATOM 2442 C C . GLU A 1 318 ? 4.342 -2.587 21.649 1.00 69.06 318 GLU A C 1
ATOM 2444 O O . GLU A 1 318 ? 4.811 -3.726 21.726 1.00 69.06 318 GLU A O 1
ATOM 2449 N N . ALA A 1 319 ? 3.912 -2.068 20.496 1.00 67.81 319 ALA A N 1
ATOM 2450 C CA . ALA A 1 319 ? 3.964 -2.793 19.229 1.00 67.81 319 ALA A CA 1
ATOM 2451 C C . ALA A 1 319 ? 5.405 -3.180 18.841 1.00 67.81 319 ALA A C 1
ATOM 2453 O O . ALA A 1 319 ? 5.649 -4.327 18.458 1.00 67.81 319 ALA A O 1
ATOM 2454 N N . GLY A 1 320 ? 6.369 -2.272 19.030 1.00 64.50 320 GLY A N 1
ATOM 2455 C CA . GLY A 1 320 ? 7.798 -2.530 18.824 1.00 64.50 320 GLY A CA 1
ATOM 2456 C C . GLY A 1 320 ? 8.325 -3.665 19.707 1.00 64.50 320 GLY A C 1
ATOM 2457 O O . GLY A 1 320 ? 8.946 -4.605 19.212 1.00 64.50 320 GLY A O 1
ATOM 2458 N N . ARG A 1 321 ? 7.984 -3.675 21.004 1.00 69.12 321 ARG A N 1
ATOM 2459 C CA . ARG A 1 321 ? 8.348 -4.769 21.930 1.00 69.12 321 ARG A CA 1
ATOM 2460 C C . ARG A 1 321 ? 7.724 -6.118 21.559 1.00 69.12 321 ARG A C 1
ATOM 2462 O O . ARG A 1 321 ? 8.324 -7.160 21.831 1.00 69.12 321 ARG A O 1
ATOM 2469 N N . VAL A 1 322 ? 6.524 -6.128 20.977 1.00 68.56 322 VAL A N 1
ATOM 2470 C CA . VAL A 1 322 ? 5.875 -7.352 20.473 1.00 68.56 322 VAL A CA 1
ATOM 2471 C C . VAL A 1 322 ? 6.630 -7.894 19.256 1.00 68.56 322 VAL A C 1
ATOM 2473 O O . VAL A 1 322 ? 6.933 -9.089 19.209 1.00 68.56 322 VAL A O 1
ATOM 2476 N N . LEU A 1 323 ? 7.005 -7.015 18.325 1.00 62.25 323 LEU A N 1
ATOM 2477 C CA . LEU A 1 323 ? 7.767 -7.372 17.127 1.00 62.25 323 LEU A CA 1
ATOM 2478 C C . LEU A 1 323 ? 9.188 -7.835 17.431 1.00 62.25 323 LEU A C 1
ATOM 2480 O O . LEU A 1 323 ? 9.618 -8.841 16.875 1.00 62.25 323 LEU A O 1
ATOM 2484 N N . ALA A 1 324 ? 9.874 -7.192 18.379 1.00 61.72 324 ALA A N 1
ATOM 2485 C CA . ALA A 1 324 ? 11.200 -7.606 18.845 1.00 61.72 324 ALA A CA 1
ATOM 2486 C C . ALA A 1 324 ? 11.224 -9.056 19.373 1.00 61.72 324 ALA A C 1
ATOM 2488 O O . ALA A 1 324 ? 12.269 -9.696 19.428 1.00 61.72 324 ALA A O 1
ATOM 2489 N N . ARG A 1 325 ? 10.060 -9.603 19.748 1.00 69.06 325 ARG A N 1
ATOM 2490 C CA . ARG A 1 325 ? 9.880 -10.998 20.183 1.00 69.06 325 ARG A CA 1
ATOM 2491 C C . ARG A 1 325 ? 9.445 -11.934 19.047 1.00 69.06 325 ARG A C 1
ATOM 2493 O O . ARG A 1 325 ? 9.025 -13.056 19.322 1.00 69.06 325 ARG A O 1
ATOM 2500 N N . GLY A 1 326 ? 9.463 -11.467 17.798 1.00 59.72 326 GLY A N 1
ATOM 2501 C CA . GLY A 1 326 ? 9.011 -12.196 16.610 1.00 59.72 326 GLY A CA 1
ATOM 2502 C C . GLY A 1 326 ? 7.494 -12.398 16.525 1.00 59.72 326 GLY A C 1
ATOM 2503 O O . GLY A 1 326 ? 7.022 -13.155 15.675 1.00 59.72 326 GLY A O 1
ATOM 2504 N N . LYS A 1 327 ? 6.709 -11.750 17.396 1.00 63.19 327 LYS A N 1
ATOM 2505 C CA . LYS A 1 327 ? 5.252 -11.930 17.477 1.00 63.19 327 LYS A CA 1
ATOM 2506 C C . LYS A 1 327 ? 4.527 -10.930 16.577 1.00 63.19 327 LYS A C 1
ATOM 2508 O O . LYS A 1 327 ? 5.020 -9.834 16.331 1.00 63.19 327 LYS A O 1
ATOM 2513 N N . ARG A 1 328 ? 3.339 -11.295 16.084 1.00 63.19 328 ARG A N 1
ATOM 2514 C CA . ARG A 1 328 ? 2.484 -10.368 15.324 1.00 63.19 328 ARG A CA 1
ATOM 2515 C C . ARG A 1 328 ? 1.817 -9.363 16.263 1.00 63.19 328 ARG A C 1
ATOM 2517 O O . ARG A 1 328 ? 1.426 -9.709 17.378 1.00 63.19 328 ARG A O 1
ATOM 2524 N N . VAL A 1 329 ? 1.654 -8.133 15.785 1.00 63.16 329 VAL A N 1
ATOM 2525 C CA . VAL A 1 329 ? 0.898 -7.090 16.483 1.00 63.16 329 VAL A CA 1
ATOM 2526 C C . VAL A 1 329 ? -0.590 -7.327 16.238 1.00 63.16 329 VAL A C 1
ATOM 2528 O O . VAL A 1 329 ? -1.051 -7.288 15.100 1.00 63.16 329 VAL A O 1
ATOM 2531 N N . ALA A 1 330 ? -1.345 -7.607 17.300 1.00 59.00 330 ALA A N 1
ATOM 2532 C CA . ALA A 1 330 ? -2.786 -7.814 17.204 1.00 59.00 330 ALA A CA 1
ATOM 2533 C C . ALA A 1 330 ? -3.508 -6.472 16.992 1.00 59.00 330 ALA A C 1
ATOM 2535 O O . ALA A 1 330 ? -3.369 -5.553 17.804 1.00 59.00 330 ALA A O 1
ATOM 2536 N N . LEU A 1 331 ? -4.313 -6.353 15.934 1.00 56.44 331 LEU A N 1
ATOM 2537 C CA . LEU A 1 331 ? -5.145 -5.165 15.711 1.00 56.44 331 LEU A CA 1
ATOM 2538 C C . LEU A 1 331 ? -6.296 -5.140 16.733 1.00 56.44 331 LEU A C 1
ATOM 2540 O O . LEU A 1 331 ? -6.925 -6.173 16.977 1.00 56.44 331 LEU A O 1
ATOM 2544 N N . VAL A 1 332 ? -6.598 -3.968 17.305 1.00 47.16 332 VAL A N 1
ATOM 2545 C CA . VAL A 1 332 ? -7.819 -3.716 18.104 1.00 47.16 332 VAL A CA 1
ATOM 2546 C C . VAL A 1 332 ? -9.024 -4.103 17.238 1.00 47.16 332 VAL A C 1
ATOM 2548 O O . VAL A 1 332 ? -9.050 -3.792 16.046 1.00 47.16 332 VAL A O 1
ATOM 2551 N N . GLY A 1 333 ? -9.986 -4.855 17.770 1.00 44.72 333 GLY A N 1
ATOM 2552 C CA . GLY A 1 333 ? -11.124 -5.366 16.992 1.00 44.72 333 GLY A CA 1
ATOM 2553 C C . GLY A 1 333 ? -10.845 -6.554 16.057 1.00 44.72 333 GLY A C 1
ATOM 2554 O O . GLY A 1 333 ? -11.800 -7.233 15.660 1.00 44.72 333 GLY A O 1
ATOM 2555 N N . SER A 1 334 ? -9.583 -6.887 15.735 1.00 46.59 334 SER A N 1
ATOM 2556 C CA . SER A 1 334 ? -9.278 -8.171 15.091 1.00 46.59 334 SER A CA 1
ATOM 2557 C C . SER A 1 334 ? -9.385 -9.257 16.150 1.00 46.59 334 SER A C 1
ATOM 2559 O O . SER A 1 334 ? -8.501 -9.446 16.976 1.00 46.59 334 SER A O 1
ATOM 2561 N N . ARG A 1 335 ? -10.525 -9.948 16.159 1.00 55.09 335 ARG A N 1
ATOM 2562 C CA . ARG A 1 335 ? -10.761 -11.088 17.049 1.00 55.09 335 ARG A CA 1
ATOM 2563 C C . ARG A 1 335 ? -9.935 -12.255 16.538 1.00 55.09 335 ARG A C 1
ATOM 2565 O O . ARG A 1 335 ? -10.498 -13.156 15.922 1.00 55.09 335 ARG A O 1
ATOM 2572 N N . ALA A 1 336 ? -8.620 -12.189 16.703 1.00 52.62 336 ALA A N 1
ATOM 2573 C CA . ALA A 1 336 ? -7.673 -13.160 16.186 1.00 52.62 336 ALA A CA 1
ATOM 2574 C C . ALA A 1 336 ? -6.579 -13.507 17.212 1.00 52.62 336 ALA A C 1
ATOM 2576 O O . ALA A 1 336 ? -6.241 -12.699 18.080 1.00 52.62 336 ALA A O 1
ATOM 2577 N N . THR A 1 337 ? -6.060 -14.733 17.129 1.00 53.12 337 THR A N 1
ATOM 2578 C CA . THR A 1 337 ? -4.908 -15.222 17.889 1.00 53.12 337 THR A CA 1
ATOM 2579 C C . THR A 1 337 ? -3.638 -14.481 17.464 1.00 53.12 337 THR A C 1
ATOM 2581 O O . THR A 1 337 ? -3.623 -13.771 16.455 1.00 53.12 337 THR A O 1
ATOM 2584 N N . ALA A 1 338 ? -2.541 -14.677 18.200 1.00 46.41 338 ALA A N 1
ATOM 2585 C CA . ALA A 1 338 ? -1.231 -14.126 17.840 1.00 46.41 338 ALA A CA 1
ATOM 2586 C C . ALA A 1 338 ? -0.737 -14.613 16.458 1.00 46.41 338 ALA A C 1
ATOM 2588 O O . ALA A 1 338 ? 0.073 -13.954 15.811 1.00 46.41 338 ALA A O 1
ATOM 2589 N N . GLU A 1 339 ? -1.259 -15.739 15.977 1.00 45.59 339 GLU A N 1
ATOM 2590 C CA . GLU A 1 339 ? -0.992 -16.326 14.663 1.00 45.59 339 GLU A CA 1
ATOM 2591 C C . GLU A 1 339 ? -1.931 -15.772 13.572 1.00 45.59 339 GLU A C 1
ATOM 2593 O O . GLU A 1 339 ? -1.690 -15.976 12.384 1.00 45.59 339 GLU A O 1
ATOM 2598 N N . GLY A 1 340 ? -2.967 -15.011 13.944 1.00 44.72 340 GLY A N 1
ATOM 2599 C CA . GLY A 1 340 ? -3.952 -14.421 13.032 1.00 44.72 340 GLY A CA 1
ATOM 2600 C C . GLY A 1 340 ? -5.205 -15.273 12.802 1.00 44.72 340 GLY A C 1
ATOM 2601 O O . GLY A 1 340 ? -6.052 -14.898 11.992 1.00 44.72 340 GLY A O 1
ATOM 2602 N N . ALA A 1 341 ? -5.362 -16.397 13.508 1.00 44.31 341 ALA A N 1
ATOM 2603 C CA . ALA A 1 341 ? -6.563 -17.227 13.421 1.00 44.31 341 ALA A CA 1
ATOM 2604 C C . ALA A 1 341 ? -7.719 -16.585 14.193 1.00 44.31 341 ALA A C 1
ATOM 2606 O O . ALA A 1 341 ? -7.517 -16.085 15.289 1.00 44.31 341 ALA A O 1
ATOM 2607 N N . ARG A 1 342 ? -8.948 -16.603 13.669 1.00 48.28 342 ARG A N 1
ATOM 2608 C CA . ARG A 1 342 ? -10.091 -15.962 14.340 1.00 48.28 342 ARG A CA 1
ATOM 2609 C C . ARG A 1 342 ? -10.355 -16.592 15.720 1.00 48.28 342 ARG A C 1
ATOM 2611 O O . ARG A 1 342 ? -10.469 -17.809 15.826 1.00 48.28 342 ARG A O 1
ATOM 2618 N N . LEU A 1 343 ? -10.492 -15.773 16.762 1.00 51.81 343 LEU A N 1
ATOM 2619 C CA . LEU A 1 343 ? -10.800 -16.229 18.117 1.00 51.81 343 LEU A CA 1
ATOM 2620 C C . LEU A 1 343 ? -12.214 -16.796 18.197 1.00 51.81 343 LEU A C 1
ATOM 2622 O O . LEU A 1 343 ? -13.163 -16.233 17.640 1.00 51.81 343 LEU A O 1
ATOM 2626 N N . VAL A 1 344 ? -12.349 -17.882 18.955 1.00 59.53 344 VAL A N 1
ATOM 2627 C CA . VAL A 1 344 ? -13.637 -18.515 19.237 1.00 59.53 344 VAL A CA 1
ATOM 2628 C C . VAL A 1 344 ? -14.492 -17.556 20.077 1.00 59.53 344 VAL A C 1
ATOM 2630 O O . VAL A 1 344 ? -14.065 -17.154 21.164 1.00 59.53 344 VAL A O 1
ATOM 2633 N N . PRO A 1 345 ? -15.702 -17.174 19.620 1.00 58.34 345 PRO A N 1
ATOM 2634 C CA . PRO A 1 345 ? -16.583 -16.307 20.390 1.00 58.34 345 PRO A CA 1
ATOM 2635 C C . PRO A 1 345 ? -16.861 -16.869 21.788 1.00 58.34 345 PRO A C 1
ATOM 2637 O O . PRO A 1 345 ? -17.400 -17.960 21.937 1.00 58.34 345 PRO A O 1
ATOM 2640 N N . GLY A 1 346 ? -16.502 -16.100 22.815 1.00 56.56 346 GLY A N 1
ATOM 2641 C CA . GLY A 1 346 ? -16.693 -16.462 24.223 1.00 56.56 346 GLY A CA 1
ATOM 2642 C C . GLY A 1 346 ? -15.502 -17.161 24.890 1.00 56.56 346 GLY A C 1
ATOM 2643 O O . GLY A 1 346 ? -15.591 -17.435 26.088 1.00 56.56 346 GLY A O 1
ATOM 2644 N N . SER A 1 347 ? -14.396 -17.410 24.172 1.00 59.06 347 SER A N 1
ATOM 2645 C CA . SER A 1 347 ? -13.127 -17.834 24.789 1.00 59.06 347 SER A CA 1
ATOM 2646 C C . SER A 1 347 ? -12.550 -16.737 25.694 1.00 59.06 347 SER A C 1
ATOM 2648 O O . SER A 1 347 ? -12.905 -15.564 25.554 1.00 59.06 347 SER A O 1
ATOM 2650 N N . ALA A 1 348 ? -11.652 -17.094 26.617 1.00 56.03 348 ALA A N 1
ATOM 2651 C CA . ALA A 1 348 ? -11.022 -16.130 27.524 1.00 56.03 348 ALA A CA 1
ATOM 2652 C C . ALA A 1 348 ? -10.288 -15.015 26.755 1.00 56.03 348 ALA A C 1
ATOM 2654 O O . ALA A 1 348 ? -10.420 -13.836 27.075 1.00 56.03 348 ALA A O 1
ATOM 2655 N N . GLU A 1 349 ? -9.600 -15.378 25.676 1.00 51.00 349 GLU A N 1
ATOM 2656 C CA . GLU A 1 349 ? -8.879 -14.468 24.787 1.00 51.00 349 GLU A CA 1
ATOM 2657 C C . GLU A 1 349 ? -9.842 -13.552 24.021 1.00 51.00 349 GLU A C 1
ATOM 2659 O O . GLU A 1 349 ? -9.597 -12.352 23.899 1.00 51.00 349 GLU A O 1
ATOM 2664 N N . HIS A 1 350 ? -10.973 -14.091 23.545 1.00 57.78 350 HIS A N 1
ATOM 2665 C CA . HIS A 1 350 ? -12.013 -13.303 22.879 1.00 57.78 350 HIS A CA 1
ATOM 2666 C C . HIS A 1 350 ? -12.651 -12.283 23.831 1.00 57.78 350 HIS A C 1
ATOM 2668 O O . HIS A 1 350 ? -12.966 -11.166 23.421 1.00 57.78 350 HIS A O 1
ATOM 2674 N N . LEU A 1 351 ? -12.862 -12.660 25.094 1.00 56.66 351 LEU A N 1
ATOM 2675 C CA . LEU A 1 351 ? -13.415 -11.779 26.125 1.00 56.66 351 LEU A CA 1
ATOM 2676 C C . LEU A 1 351 ? -12.425 -10.686 26.518 1.00 56.66 351 LEU A C 1
ATOM 2678 O O . LEU A 1 351 ? -12.819 -9.527 26.598 1.00 56.66 351 LEU A O 1
ATOM 2682 N N . ALA A 1 352 ? -11.148 -11.035 26.687 1.00 53.88 352 ALA A N 1
ATOM 2683 C CA . ALA A 1 352 ? -10.093 -10.077 26.989 1.00 53.88 352 ALA A CA 1
ATOM 2684 C C . ALA A 1 352 ? -9.942 -9.026 25.875 1.00 53.88 352 ALA A C 1
ATOM 2686 O O . ALA A 1 352 ? -9.917 -7.833 26.163 1.00 53.88 352 ALA A O 1
ATOM 2687 N N . GLN A 1 353 ? -9.923 -9.439 24.601 1.00 53.00 353 GLN A N 1
ATOM 2688 C CA . GLN A 1 353 ? -9.857 -8.493 23.479 1.00 53.00 353 GLN A CA 1
ATOM 2689 C C . GLN A 1 353 ? -11.113 -7.619 23.377 1.00 53.00 353 GLN A C 1
ATOM 2691 O O . GLN A 1 353 ? -11.009 -6.403 23.242 1.00 53.00 353 GLN A O 1
ATOM 2696 N N . ALA A 1 354 ? -12.306 -8.203 23.513 1.00 54.62 354 ALA A N 1
ATOM 2697 C CA . ALA A 1 354 ? -13.547 -7.434 23.464 1.00 54.62 354 ALA A CA 1
ATOM 2698 C C . ALA A 1 354 ? -13.682 -6.438 24.633 1.00 54.62 354 ALA A C 1
ATOM 2700 O O . ALA A 1 354 ? -14.280 -5.376 24.464 1.00 54.62 354 ALA A O 1
ATOM 2701 N N . TRP A 1 355 ? -13.110 -6.752 25.797 1.00 55.19 355 TRP A N 1
ATOM 2702 C CA . TRP A 1 355 ? -13.050 -5.848 26.944 1.00 55.19 355 TRP A CA 1
ATOM 2703 C C . TRP A 1 355 ? -12.132 -4.650 26.685 1.00 55.19 355 TRP A C 1
ATOM 2705 O O . TRP A 1 355 ? -12.464 -3.512 27.017 1.00 55.19 355 TRP A O 1
ATOM 2715 N N . VAL A 1 356 ? -10.990 -4.898 26.046 1.00 51.28 356 VAL A N 1
ATOM 2716 C CA . VAL A 1 356 ? -10.059 -3.854 25.611 1.00 51.28 356 VAL A CA 1
ATOM 2717 C C . VAL A 1 356 ? -10.727 -2.915 24.604 1.00 51.28 356 VAL A C 1
ATOM 2719 O O . VAL A 1 356 ? -10.751 -1.704 24.827 1.00 51.28 356 VAL A O 1
ATOM 2722 N N . ASP A 1 357 ? -11.344 -3.462 23.552 1.00 51.03 357 ASP A N 1
ATOM 2723 C CA . ASP A 1 357 ? -12.074 -2.685 22.539 1.00 51.03 357 ASP A CA 1
ATOM 2724 C C . ASP A 1 357 ? -13.183 -1.827 23.173 1.00 51.03 357 ASP A C 1
ATOM 2726 O O . ASP A 1 357 ? -13.417 -0.677 22.793 1.00 51.03 357 ASP A O 1
ATOM 2730 N N . TYR A 1 358 ? -13.871 -2.383 24.170 1.00 52.59 358 TYR A N 1
ATOM 2731 C CA . TYR A 1 358 ? -14.945 -1.706 24.879 1.00 52.59 358 TYR A CA 1
ATOM 2732 C C . TYR A 1 358 ? -14.457 -0.484 25.673 1.00 52.59 358 TYR A C 1
ATOM 2734 O O . TYR A 1 358 ? -15.092 0.571 25.603 1.00 52.59 358 TYR A O 1
ATOM 2742 N N . GLN A 1 359 ? -13.325 -0.592 26.378 1.00 49.03 359 GLN A N 1
ATOM 2743 C CA . GLN A 1 359 ? -12.727 0.526 27.120 1.00 49.03 359 GLN A CA 1
ATOM 2744 C C . GLN A 1 359 ? -12.301 1.667 26.181 1.00 49.03 359 GLN A C 1
ATOM 2746 O O . GLN A 1 359 ? -12.563 2.831 26.485 1.00 49.03 359 GLN A O 1
ATOM 2751 N N . PHE A 1 360 ? -11.741 1.344 25.007 1.00 47.38 360 PHE A N 1
ATOM 2752 C CA . PHE A 1 360 ? -11.366 2.337 23.987 1.00 47.38 360 PHE A CA 1
ATOM 2753 C C . PHE A 1 360 ? -12.553 3.140 23.451 1.00 47.38 360 PHE A C 1
ATOM 2755 O O . PHE A 1 360 ? -12.425 4.333 23.188 1.00 47.38 360 PHE A O 1
ATOM 2762 N N . ARG A 1 361 ? -13.723 2.507 23.318 1.00 46.69 361 ARG A N 1
ATOM 2763 C CA . ARG A 1 361 ? -14.956 3.165 22.854 1.00 46.69 361 ARG A CA 1
ATOM 2764 C C . ARG A 1 361 ? -15.641 4.014 23.931 1.00 46.69 361 ARG A C 1
ATOM 2766 O O . ARG A 1 361 ? -16.554 4.768 23.609 1.00 46.69 361 ARG A O 1
ATOM 2773 N N . HIS A 1 362 ? -15.208 3.917 25.192 1.00 48.50 362 HIS A N 1
ATOM 2774 C CA . HIS A 1 362 ? -15.812 4.622 26.329 1.00 48.50 362 HIS A CA 1
ATOM 2775 C C . HIS A 1 362 ? -14.763 5.376 27.178 1.00 48.50 362 HIS A C 1
ATOM 2777 O O . HIS A 1 362 ? -14.706 5.189 28.402 1.00 48.50 362 HIS A O 1
ATOM 2783 N N . PRO A 1 363 ? -13.954 6.272 26.574 1.00 42.97 363 PRO A N 1
ATOM 2784 C CA . PRO A 1 363 ? -12.814 6.904 27.247 1.00 42.97 363 PRO A CA 1
ATOM 2785 C C . PRO A 1 363 ? -13.222 7.803 28.426 1.00 42.97 363 PRO A C 1
ATOM 2787 O O . PRO A 1 363 ? -12.487 7.907 29.403 1.00 42.97 363 PRO A O 1
ATOM 2790 N N . GLY A 1 364 ? -14.424 8.395 28.396 1.00 49.84 364 GLY A N 1
ATOM 2791 C CA . GLY A 1 364 ? -14.952 9.194 29.512 1.00 49.84 364 GLY A CA 1
ATOM 2792 C C . GLY A 1 364 ? -15.255 8.384 30.781 1.00 49.84 364 GLY A C 1
ATOM 2793 O O . GLY A 1 364 ? -15.375 8.955 31.860 1.00 49.84 364 GLY A O 1
ATOM 2794 N N . LYS A 1 365 ? -15.372 7.056 30.666 1.00 47.84 365 LYS A N 1
ATOM 2795 C CA . LYS A 1 365 ? -15.655 6.145 31.783 1.00 47.84 365 LYS A CA 1
ATOM 2796 C C . LYS A 1 365 ? -14.439 5.325 32.211 1.00 47.84 365 LYS A C 1
ATOM 2798 O O . LYS A 1 365 ? -14.322 5.002 33.391 1.00 47.84 365 LYS A O 1
ATOM 2803 N N . TYR A 1 366 ? -13.535 5.034 31.276 1.00 50.84 366 TYR A N 1
ATOM 2804 C CA . TYR A 1 366 ? -12.276 4.327 31.515 1.00 50.84 366 TYR A CA 1
ATOM 2805 C C . TYR A 1 366 ? -11.079 5.243 31.239 1.00 50.84 366 TYR A C 1
ATOM 2807 O O . TYR A 1 366 ? -10.390 5.075 30.235 1.00 50.84 366 TYR A O 1
ATOM 2815 N N . PRO A 1 367 ? -10.790 6.210 32.132 1.00 42.69 367 PRO A N 1
ATOM 2816 C CA . PRO A 1 367 ? -9.654 7.117 31.967 1.00 42.69 367 PRO A CA 1
ATOM 2817 C C . PRO A 1 367 ? -8.296 6.416 32.136 1.00 42.69 367 PRO A C 1
ATOM 2819 O O . PRO A 1 367 ? -7.256 6.995 31.832 1.00 42.69 367 PRO A O 1
ATOM 2822 N N . ARG A 1 368 ? -8.285 5.178 32.651 1.00 42.25 368 ARG A N 1
ATOM 2823 C CA . ARG A 1 368 ? -7.101 4.324 32.781 1.00 42.25 368 ARG A CA 1
ATOM 2824 C C . ARG A 1 368 ? -7.429 2.919 32.294 1.00 42.25 368 ARG A C 1
ATOM 2826 O O . ARG A 1 368 ? -8.506 2.401 32.579 1.00 42.25 368 ARG A O 1
ATOM 2833 N N . PHE A 1 369 ? -6.478 2.325 31.585 1.00 38.75 369 PHE A N 1
ATOM 2834 C CA . PHE A 1 369 ? -6.619 1.016 30.963 1.00 38.75 369 PHE A CA 1
ATOM 2835 C C . PHE A 1 369 ? -6.512 -0.111 31.999 1.00 38.75 369 PHE A C 1
ATOM 2837 O O . PHE A 1 369 ? -5.532 -0.166 32.746 1.00 38.75 369 PHE A O 1
ATOM 2844 N N . SER A 1 370 ? -7.498 -1.013 32.041 1.00 43.25 370 SER A N 1
ATOM 2845 C CA . SER A 1 370 ? -7.491 -2.195 32.911 1.00 43.25 370 SER A CA 1
ATOM 2846 C C . SER A 1 370 ? -7.416 -3.485 32.098 1.00 43.25 370 SER A C 1
ATOM 2848 O O . SER A 1 370 ? -8.248 -3.737 31.225 1.00 43.25 370 SER A O 1
ATOM 2850 N N . TYR A 1 371 ? -6.454 -4.338 32.450 1.00 41.81 371 TYR A N 1
ATOM 2851 C CA . TYR A 1 371 ? -6.317 -5.689 31.898 1.00 41.81 371 TYR A CA 1
ATOM 2852 C C . TYR A 1 371 ? -7.255 -6.702 32.568 1.00 41.81 371 TYR A C 1
ATOM 2854 O O . TYR A 1 371 ? -7.545 -7.746 31.989 1.00 41.81 371 TYR A O 1
ATOM 2862 N N . ALA A 1 372 ? -7.742 -6.402 33.776 1.00 48.16 372 ALA A N 1
ATOM 2863 C CA . ALA A 1 372 ? -8.746 -7.219 34.440 1.00 48.16 372 ALA A CA 1
ATOM 2864 C C . ALA A 1 372 ? -10.113 -6.942 33.807 1.00 48.16 372 ALA A C 1
ATOM 2866 O O . ALA A 1 372 ? -10.558 -5.789 33.788 1.00 48.16 372 ALA A O 1
ATOM 2867 N N . VAL A 1 373 ? -10.741 -7.996 33.279 1.00 51.44 373 VAL A N 1
ATOM 2868 C CA . VAL A 1 373 ? -12.090 -7.937 32.710 1.00 51.44 373 VAL A CA 1
ATOM 2869 C C . VAL A 1 373 ? -13.077 -7.608 33.822 1.00 51.44 373 VAL A C 1
ATOM 2871 O O . VAL A 1 373 ? -13.076 -8.255 34.868 1.00 51.44 373 VAL A O 1
ATOM 2874 N N . ASP A 1 374 ? -13.909 -6.592 33.602 1.00 64.38 374 ASP A N 1
ATOM 2875 C CA . ASP A 1 374 ? -14.986 -6.251 34.525 1.00 64.38 374 ASP A CA 1
ATOM 2876 C C . ASP A 1 374 ? -16.011 -7.408 34.575 1.00 64.38 374 ASP A C 1
ATOM 2878 O O . ASP A 1 374 ? -16.575 -7.767 33.534 1.00 64.38 374 ASP A O 1
ATOM 2882 N N . PRO A 1 375 ? -16.270 -8.011 35.753 1.00 66.56 375 PRO A N 1
ATOM 2883 C CA . PRO A 1 375 ? -17.153 -9.174 35.862 1.00 66.56 375 PRO A 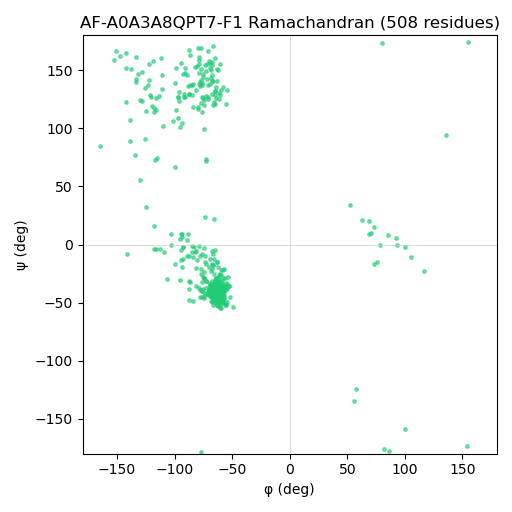CA 1
ATOM 2884 C C . PRO A 1 375 ? -18.610 -8.891 35.468 1.00 66.56 375 PRO A C 1
ATOM 2886 O O . PRO A 1 375 ? -19.327 -9.788 35.014 1.00 66.56 375 PRO A O 1
ATOM 2889 N N . GLU A 1 376 ? -19.075 -7.652 35.638 1.00 66.56 376 GLU A N 1
ATOM 2890 C CA . GLU A 1 376 ? -20.426 -7.247 35.260 1.00 66.56 376 GLU A CA 1
ATOM 2891 C C . GLU A 1 376 ? -20.542 -7.120 33.738 1.00 66.56 376 GLU A C 1
ATOM 2893 O O . GLU A 1 376 ? -21.490 -7.648 33.143 1.00 66.56 376 GLU A O 1
ATOM 2898 N N . TRP A 1 377 ? -19.545 -6.497 33.102 1.00 76.81 377 TRP A N 1
ATOM 2899 C CA . TRP A 1 377 ? -19.427 -6.450 31.647 1.00 76.81 377 TRP A CA 1
ATOM 2900 C C . TRP A 1 377 ? -19.316 -7.853 31.047 1.00 76.81 377 TRP A C 1
ATOM 2902 O O . TRP A 1 377 ? -20.033 -8.167 30.095 1.00 76.81 377 TRP A O 1
ATOM 2912 N N . GLU A 1 378 ? -18.480 -8.724 31.621 1.00 69.56 378 GLU A N 1
ATOM 2913 C CA . GLU A 1 378 ? -18.282 -10.089 31.127 1.00 69.56 378 GLU A CA 1
ATOM 2914 C C . GLU A 1 378 ? -19.598 -10.868 31.136 1.00 69.56 378 GLU A C 1
ATOM 2916 O O . GLU A 1 378 ? -19.951 -11.515 30.147 1.00 69.56 378 GLU A O 1
ATOM 2921 N N . ARG A 1 379 ? -20.368 -10.760 32.225 1.00 70.31 379 ARG A N 1
ATOM 2922 C CA . ARG A 1 379 ? -21.682 -11.399 32.353 1.00 70.31 379 ARG A CA 1
ATOM 2923 C C . ARG A 1 379 ? -22.654 -10.919 31.272 1.00 70.31 379 ARG A C 1
ATOM 2925 O O . ARG A 1 379 ? -23.325 -11.744 30.645 1.00 70.31 379 ARG A O 1
ATOM 2932 N N . LEU A 1 380 ? -22.723 -9.608 31.032 1.00 65.00 380 LEU A N 1
ATOM 2933 C CA . LEU A 1 380 ? -23.571 -9.026 29.986 1.00 65.00 380 LEU A CA 1
ATOM 2934 C C . LEU A 1 380 ? -23.131 -9.501 28.597 1.00 65.00 380 LEU A C 1
ATOM 2936 O O . LEU A 1 380 ? -23.945 -9.986 27.813 1.00 65.00 380 LEU A O 1
ATOM 2940 N N . TYR A 1 381 ? -21.834 -9.434 28.315 1.00 64.50 381 TYR A N 1
ATOM 2941 C CA . TYR A 1 381 ? -21.272 -9.797 27.022 1.00 64.50 381 TYR A CA 1
ATOM 2942 C C . TYR A 1 381 ? -21.433 -11.294 26.714 1.00 64.50 381 TYR A C 1
ATOM 2944 O O . TYR A 1 381 ? -21.842 -11.658 25.609 1.00 64.50 381 TYR A O 1
ATOM 2952 N N . ARG A 1 382 ? -21.216 -12.176 27.701 1.00 67.19 382 ARG A N 1
ATOM 2953 C CA . ARG A 1 382 ? -21.468 -13.623 27.573 1.00 67.19 382 ARG A CA 1
ATOM 2954 C C . ARG A 1 382 ? -22.936 -13.927 27.289 1.00 67.19 382 ARG A C 1
ATOM 2956 O O . ARG A 1 382 ? -23.212 -14.739 26.408 1.00 67.19 382 ARG A O 1
ATOM 2963 N N . THR A 1 383 ? -23.856 -13.243 27.971 1.00 64.12 383 THR A N 1
ATOM 2964 C CA . THR A 1 383 ? -25.304 -13.398 27.742 1.00 64.12 383 THR A CA 1
ATOM 2965 C C . THR A 1 383 ? -25.664 -13.065 26.292 1.00 64.12 383 THR A C 1
ATOM 2967 O O . THR A 1 383 ? -26.449 -13.766 25.659 1.00 64.12 383 THR A O 1
ATOM 2970 N N . VAL A 1 384 ? -25.050 -12.030 25.718 1.00 57.66 384 VAL A N 1
ATOM 2971 C CA . VAL A 1 384 ? -25.291 -11.648 24.322 1.00 57.66 384 VAL A CA 1
ATOM 2972 C C . VAL A 1 384 ? -24.666 -12.646 23.336 1.00 57.66 384 VAL A C 1
ATOM 2974 O O . VAL A 1 384 ? -25.324 -13.044 22.377 1.00 57.66 384 VAL A O 1
ATOM 2977 N N . ILE A 1 385 ? -23.434 -13.113 23.569 1.00 61.84 385 ILE A N 1
ATOM 2978 C CA . ILE A 1 385 ? -22.784 -14.109 22.693 1.00 61.84 385 ILE A CA 1
ATOM 2979 C C . ILE A 1 385 ? -23.573 -15.419 22.651 1.00 61.84 385 ILE A C 1
ATOM 2981 O O . ILE A 1 385 ? -23.748 -15.983 21.574 1.00 61.84 385 ILE A O 1
ATOM 2985 N N . GLN A 1 386 ? -24.076 -15.887 23.795 1.00 59.50 386 GLN A N 1
ATOM 2986 C CA . GLN A 1 386 ? -24.879 -17.112 23.871 1.00 59.50 386 GLN A CA 1
ATOM 2987 C C . GLN A 1 386 ? -26.175 -17.009 23.052 1.00 59.50 386 GLN A C 1
ATOM 2989 O O . GLN A 1 386 ? -26.620 -17.997 22.476 1.00 59.50 386 GLN A O 1
ATOM 2994 N N . ASN A 1 387 ? -26.728 -15.802 22.915 1.00 51.38 387 ASN A N 1
ATOM 2995 C CA . ASN A 1 387 ? -27.922 -15.538 22.112 1.00 51.38 387 ASN A CA 1
ATOM 2996 C C . ASN A 1 387 ? -27.631 -15.296 20.614 1.00 51.38 387 ASN A C 1
ATOM 2998 O O . ASN A 1 387 ? -28.564 -15.219 19.819 1.00 51.38 387 ASN A O 1
ATOM 3002 N N . LYS A 1 388 ? -26.356 -15.212 20.201 1.00 53.12 388 LYS A N 1
ATOM 3003 C CA . LYS A 1 388 ? -25.920 -14.893 18.824 1.00 53.12 388 LYS A CA 1
ATOM 3004 C C . LYS A 1 388 ? -26.074 -16.065 17.829 1.00 53.12 388 LYS A C 1
ATOM 3006 O O . LYS A 1 388 ? -25.860 -15.887 16.633 1.00 53.12 388 LYS A O 1
ATOM 3011 N N . GLY A 1 389 ? -26.412 -17.264 18.311 1.00 47.44 389 GLY A N 1
ATOM 3012 C CA . GLY A 1 389 ? -26.217 -18.535 17.602 1.00 47.44 389 GLY A CA 1
ATOM 3013 C C . GLY A 1 389 ? -27.325 -19.057 16.675 1.00 47.44 389 GLY A C 1
ATOM 3014 O O . GLY A 1 389 ? -27.155 -20.153 16.154 1.00 47.44 389 GLY A O 1
ATOM 3015 N N . ALA A 1 390 ? -28.433 -18.352 16.426 1.00 47.25 390 ALA A N 1
ATOM 3016 C CA . ALA A 1 390 ? -29.495 -18.882 15.557 1.00 47.25 390 ALA A CA 1
ATOM 3017 C C . ALA A 1 390 ? -30.074 -17.812 14.622 1.00 47.25 390 ALA A C 1
ATOM 3019 O O . ALA A 1 390 ? -31.053 -17.149 14.953 1.00 47.25 390 ALA A O 1
ATOM 3020 N N . GLY A 1 391 ? -29.475 -17.658 13.437 1.00 51.59 391 GLY A N 1
ATOM 3021 C CA . GLY A 1 391 ? -30.089 -16.893 12.351 1.00 51.59 391 GLY A CA 1
ATOM 3022 C C . GLY A 1 391 ? -31.201 -17.720 11.713 1.00 51.59 391 GLY A C 1
ATOM 3023 O O . GLY A 1 391 ? -30.930 -18.772 11.136 1.00 51.59 391 GLY A O 1
ATOM 3024 N N . SER A 1 392 ? -32.450 -17.275 11.835 1.00 65.00 392 SER A N 1
ATOM 3025 C CA . SER A 1 392 ? -33.576 -17.960 11.186 1.00 65.00 392 SER A CA 1
ATOM 3026 C C . SER A 1 392 ? -33.591 -17.660 9.680 1.00 65.00 392 SER A C 1
ATOM 3028 O O . SER A 1 392 ? -33.254 -16.552 9.264 1.00 65.00 392 SER A O 1
ATOM 3030 N N . ALA A 1 393 ? -34.022 -18.611 8.846 1.00 76.12 393 ALA A N 1
ATOM 3031 C CA . ALA A 1 393 ? -34.192 -18.387 7.402 1.00 76.12 393 ALA A CA 1
ATOM 3032 C C . ALA A 1 393 ? -35.131 -17.197 7.092 1.00 76.12 393 ALA A C 1
ATOM 3034 O O . ALA A 1 393 ? -34.961 -16.495 6.095 1.00 76.12 393 ALA A O 1
ATOM 3035 N N . PHE A 1 394 ? -36.080 -16.928 7.994 1.00 82.31 394 PHE A N 1
ATOM 3036 C CA . PHE A 1 394 ? -36.970 -15.770 7.944 1.00 82.31 394 PHE A CA 1
ATOM 3037 C C . PHE A 1 394 ? -36.206 -14.439 8.058 1.00 82.31 394 PHE A C 1
ATOM 3039 O O . PHE A 1 394 ? -36.398 -13.549 7.234 1.00 82.31 394 PHE A O 1
ATOM 3046 N N . GLU A 1 395 ? -35.288 -14.321 9.023 1.00 85.62 395 GLU A N 1
ATOM 3047 C CA . GLU A 1 395 ? -34.435 -13.134 9.204 1.00 85.62 395 GLU A CA 1
ATOM 3048 C C . GLU A 1 395 ? -33.617 -12.836 7.943 1.00 85.62 395 GLU A C 1
ATOM 3050 O O . GLU A 1 395 ? -33.621 -11.710 7.445 1.00 85.62 395 GLU A O 1
ATOM 3055 N N . GLN A 1 396 ? -32.976 -13.863 7.377 1.00 83.81 396 GLN A N 1
ATOM 3056 C CA . GLN A 1 396 ? -32.186 -13.710 6.154 1.00 83.81 396 GLN A CA 1
ATOM 3057 C C . GLN A 1 396 ? -33.040 -13.229 4.975 1.00 83.81 396 GLN A C 1
ATOM 3059 O O . GLN A 1 396 ? -32.617 -12.337 4.240 1.00 83.81 396 GLN A O 1
ATOM 3064 N N . SER A 1 397 ? -34.250 -13.773 4.827 1.00 84.75 397 SER A N 1
ATOM 3065 C CA . SER A 1 397 ? -35.170 -13.417 3.740 1.00 84.75 397 SER A CA 1
ATOM 3066 C C . SER A 1 397 ? -35.612 -11.952 3.820 1.00 84.75 397 SER A C 1
ATOM 3068 O O . SER A 1 397 ? -35.596 -11.236 2.814 1.00 84.75 397 SER A O 1
ATOM 3070 N N . VAL A 1 398 ? -35.937 -11.471 5.025 1.00 87.69 398 VAL A N 1
ATOM 3071 C CA . VAL A 1 398 ? -36.314 -10.069 5.255 1.00 87.69 398 VAL A CA 1
ATOM 3072 C C . VAL A 1 398 ? -35.148 -9.137 4.924 1.00 87.69 398 VAL A C 1
ATOM 3074 O O . VAL A 1 398 ? -35.313 -8.223 4.113 1.00 87.69 398 VAL A O 1
ATOM 3077 N N . LEU A 1 399 ? -33.957 -9.390 5.479 1.00 88.38 399 LEU A N 1
ATOM 3078 C CA . LEU A 1 399 ? -32.783 -8.533 5.269 1.00 88.38 399 LEU A CA 1
ATOM 3079 C C . LEU A 1 399 ? -32.374 -8.461 3.788 1.00 88.38 399 LEU A C 1
ATOM 3081 O O . LEU A 1 399 ? -32.123 -7.369 3.271 1.00 88.38 399 LEU A O 1
ATOM 3085 N N . GLN A 1 400 ? -32.380 -9.599 3.082 1.00 88.12 400 GLN A N 1
ATOM 3086 C CA . GLN A 1 400 ? -32.085 -9.653 1.647 1.00 88.12 400 GLN A CA 1
ATOM 3087 C C . GLN A 1 400 ? -33.107 -8.870 0.819 1.00 88.12 400 GLN A C 1
ATOM 3089 O O . GLN A 1 400 ? -32.717 -8.070 -0.033 1.00 88.12 400 GLN A O 1
ATOM 3094 N N . SER A 1 401 ? -34.407 -9.038 1.095 1.00 88.69 401 SER A N 1
ATOM 3095 C CA . SER A 1 401 ? -35.468 -8.338 0.354 1.00 88.69 401 SER A CA 1
ATOM 3096 C C . SER A 1 401 ? -35.364 -6.812 0.473 1.00 88.69 401 SER A C 1
ATOM 3098 O O . SER A 1 401 ? -35.671 -6.081 -0.470 1.00 88.69 401 SER A O 1
ATOM 3100 N N . ARG A 1 402 ? -34.881 -6.324 1.621 1.00 86.56 402 ARG A N 1
ATOM 3101 C CA . ARG A 1 402 ? -34.726 -4.896 1.921 1.00 86.56 402 ARG A CA 1
ATOM 3102 C C . ARG A 1 402 ? -33.345 -4.349 1.569 1.00 86.56 402 ARG A C 1
ATOM 3104 O O . ARG A 1 402 ? -33.124 -3.152 1.720 1.00 86.56 402 ARG A O 1
ATOM 3111 N N . LYS A 1 403 ? -32.435 -5.200 1.075 1.00 86.25 403 LYS A N 1
ATOM 3112 C CA . LYS A 1 403 ? -31.024 -4.868 0.814 1.00 86.25 403 LYS A CA 1
ATOM 3113 C C . LYS A 1 403 ? -30.345 -4.238 2.037 1.00 86.25 403 LYS A C 1
ATOM 3115 O O . LYS A 1 403 ? -29.502 -3.353 1.895 1.00 86.25 403 LYS A O 1
ATOM 3120 N N . LEU A 1 404 ? -30.735 -4.675 3.233 1.00 84.12 404 LEU A N 1
ATOM 3121 C CA . LEU A 1 404 ? -30.170 -4.172 4.476 1.00 84.12 404 LEU A CA 1
ATOM 3122 C C . LEU A 1 404 ? -28.923 -4.986 4.833 1.00 84.12 404 LEU A C 1
ATOM 3124 O O . LEU A 1 404 ? -28.984 -6.220 4.835 1.00 84.12 404 LEU A O 1
ATOM 3128 N N . PRO A 1 405 ? -27.787 -4.333 5.132 1.00 79.81 405 PRO A N 1
ATOM 3129 C CA . PRO A 1 405 ? -26.619 -5.040 5.628 1.00 79.81 405 PRO A CA 1
ATOM 3130 C C . PRO A 1 405 ? -26.924 -5.580 7.027 1.00 79.81 405 PRO A C 1
ATOM 3132 O O . PRO A 1 405 ? -27.373 -4.836 7.900 1.00 79.81 405 PRO A O 1
ATOM 3135 N N . LYS A 1 406 ? -26.671 -6.875 7.243 1.00 82.12 406 LYS A N 1
ATOM 3136 C CA . LYS A 1 406 ? -26.804 -7.480 8.569 1.00 82.12 406 LYS A CA 1
ATOM 3137 C C . LYS A 1 406 ? -25.835 -6.799 9.529 1.00 82.12 406 LYS A C 1
ATOM 3139 O O . LYS A 1 406 ? -24.630 -6.767 9.272 1.00 82.12 406 LYS A O 1
ATOM 3144 N N . ASN A 1 407 ? -26.357 -6.297 10.638 1.00 77.88 407 ASN A N 1
ATOM 3145 C CA . ASN A 1 407 ? -25.535 -5.737 11.689 1.00 77.88 407 ASN A CA 1
ATOM 3146 C C . ASN A 1 407 ? -24.905 -6.864 12.522 1.00 77.88 407 ASN A C 1
ATOM 3148 O O . ASN A 1 407 ? -25.545 -7.854 12.883 1.00 77.88 407 ASN A O 1
ATOM 3152 N N . THR A 1 408 ? -23.621 -6.711 12.827 1.00 68.12 408 THR A N 1
ATOM 3153 C CA . THR A 1 408 ? -22.904 -7.603 13.748 1.00 68.12 408 THR A CA 1
ATOM 3154 C C . THR A 1 408 ? -22.412 -6.891 15.000 1.00 68.12 408 THR A C 1
ATOM 3156 O O . THR A 1 408 ? -21.859 -7.555 15.889 1.00 68.12 408 THR A O 1
ATOM 3159 N N . ASP A 1 409 ? -22.608 -5.573 15.062 1.00 65.44 409 ASP A N 1
ATOM 3160 C CA . ASP A 1 409 ? -22.115 -4.717 16.125 1.00 65.44 409 ASP A CA 1
ATOM 3161 C C . ASP A 1 409 ? -23.072 -4.708 17.308 1.00 65.44 409 ASP A C 1
ATOM 3163 O O . ASP A 1 409 ? -24.296 -4.664 17.176 1.00 65.44 409 ASP A O 1
ATOM 3167 N N . LEU A 1 410 ? -22.476 -4.786 18.490 1.00 70.75 410 LEU A N 1
ATOM 3168 C CA . LEU A 1 410 ? -23.180 -4.873 19.754 1.00 70.75 410 LEU A CA 1
ATOM 3169 C C . LEU A 1 410 ? -23.296 -3.491 20.388 1.00 70.75 410 LEU A C 1
ATOM 3171 O O . LEU A 1 410 ? -22.282 -2.814 20.559 1.00 70.75 410 LEU A O 1
ATOM 3175 N N . LEU A 1 411 ? -24.501 -3.130 20.828 1.00 74.94 411 LEU A N 1
ATOM 3176 C CA . LEU A 1 411 ? -24.735 -1.931 21.616 1.00 74.94 411 LEU A CA 1
ATOM 3177 C C . LEU A 1 411 ? -24.772 -2.300 23.108 1.00 74.94 411 LEU A C 1
ATOM 3179 O O . LEU A 1 411 ? -25.697 -2.961 23.582 1.00 74.94 411 LEU A O 1
ATOM 3183 N N . LEU A 1 412 ? -23.737 -1.902 23.853 1.00 75.81 412 LEU A N 1
ATOM 3184 C CA . LEU A 1 412 ? -23.595 -2.201 25.282 1.00 75.81 412 LEU A CA 1
ATOM 3185 C C . LEU A 1 412 ? -23.742 -0.945 26.145 1.00 75.81 412 LEU A C 1
ATOM 3187 O O . LEU A 1 412 ? -23.082 0.055 25.861 1.00 75.81 412 LEU A O 1
ATOM 3191 N N . PRO A 1 413 ? -24.520 -1.000 27.238 1.00 73.94 413 PRO A N 1
ATOM 3192 C CA . PRO A 1 413 ? -24.590 0.089 28.193 1.00 73.94 413 PRO A CA 1
ATOM 3193 C C . PRO A 1 413 ? -23.284 0.231 28.968 1.00 73.94 413 PRO A C 1
ATOM 3195 O O . PRO A 1 413 ? -22.594 -0.766 29.176 1.00 73.94 413 PRO A O 1
ATOM 3198 N N . PRO A 1 414 ? -22.956 1.445 29.441 1.00 64.75 414 PRO A N 1
ATOM 3199 C CA . PRO A 1 414 ? -21.771 1.686 30.255 1.00 64.75 414 PRO A CA 1
ATOM 3200 C C . PRO A 1 414 ? -21.860 0.912 31.594 1.00 64.75 414 PRO A C 1
ATOM 3202 O O . PRO A 1 414 ? -22.933 0.929 32.198 1.00 64.75 414 PRO A O 1
ATOM 3205 N N . PRO A 1 415 ? -20.782 0.307 32.142 1.00 51.03 415 PRO A N 1
ATOM 3206 C CA . PRO A 1 415 ? -20.902 -0.644 33.268 1.00 51.03 415 PRO A CA 1
ATOM 3207 C C . PRO A 1 415 ? -21.367 -0.009 34.586 1.00 51.03 415 PRO A C 1
ATOM 3209 O O . PRO A 1 415 ? -21.109 1.162 34.834 1.00 51.03 415 PRO A O 1
ATOM 3212 N N . GLY A 1 416 ? -22.143 -0.703 35.413 1.00 59.81 416 GLY A N 1
ATOM 3213 C CA . GLY A 1 416 ? -22.918 -0.085 36.501 1.00 59.81 416 GLY A CA 1
ATOM 3214 C C . GLY A 1 416 ? -24.220 0.605 36.058 1.00 59.81 416 GLY A C 1
ATOM 3215 O O . GLY A 1 416 ? -24.965 1.129 36.887 1.00 59.81 416 GLY A O 1
ATOM 3216 N N . SER A 1 417 ? -24.540 0.601 34.760 1.00 71.19 417 SER A N 1
ATOM 3217 C CA . SER A 1 417 ? -25.900 0.870 34.288 1.00 71.19 417 SER A CA 1
ATOM 3218 C C . SER A 1 417 ? -26.776 -0.359 34.519 1.00 71.19 417 SER A C 1
ATOM 3220 O O . SER A 1 417 ? -26.385 -1.474 34.196 1.00 71.19 417 SER A O 1
ATOM 3222 N N . LYS A 1 418 ? -28.010 -0.153 34.991 1.00 75.19 418 LYS A N 1
ATOM 3223 C CA . LYS A 1 418 ? -29.015 -1.228 35.084 1.00 75.19 418 LYS A CA 1
ATOM 3224 C C . LYS A 1 418 ? -29.611 -1.625 33.722 1.00 75.19 418 LYS A C 1
ATOM 3226 O O . LYS A 1 418 ? -30.462 -2.510 33.673 1.00 75.19 418 LYS A O 1
ATOM 3231 N N . ALA A 1 419 ? -29.225 -0.947 32.638 1.00 76.62 419 ALA A N 1
ATOM 3232 C CA . ALA A 1 419 ? -29.715 -1.241 31.295 1.00 76.62 419 ALA A CA 1
ATOM 3233 C C . ALA A 1 419 ? -29.127 -2.553 30.750 1.00 76.62 419 ALA A C 1
ATOM 3235 O O . ALA A 1 419 ? -28.044 -2.979 31.146 1.00 76.62 419 ALA A O 1
ATOM 3236 N N . GLN A 1 420 ? -29.841 -3.179 29.816 1.00 77.31 420 GLN A N 1
ATOM 3237 C CA . GLN A 1 420 ? -29.388 -4.381 29.116 1.00 77.31 420 GLN A CA 1
ATOM 3238 C C . GLN A 1 420 ? -28.838 -4.003 27.736 1.00 77.31 420 GLN A C 1
ATOM 3240 O O . GLN A 1 420 ? -29.400 -3.144 27.063 1.00 77.31 420 GLN A O 1
ATOM 3245 N N . GLY A 1 421 ? -27.731 -4.628 27.327 1.00 81.56 421 GLY A N 1
ATOM 3246 C CA . GLY A 1 421 ? -27.197 -4.488 25.970 1.00 81.56 421 GLY A CA 1
ATOM 3247 C C . GLY A 1 421 ? -27.948 -5.347 24.958 1.00 81.56 421 GLY A C 1
ATOM 3248 O O . GLY A 1 421 ? -28.600 -6.322 25.335 1.00 81.56 421 GLY A O 1
ATOM 3249 N N . PHE A 1 422 ? -27.845 -4.990 23.680 1.00 84.62 422 PHE A N 1
ATOM 3250 C CA . PHE A 1 422 ? -28.579 -5.642 22.595 1.00 84.62 422 PHE A CA 1
ATOM 3251 C C . PHE A 1 422 ? -27.847 -5.543 21.250 1.00 84.62 422 PHE A C 1
ATOM 3253 O O . PHE A 1 422 ? -26.996 -4.675 21.045 1.00 84.62 422 PHE A O 1
ATOM 3260 N N . VAL A 1 423 ? -28.186 -6.442 20.325 1.00 83.94 423 VAL A N 1
ATOM 3261 C CA . VAL A 1 423 ? -27.725 -6.411 18.925 1.00 83.94 423 VAL A CA 1
ATOM 3262 C C . VAL A 1 423 ? -28.959 -6.252 18.043 1.00 83.94 423 VAL A C 1
ATOM 3264 O O . VAL A 1 423 ? -29.768 -7.177 18.036 1.00 83.94 423 VAL A O 1
ATOM 3267 N N . PRO A 1 424 ? -29.135 -5.129 17.329 1.00 88.25 424 PRO A N 1
ATOM 3268 C CA . PRO A 1 424 ? -30.179 -5.036 16.316 1.00 88.25 424 PRO A CA 1
ATOM 3269 C C . PRO A 1 424 ? -29.792 -5.869 15.086 1.00 88.25 424 PRO A C 1
ATOM 3271 O O . PRO A 1 424 ? -28.601 -5.977 14.770 1.00 88.25 424 PRO A O 1
ATOM 3274 N N . ASP A 1 425 ? -30.776 -6.413 14.369 1.00 87.00 425 ASP A N 1
ATOM 3275 C CA . ASP A 1 425 ? -30.535 -7.195 13.145 1.00 87.00 425 ASP A CA 1
ATOM 3276 C C . ASP A 1 425 ? -29.973 -6.331 11.993 1.00 87.00 425 ASP A C 1
ATOM 3278 O O . ASP A 1 425 ? -29.119 -6.792 11.226 1.00 87.00 425 ASP A O 1
ATOM 3282 N N . ALA A 1 426 ? -30.379 -5.059 11.898 1.00 89.00 426 ALA A N 1
ATOM 3283 C CA . ALA A 1 426 ? -29.738 -4.036 11.064 1.00 89.00 426 ALA A CA 1
ATOM 3284 C C . ALA A 1 426 ? -29.915 -2.621 11.650 1.00 89.00 426 ALA A C 1
ATOM 3286 O O . ALA A 1 426 ? -30.729 -2.399 12.544 1.00 89.00 426 ALA A O 1
ATOM 3287 N N . VAL A 1 427 ? -29.147 -1.652 11.143 1.00 89.81 427 VAL A N 1
ATOM 3288 C CA . VAL A 1 427 ? -29.271 -0.227 11.498 1.00 89.81 427 VAL A CA 1
ATOM 3289 C C . VAL A 1 427 ? -29.331 0.590 10.212 1.00 89.81 427 VAL A C 1
ATOM 3291 O O . VAL A 1 427 ? -28.462 0.455 9.350 1.00 89.81 427 VAL A O 1
ATOM 3294 N N . THR A 1 428 ? -30.373 1.403 10.046 1.00 83.06 428 THR A N 1
ATOM 3295 C CA . THR A 1 428 ? -30.596 2.201 8.833 1.00 83.06 428 THR A CA 1
ATOM 3296 C C . THR A 1 428 ? -30.002 3.596 8.956 1.00 83.06 428 THR A C 1
ATOM 3298 O O . THR A 1 428 ? -29.950 4.169 10.037 1.00 83.06 428 THR A O 1
ATOM 3301 N N . GLY A 1 429 ? -29.524 4.151 7.838 1.00 67.38 429 GLY A N 1
ATOM 3302 C CA . GLY A 1 429 ? -29.012 5.528 7.773 1.00 67.38 429 GLY A CA 1
ATOM 3303 C C . GLY A 1 429 ? -27.650 5.760 8.442 1.00 67.38 429 GLY A C 1
ATOM 3304 O O . GLY A 1 429 ? -26.982 6.742 8.121 1.00 67.38 429 GLY A O 1
ATOM 3305 N N . HIS A 1 430 ? -27.192 4.844 9.299 1.00 64.94 430 HIS A N 1
ATOM 3306 C CA . HIS A 1 430 ? -25.914 4.951 9.998 1.00 64.94 430 HIS A CA 1
ATOM 3307 C C . HIS A 1 430 ? -24.751 4.358 9.193 1.00 64.94 430 HIS A C 1
ATOM 3309 O O . HIS A 1 430 ? -24.848 3.269 8.627 1.00 64.94 430 HIS A O 1
ATOM 3315 N N . LYS A 1 431 ? -23.623 5.074 9.161 1.00 50.44 431 LYS A N 1
ATOM 3316 C CA . LYS A 1 431 ? -22.347 4.604 8.602 1.00 50.44 431 LYS A CA 1
ATOM 3317 C C . LYS A 1 431 ? -21.266 4.759 9.674 1.00 50.44 431 LYS A C 1
ATOM 3319 O O . LYS A 1 431 ? -20.645 5.813 9.763 1.00 50.44 431 LYS A O 1
ATOM 3324 N N . GLY A 1 432 ? -21.056 3.727 10.490 1.00 57.56 432 GLY A N 1
ATOM 3325 C CA . GLY A 1 432 ? -20.023 3.702 11.533 1.00 57.56 432 GLY A CA 1
ATOM 3326 C C . GLY A 1 432 ? -20.365 2.770 12.698 1.00 57.56 432 GLY A C 1
ATOM 3327 O O . GLY A 1 432 ? -21.375 2.073 12.655 1.00 57.56 432 GLY A O 1
ATOM 3328 N N . ASP A 1 433 ? -19.541 2.792 13.748 1.00 57.19 433 ASP A N 1
ATOM 3329 C CA . ASP A 1 433 ? -19.756 2.010 14.974 1.00 57.19 433 ASP A CA 1
ATOM 3330 C C . ASP A 1 433 ? -20.972 2.526 15.770 1.00 57.19 433 ASP A C 1
ATOM 3332 O O . ASP A 1 433 ? -21.297 3.719 15.746 1.00 57.19 433 ASP A O 1
ATOM 3336 N N . LEU A 1 434 ? -21.641 1.629 16.498 1.00 65.75 434 LEU A N 1
ATOM 3337 C CA . LEU A 1 434 ? -22.754 1.961 17.390 1.00 65.75 434 LEU A CA 1
ATOM 3338 C C . LEU A 1 434 ? -22.245 2.407 18.773 1.00 65.75 434 LEU A C 1
ATOM 3340 O O . LEU A 1 434 ? -21.460 1.700 19.409 1.00 65.75 434 LEU A O 1
ATOM 3344 N N . VAL A 1 435 ? -22.717 3.559 19.259 1.00 74.06 435 VAL A N 1
ATOM 3345 C CA . VAL A 1 435 ? -22.317 4.174 20.538 1.00 74.06 435 VAL A CA 1
ATOM 3346 C C . VAL A 1 435 ? -23.527 4.341 21.452 1.00 74.06 435 VAL A C 1
ATOM 3348 O O . VAL A 1 435 ? -24.528 4.949 21.072 1.00 74.06 435 VAL A O 1
ATOM 3351 N N . TRP A 1 436 ? -23.439 3.829 22.682 1.00 80.62 436 TRP A N 1
ATOM 3352 C CA . TRP A 1 436 ? -24.549 3.894 23.632 1.00 80.62 436 TRP A CA 1
ATOM 3353 C C . TRP A 1 436 ? -24.951 5.339 23.953 1.00 80.62 436 TRP A C 1
ATOM 3355 O O . TRP A 1 436 ? -24.121 6.146 24.364 1.00 80.62 436 TRP A O 1
ATOM 3365 N N . GLY A 1 437 ? -26.243 5.638 23.832 1.00 79.62 437 GLY A N 1
ATOM 3366 C CA . GLY A 1 437 ? -26.835 6.943 24.122 1.00 79.62 437 GLY A CA 1
ATOM 3367 C C . GLY A 1 437 ? -27.099 7.823 22.897 1.00 79.62 437 GLY A C 1
ATOM 3368 O O . GLY A 1 437 ? -27.643 8.909 23.060 1.00 79.62 437 GLY A O 1
ATOM 3369 N N . SER A 1 438 ? -26.742 7.372 21.692 1.00 82.12 438 SER A N 1
ATOM 3370 C CA . SER A 1 438 ? -27.055 8.075 20.438 1.00 82.12 438 SER A CA 1
ATOM 3371 C C . SER A 1 438 ? -28.395 7.613 19.838 1.00 82.12 438 SER A C 1
ATOM 3373 O O . SER A 1 438 ? -28.725 6.429 19.974 1.00 82.12 438 SER A O 1
ATOM 3375 N N . PRO A 1 439 ? -29.149 8.491 19.150 1.00 88.19 439 PRO A N 1
ATOM 3376 C CA . PRO A 1 439 ? -30.392 8.114 18.483 1.00 88.19 439 PRO A CA 1
ATOM 3377 C C . PRO A 1 439 ? -30.095 7.326 17.202 1.00 88.19 439 PRO A C 1
ATOM 3379 O O . PRO A 1 439 ? -29.440 7.836 16.294 1.00 88.19 439 PRO A O 1
ATOM 3382 N N . TYR A 1 440 ? -30.579 6.087 17.124 1.00 89.69 440 TYR A N 1
ATOM 3383 C CA . TYR A 1 440 ? -30.378 5.209 15.969 1.00 89.69 440 TYR A CA 1
ATOM 3384 C C . TYR A 1 440 ? -31.698 4.636 15.466 1.00 89.69 440 TYR A C 1
ATOM 3386 O O . TYR A 1 440 ? -32.600 4.351 16.251 1.00 89.69 440 TYR A O 1
ATOM 3394 N N . ASP A 1 441 ? -31.764 4.398 14.159 1.00 92.69 441 ASP A N 1
ATOM 3395 C CA . ASP A 1 441 ? -32.883 3.716 13.522 1.00 92.69 441 ASP A CA 1
ATOM 3396 C C . ASP A 1 441 ? -32.555 2.230 13.384 1.00 92.69 441 ASP A C 1
ATOM 3398 O O . ASP A 1 441 ? -31.770 1.808 12.527 1.00 92.69 441 ASP A O 1
ATOM 3402 N N . PHE A 1 442 ? -33.116 1.436 14.286 1.00 94.69 442 PHE A N 1
ATOM 3403 C CA . PHE A 1 442 ? -32.901 0.002 14.355 1.00 94.69 442 PHE A CA 1
ATOM 3404 C C . PHE A 1 442 ? -33.911 -0.757 13.504 1.00 94.69 442 PHE A C 1
ATOM 3406 O O . PHE A 1 442 ? -35.088 -0.415 13.445 1.00 94.69 442 PHE A O 1
ATOM 3413 N N . VAL A 1 443 ? -33.459 -1.860 12.919 1.00 93.75 443 VAL A N 1
ATOM 3414 C CA . VAL A 1 443 ? -34.311 -2.862 12.285 1.00 93.75 443 VAL A CA 1
ATOM 3415 C C . VAL A 1 443 ? -34.149 -4.162 13.057 1.00 93.75 443 VAL A C 1
ATOM 3417 O O . VAL A 1 443 ? -33.032 -4.648 13.227 1.00 93.75 443 VAL A O 1
ATOM 3420 N N . GLU A 1 444 ? -35.265 -4.726 13.504 1.00 93.44 444 GLU A N 1
ATOM 3421 C CA . GLU A 1 444 ? -35.318 -6.001 14.218 1.00 93.44 444 GLU A CA 1
ATOM 3422 C C . GLU A 1 444 ? -36.254 -6.957 13.479 1.00 93.44 444 GLU A C 1
ATOM 3424 O O . GLU A 1 444 ? -37.343 -6.576 13.055 1.00 93.44 444 GLU A O 1
ATOM 3429 N N . VAL A 1 445 ? -35.863 -8.220 13.337 1.00 91.44 445 VAL A N 1
ATOM 3430 C CA . VAL A 1 445 ? -36.631 -9.251 12.641 1.00 91.44 445 VAL A CA 1
ATOM 3431 C C . VAL A 1 445 ? -36.921 -10.412 13.586 1.00 91.44 445 VAL A C 1
ATOM 3433 O O . VAL A 1 445 ? -36.038 -10.964 14.250 1.00 91.44 445 VAL A O 1
ATOM 3436 N N . LYS A 1 446 ? -38.194 -10.811 13.675 1.00 88.69 446 LYS A N 1
ATOM 3437 C CA . LYS A 1 446 ? -38.638 -11.890 14.566 1.00 88.69 446 LYS A CA 1
ATOM 3438 C C . LYS A 1 446 ? -39.662 -12.791 13.887 1.00 88.69 446 LYS A C 1
ATOM 3440 O O . LYS A 1 446 ? -40.829 -12.451 13.740 1.00 88.69 446 LYS A O 1
ATOM 3445 N N . GLY A 1 447 ? -39.218 -13.997 13.537 1.00 84.56 447 GLY A N 1
ATOM 3446 C CA . GLY A 1 447 ? -40.061 -15.054 12.982 1.00 84.56 447 GLY A CA 1
ATOM 3447 C C . GLY A 1 447 ? -40.476 -16.085 14.027 1.00 84.56 447 GLY A C 1
ATOM 3448 O O . GLY A 1 447 ? -40.025 -17.221 13.958 1.00 84.56 447 GLY A O 1
ATOM 3449 N N . ARG A 1 448 ? -41.288 -15.706 15.019 1.00 82.56 448 ARG A N 1
ATOM 3450 C CA . ARG A 1 448 ? -41.805 -16.631 16.055 1.00 82.56 448 ARG A CA 1
ATOM 3451 C C . ARG A 1 448 ? -43.331 -16.688 16.011 1.00 82.56 448 ARG A C 1
ATOM 3453 O O . ARG A 1 448 ? -43.950 -15.754 15.512 1.00 82.56 448 ARG A O 1
ATOM 3460 N N . ALA A 1 449 ? -43.938 -17.756 16.531 1.00 80.38 449 ALA A N 1
ATOM 3461 C CA . ALA A 1 449 ? -45.400 -17.856 16.631 1.00 80.38 449 ALA A CA 1
ATOM 3462 C C . ALA A 1 449 ? -45.981 -16.798 17.589 1.00 80.38 449 ALA A C 1
ATOM 3464 O O . ALA A 1 449 ? -46.993 -16.171 17.288 1.00 80.38 449 ALA A O 1
ATOM 3465 N N . GLU A 1 450 ? -45.288 -16.546 18.700 1.00 87.56 450 GLU A N 1
ATOM 3466 C CA . GLU A 1 450 ? -45.617 -15.499 19.665 1.00 87.56 450 GLU A CA 1
ATOM 3467 C C . GLU A 1 450 ? -44.358 -14.701 20.035 1.00 87.56 450 GLU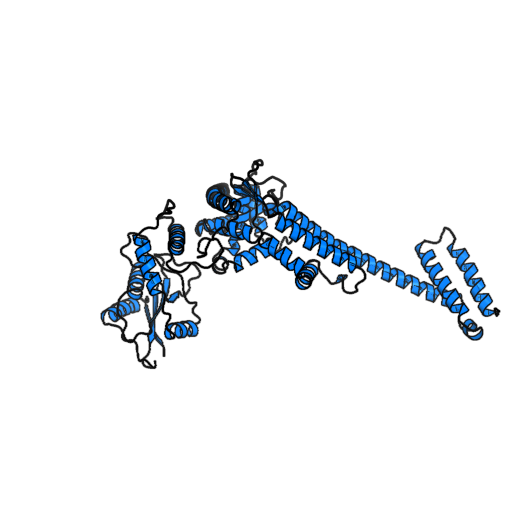 A C 1
ATOM 3469 O O . GLU A 1 450 ? -43.260 -15.261 20.142 1.00 87.56 450 GLU A O 1
ATOM 3474 N N . LEU A 1 451 ? -44.511 -13.387 20.207 1.00 88.56 451 LEU A N 1
ATOM 3475 C CA . LEU A 1 451 ? -43.450 -12.455 20.574 1.00 88.56 451 LEU A CA 1
ATOM 3476 C C . LEU A 1 451 ? -43.882 -11.618 21.782 1.00 88.56 451 LEU A C 1
ATOM 3478 O O . LEU A 1 451 ? -44.900 -10.929 21.746 1.00 88.56 451 LEU A O 1
ATOM 3482 N N . ALA A 1 452 ? -43.078 -11.671 22.842 1.00 86.50 452 ALA A N 1
ATOM 3483 C CA . ALA A 1 452 ? -43.326 -10.977 24.100 1.00 86.50 452 ALA A CA 1
ATOM 3484 C C . ALA A 1 452 ? -42.311 -9.852 24.350 1.00 86.50 452 ALA A C 1
ATOM 3486 O O . ALA A 1 452 ? -41.207 -9.868 23.802 1.00 86.50 452 ALA A O 1
ATOM 3487 N N . LEU A 1 453 ? -42.666 -8.906 25.227 1.00 88.06 453 LEU A N 1
ATOM 3488 C CA . LEU A 1 453 ? -41.803 -7.802 25.664 1.00 88.06 453 LEU A CA 1
ATOM 3489 C C . LEU A 1 453 ? -40.698 -8.299 26.612 1.00 88.06 453 LEU A C 1
ATOM 3491 O O . LEU A 1 453 ? -40.740 -8.098 27.828 1.00 88.06 453 LEU A O 1
ATOM 3495 N N . THR A 1 454 ? -39.703 -8.989 26.063 1.00 82.25 454 THR A N 1
ATOM 3496 C CA . THR A 1 454 ? -38.578 -9.549 26.820 1.00 82.25 454 THR A CA 1
ATOM 3497 C C . THR A 1 454 ? -37.264 -9.445 26.041 1.00 82.25 454 THR A C 1
ATOM 3499 O O . THR A 1 454 ? -37.248 -9.191 24.835 1.00 82.25 454 THR A O 1
ATOM 3502 N N . GLY A 1 455 ? -36.144 -9.629 26.748 1.00 82.69 455 GLY A N 1
ATOM 3503 C CA . GLY A 1 455 ? -34.808 -9.749 26.157 1.00 82.69 455 GLY A CA 1
ATOM 3504 C C . GLY A 1 455 ? -34.404 -8.575 25.256 1.00 82.69 455 GLY A C 1
ATOM 3505 O O . GLY A 1 455 ? -34.599 -7.414 25.612 1.00 82.69 455 GLY A O 1
ATOM 3506 N N . ASN A 1 456 ? -33.844 -8.907 24.085 1.00 84.62 456 ASN A N 1
ATOM 3507 C CA . ASN A 1 456 ? -33.258 -7.968 23.119 1.00 84.62 456 ASN A CA 1
ATOM 3508 C C . ASN A 1 456 ? -34.237 -6.854 22.709 1.00 84.62 456 ASN A C 1
ATOM 3510 O O . ASN A 1 456 ? -33.914 -5.677 22.816 1.00 84.62 456 ASN A O 1
ATOM 3514 N N . LEU A 1 457 ? -35.467 -7.221 22.329 1.00 87.88 457 LEU A N 1
ATOM 3515 C CA . LEU A 1 457 ? -36.475 -6.268 21.856 1.00 87.88 457 LEU A CA 1
ATOM 3516 C C . LEU A 1 457 ? -36.915 -5.296 22.957 1.00 87.88 457 LEU A C 1
ATOM 3518 O O . LEU A 1 457 ? -37.066 -4.105 22.703 1.00 87.88 457 LEU A O 1
ATOM 3522 N N . LYS A 1 458 ? -37.066 -5.779 24.198 1.00 91.25 458 LYS A N 1
ATOM 3523 C CA . LYS A 1 458 ? -37.367 -4.903 25.339 1.00 91.25 458 LYS A CA 1
ATOM 3524 C C . LYS A 1 458 ? -36.241 -3.895 25.577 1.00 91.25 458 LYS A C 1
ATOM 3526 O O . LYS A 1 458 ? -36.521 -2.723 25.799 1.00 91.25 458 LYS A O 1
ATOM 3531 N N . ALA A 1 459 ? -34.986 -4.341 25.518 1.00 89.50 459 ALA A N 1
ATOM 3532 C CA . ALA A 1 459 ? -33.830 -3.467 25.701 1.00 89.50 459 ALA A CA 1
ATOM 3533 C C . ALA A 1 459 ? -33.737 -2.394 24.601 1.00 89.50 459 ALA A C 1
ATOM 3535 O O . ALA A 1 459 ? -33.448 -1.238 24.905 1.00 89.50 459 ALA A O 1
ATOM 3536 N N . MET A 1 460 ? -34.053 -2.753 23.352 1.00 92.88 460 MET A N 1
ATOM 3537 C CA . MET A 1 460 ? -34.127 -1.816 22.226 1.00 92.88 460 MET A CA 1
ATOM 3538 C C . MET A 1 460 ? -35.223 -0.766 22.417 1.00 92.88 460 MET A C 1
ATOM 3540 O O . MET A 1 460 ? -34.947 0.423 22.289 1.00 92.88 460 MET A O 1
ATOM 3544 N N . ILE A 1 461 ? -36.444 -1.190 22.768 1.00 94.62 461 ILE A N 1
ATOM 3545 C CA . ILE A 1 461 ? -37.585 -0.292 23.030 1.00 94.62 461 ILE A CA 1
ATOM 3546 C C . ILE A 1 461 ? -37.220 0.718 24.120 1.00 94.62 461 ILE A C 1
ATOM 3548 O O . ILE A 1 461 ? -37.310 1.923 23.905 1.00 94.62 461 ILE A O 1
ATOM 3552 N N . GLN A 1 462 ? -36.696 0.232 25.248 1.00 93.44 462 GLN A N 1
ATOM 3553 C CA . GLN A 1 462 ? -36.277 1.086 26.362 1.00 93.44 462 GLN A CA 1
ATOM 3554 C C . GLN A 1 462 ? -35.151 2.050 25.984 1.00 93.44 462 GLN A C 1
ATOM 3556 O O . GLN A 1 462 ? -35.067 3.158 26.515 1.00 93.44 462 GLN A O 1
ATOM 3561 N N . TYR A 1 463 ? -34.257 1.629 25.090 1.00 93.56 463 TYR A N 1
ATOM 3562 C CA . TYR A 1 463 ? -33.201 2.488 24.583 1.00 93.56 463 TYR A CA 1
ATOM 3563 C C . TYR A 1 463 ? -33.767 3.622 23.727 1.00 93.56 463 TYR A C 1
ATOM 3565 O O . TYR A 1 463 ? -33.424 4.777 23.973 1.00 93.56 463 TYR A O 1
ATOM 3573 N N . VAL A 1 464 ? -34.646 3.311 22.769 1.00 94.31 464 VAL A N 1
ATOM 3574 C CA . VAL A 1 464 ? -35.241 4.309 21.865 1.00 94.31 464 VAL A CA 1
ATOM 3575 C C . VAL A 1 464 ? -36.106 5.305 22.633 1.00 94.31 464 VAL A C 1
ATOM 3577 O O . VAL A 1 464 ? -35.935 6.506 22.449 1.00 94.31 464 VAL A O 1
ATOM 3580 N N . GLN A 1 465 ? -36.906 4.841 23.596 1.00 92.94 465 GLN A N 1
ATOM 3581 C CA . GLN A 1 465 ? -37.674 5.720 24.491 1.00 92.94 465 GLN A CA 1
ATOM 3582 C C . GLN A 1 465 ? -36.783 6.722 25.238 1.00 92.94 465 GLN A C 1
ATOM 3584 O O . GLN A 1 465 ? -37.175 7.859 25.491 1.00 92.94 465 GLN A O 1
ATOM 3589 N N . LYS A 1 466 ? -35.571 6.304 25.623 1.00 91.56 466 LYS A N 1
ATOM 3590 C CA . LYS A 1 466 ? -34.672 7.125 26.438 1.00 91.56 466 LYS A CA 1
ATOM 3591 C C . LYS A 1 466 ? -33.783 8.062 25.623 1.00 91.56 466 LYS A C 1
ATOM 3593 O O . LYS A 1 466 ? -33.483 9.159 26.087 1.00 91.56 466 LYS A O 1
ATOM 3598 N N . TYR A 1 467 ? -33.296 7.606 24.474 1.00 89.44 467 TYR A N 1
ATOM 3599 C CA . TYR A 1 467 ? -32.239 8.280 23.715 1.00 89.44 467 TYR A CA 1
ATOM 3600 C C . TYR A 1 467 ? -32.681 8.732 22.316 1.00 89.44 467 TYR A C 1
ATOM 3602 O O . TYR A 1 467 ? -31.916 9.409 21.631 1.00 89.44 467 TYR A O 1
ATOM 3610 N N . GLY A 1 468 ? -33.908 8.405 21.907 1.00 88.06 468 GLY A N 1
ATOM 3611 C CA . GLY A 1 468 ? -34.447 8.688 20.582 1.00 88.06 468 GLY A CA 1
ATOM 3612 C C . GLY A 1 468 ? -34.018 7.673 19.520 1.00 88.06 468 GLY A C 1
ATOM 3613 O O . GLY A 1 468 ? -33.341 6.681 19.802 1.00 88.06 468 GLY A O 1
ATOM 3614 N N . GLY A 1 469 ? -34.415 7.945 18.276 1.00 92.62 469 GLY A N 1
ATOM 3615 C CA . GLY A 1 469 ? -34.278 7.024 17.146 1.00 92.62 469 GLY A CA 1
ATOM 3616 C C . GLY A 1 469 ? -35.590 6.305 16.837 1.00 92.62 469 GLY A C 1
ATOM 3617 O O . GLY A 1 469 ? -36.663 6.789 17.204 1.00 92.62 469 GLY A O 1
ATOM 3618 N N . SER A 1 470 ? -35.509 5.159 16.163 1.00 95.31 470 SER A N 1
ATOM 3619 C CA . SER A 1 470 ? -36.690 4.370 15.813 1.00 95.31 470 SER A CA 1
ATOM 3620 C C . SER A 1 470 ? -36.435 2.862 15.786 1.00 95.31 470 SER A C 1
ATOM 3622 O O . SER A 1 470 ? -35.292 2.407 15.739 1.00 95.31 470 SER A O 1
ATOM 3624 N N . ILE A 1 471 ? -37.509 2.069 15.839 1.00 96.25 471 ILE A N 1
ATOM 3625 C CA . ILE A 1 471 ? -37.478 0.608 15.680 1.00 96.25 471 ILE A CA 1
ATOM 3626 C C . ILE A 1 471 ? -38.428 0.181 14.561 1.00 96.25 471 ILE A C 1
ATOM 3628 O O . ILE A 1 471 ? -39.650 0.266 14.691 1.00 96.25 471 ILE A O 1
ATOM 3632 N N . GLU A 1 472 ? -37.879 -0.370 13.484 1.00 96.12 472 GLU A N 1
ATOM 3633 C CA . GLU A 1 472 ? -38.627 -1.093 12.458 1.00 96.12 472 GLU A CA 1
ATOM 3634 C C . GLU A 1 472 ? -38.627 -2.597 12.784 1.00 96.12 472 GLU A C 1
ATOM 3636 O O . GLU A 1 472 ? -37.624 -3.290 12.607 1.00 96.12 472 GLU A O 1
ATOM 3641 N N . LEU A 1 473 ? -39.756 -3.113 13.276 1.00 95.38 473 LEU A N 1
ATOM 3642 C CA . LEU A 1 473 ? -39.922 -4.512 13.676 1.00 95.38 473 LEU A CA 1
ATOM 3643 C C . LEU A 1 473 ? -40.608 -5.326 12.570 1.00 95.38 473 LEU A C 1
ATOM 3645 O O . LEU A 1 473 ? -41.788 -5.122 12.283 1.00 95.38 473 LEU A O 1
ATOM 3649 N N . TRP A 1 474 ? -39.907 -6.304 12.001 1.00 94.75 474 TRP A N 1
ATOM 3650 C CA . TRP A 1 474 ? -40.433 -7.226 10.993 1.00 94.75 474 TRP A CA 1
ATOM 3651 C C . TRP A 1 474 ? -40.894 -8.547 11.604 1.00 94.75 474 TRP A C 1
ATOM 3653 O O . TRP A 1 474 ? -40.126 -9.238 12.278 1.00 94.75 474 TRP A O 1
ATOM 3663 N N . ILE A 1 475 ? -42.139 -8.931 11.320 1.00 94.00 475 ILE A N 1
ATOM 3664 C CA . ILE A 1 475 ? -42.778 -10.138 11.863 1.00 94.00 475 ILE A CA 1
ATOM 3665 C C . ILE A 1 475 ? -43.491 -10.950 10.781 1.00 94.00 475 ILE A C 1
ATOM 3667 O O . ILE A 1 475 ? -43.803 -10.430 9.707 1.00 94.00 475 ILE A O 1
ATOM 3671 N N . ARG A 1 476 ? -43.776 -12.232 11.045 1.00 92.25 476 ARG A N 1
ATOM 3672 C CA . ARG A 1 476 ? -44.489 -13.083 10.079 1.00 92.25 476 ARG A CA 1
ATOM 3673 C C . ARG A 1 476 ? -45.903 -12.572 9.859 1.00 92.25 476 ARG A C 1
ATOM 3675 O O . ARG A 1 476 ? -46.647 -12.330 10.811 1.00 92.25 476 ARG A O 1
ATOM 3682 N N . SER A 1 477 ? -46.284 -12.457 8.596 1.00 92.31 477 SER A N 1
ATOM 3683 C CA . SER A 1 477 ? -47.652 -12.160 8.189 1.00 92.31 477 SER A CA 1
ATOM 3684 C C . SER A 1 477 ? -48.532 -13.413 8.231 1.00 92.31 477 SER A C 1
ATOM 3686 O O . SER A 1 477 ? -48.041 -14.538 8.296 1.00 92.31 477 SER A O 1
ATOM 3688 N N . ALA A 1 478 ? -49.847 -13.234 8.096 1.00 89.62 478 ALA A N 1
ATOM 3689 C CA . ALA A 1 478 ? -50.784 -14.351 7.953 1.00 89.62 478 ALA A CA 1
ATOM 3690 C C . ALA A 1 478 ? -50.559 -15.197 6.685 1.00 89.62 478 ALA A C 1
ATOM 3692 O O . ALA A 1 478 ? -51.088 -16.299 6.597 1.00 89.62 478 ALA A O 1
ATOM 3693 N N . LYS A 1 479 ? -49.790 -14.690 5.710 1.00 89.50 479 LYS A N 1
ATOM 3694 C CA . LYS A 1 479 ? -49.432 -15.418 4.484 1.00 89.50 479 LYS A CA 1
ATOM 3695 C C . LYS A 1 479 ? -48.221 -16.336 4.665 1.00 89.50 479 LYS A C 1
ATOM 3697 O O . LYS A 1 479 ? -47.954 -17.136 3.774 1.00 89.50 479 LYS A O 1
ATOM 3702 N N . HIS A 1 480 ? -47.511 -16.225 5.789 1.00 87.44 480 HIS A N 1
ATOM 3703 C CA . HIS A 1 480 ? -46.352 -17.061 6.064 1.00 87.44 480 HIS A CA 1
ATOM 3704 C C . HIS A 1 480 ? -46.777 -18.514 6.316 1.00 87.44 480 HIS A C 1
ATOM 3706 O O . HIS A 1 480 ? -47.760 -18.721 7.033 1.00 87.44 480 HIS A O 1
ATOM 3712 N N . PRO A 1 481 ? -46.056 -19.530 5.793 1.00 80.75 481 PRO A N 1
ATOM 3713 C CA . PRO A 1 481 ? -46.439 -20.940 5.940 1.00 80.75 481 PRO A CA 1
ATOM 3714 C C . PRO A 1 481 ? -46.629 -21.390 7.395 1.00 80.75 481 PRO A C 1
ATOM 3716 O O . PRO A 1 481 ? -47.489 -22.208 7.696 1.00 80.75 481 PRO A O 1
ATOM 3719 N N . GLU A 1 482 ? -45.846 -20.818 8.312 1.00 78.94 482 GLU A N 1
ATOM 3720 C CA . GLU A 1 482 ? -45.935 -21.080 9.759 1.00 78.94 482 GLU A CA 1
ATOM 3721 C C . GLU A 1 482 ? -46.928 -20.164 10.509 1.00 78.94 482 GLU A C 1
ATOM 3723 O O . GLU A 1 482 ? -46.950 -20.145 11.740 1.00 78.94 482 GLU A O 1
ATOM 3728 N N . GLY A 1 483 ? -47.733 -19.382 9.788 1.00 85.94 483 GLY A N 1
ATOM 3729 C CA . GLY A 1 483 ? -48.708 -18.446 10.346 1.00 85.94 483 GLY A CA 1
ATOM 3730 C C . GLY A 1 483 ? -48.123 -17.113 10.827 1.00 85.94 483 GLY A C 1
ATOM 3731 O O . GLY A 1 483 ? -46.907 -16.898 10.857 1.00 85.94 483 GLY A O 1
ATOM 3732 N N . ALA A 1 484 ? -49.026 -16.199 11.202 1.00 90.94 484 ALA A N 1
ATOM 3733 C CA . ALA A 1 484 ? -48.677 -14.862 11.675 1.00 90.94 484 ALA A CA 1
ATOM 3734 C C . ALA A 1 484 ? -48.059 -14.882 13.078 1.00 90.94 484 ALA A C 1
ATOM 3736 O O . ALA A 1 484 ? -48.534 -15.595 13.966 1.00 90.94 484 ALA A O 1
ATOM 3737 N N . THR A 1 485 ? -47.066 -14.022 13.302 1.00 90.00 485 THR A N 1
ATOM 3738 C CA . THR A 1 485 ? -46.525 -13.768 14.641 1.00 90.00 485 THR A CA 1
ATOM 3739 C C . THR A 1 485 ? -47.536 -12.980 15.465 1.00 90.00 485 THR A C 1
ATOM 3741 O O . THR A 1 485 ? -47.957 -11.892 15.071 1.00 90.00 485 THR A O 1
ATOM 3744 N N . ARG A 1 486 ? -47.896 -13.505 16.637 1.00 91.00 486 ARG A N 1
ATOM 3745 C CA . ARG A 1 486 ? -48.765 -12.823 17.602 1.00 91.00 486 ARG A CA 1
ATOM 3746 C C . ARG A 1 486 ? -47.924 -12.016 18.584 1.00 91.00 486 ARG A C 1
ATOM 3748 O O . ARG A 1 486 ? -47.008 -12.557 19.196 1.00 91.00 486 ARG A O 1
ATOM 3755 N N . LEU A 1 487 ? -48.227 -10.732 18.735 1.00 92.50 487 LEU A N 1
ATOM 3756 C CA . LEU A 1 487 ? -47.610 -9.888 19.758 1.00 92.50 487 LEU A CA 1
ATOM 3757 C C . LEU A 1 487 ? -48.404 -10.025 21.058 1.00 92.50 487 LEU A C 1
ATOM 3759 O O . LEU A 1 487 ? -49.635 -10.030 21.030 1.00 92.50 487 LEU A O 1
ATOM 3763 N N . THR A 1 488 ? -47.725 -10.132 22.198 1.00 92.56 488 THR A N 1
ATOM 3764 C CA . THR A 1 488 ? -48.424 -10.090 23.488 1.00 92.56 488 THR A CA 1
ATOM 3765 C C . THR A 1 488 ? -49.006 -8.697 23.747 1.00 92.56 488 THR A C 1
ATOM 3767 O O . THR A 1 488 ? -48.526 -7.703 23.196 1.00 92.56 488 THR A O 1
ATOM 3770 N N . GLY A 1 489 ? -50.029 -8.611 24.606 1.00 93.00 489 GLY A N 1
ATOM 3771 C CA . GLY A 1 489 ? -50.668 -7.340 24.982 1.00 93.00 489 GLY A CA 1
ATOM 3772 C C . GLY A 1 489 ? -49.664 -6.257 25.405 1.00 93.00 489 GLY A C 1
ATOM 3773 O O . GLY A 1 489 ? -49.612 -5.224 24.743 1.00 93.00 489 GLY A O 1
ATOM 3774 N N . PRO A 1 490 ? -48.768 -6.525 26.379 1.00 94.25 490 PRO A N 1
ATOM 3775 C CA . PRO A 1 490 ? -47.776 -5.542 26.820 1.00 94.25 490 PRO A CA 1
ATOM 3776 C C . PRO A 1 490 ? -46.816 -5.076 25.719 1.00 94.25 490 PRO A C 1
ATOM 3778 O O . PRO A 1 490 ? -46.444 -3.911 25.670 1.00 94.25 490 PRO A O 1
ATOM 3781 N N . LEU A 1 491 ? -46.401 -5.972 24.814 1.00 92.75 491 LEU A N 1
ATOM 3782 C CA . LEU A 1 491 ? -45.543 -5.579 23.692 1.00 92.75 491 LEU A CA 1
ATOM 3783 C C . LEU A 1 491 ? -46.304 -4.709 22.684 1.00 92.75 491 LEU A C 1
ATOM 3785 O O . LEU A 1 491 ? -45.740 -3.780 22.115 1.00 92.75 491 LEU A O 1
ATOM 3789 N N . THR A 1 492 ? -47.577 -5.029 22.457 1.00 94.00 492 THR A N 1
ATOM 3790 C CA . THR A 1 492 ? -48.452 -4.281 21.551 1.00 94.00 492 THR A CA 1
ATOM 3791 C C . THR A 1 492 ? -48.687 -2.865 22.066 1.00 94.00 492 THR A C 1
ATOM 3793 O O . THR A 1 492 ? -48.633 -1.925 21.282 1.00 94.00 492 THR A O 1
ATOM 3796 N N . GLU A 1 493 ? -48.912 -2.706 23.371 1.00 93.75 493 GLU A N 1
ATOM 3797 C CA . GLU A 1 493 ? -49.079 -1.401 24.021 1.00 93.75 493 GLU A CA 1
ATOM 3798 C C . GLU A 1 493 ? -47.829 -0.524 23.853 1.00 93.75 493 GLU A C 1
ATOM 3800 O O . GLU A 1 493 ? -47.927 0.548 23.260 1.00 93.75 493 GLU A O 1
ATOM 3805 N N . GLU A 1 494 ? -46.648 -1.021 24.236 1.00 93.75 494 GLU A N 1
ATOM 3806 C CA . GLU A 1 494 ? -45.378 -0.279 24.115 1.00 93.75 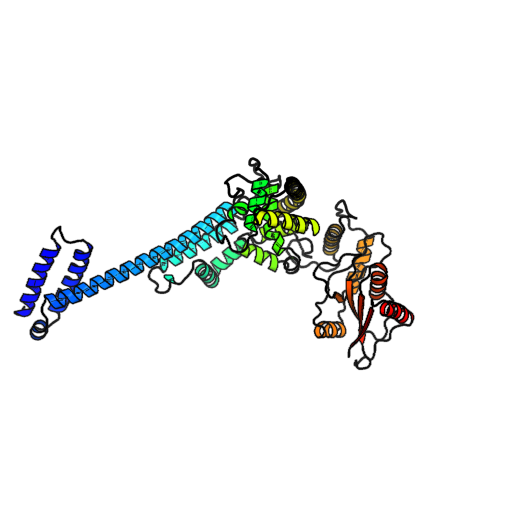494 GLU A CA 1
ATOM 3807 C C . GLU A 1 494 ? -45.047 0.112 22.665 1.00 93.75 494 GLU A C 1
ATOM 3809 O O . GLU A 1 494 ? -44.622 1.234 22.387 1.00 93.75 494 GLU A O 1
ATOM 3814 N N . LEU A 1 495 ? -45.259 -0.801 21.708 1.00 93.50 495 LEU A N 1
ATOM 3815 C CA . LEU A 1 495 ? -45.033 -0.499 20.293 1.00 93.50 495 LEU A CA 1
ATOM 3816 C C . LEU A 1 495 ? -46.049 0.511 19.757 1.00 93.50 495 LEU A C 1
ATOM 3818 O O . LEU A 1 495 ? -45.675 1.357 18.953 1.00 93.50 495 LEU A O 1
ATOM 3822 N N . ASN A 1 496 ? -47.313 0.450 20.184 1.00 94.19 496 ASN A N 1
ATOM 3823 C CA . ASN A 1 496 ? -48.328 1.415 19.763 1.00 94.19 496 ASN A CA 1
ATOM 3824 C C . ASN A 1 496 ? -48.019 2.823 20.273 1.00 94.19 496 ASN A C 1
ATOM 3826 O O . ASN A 1 496 ? -48.255 3.788 19.547 1.00 94.19 496 ASN A O 1
ATOM 3830 N N . ASP A 1 497 ? -47.493 2.950 21.489 1.00 93.31 497 ASP A N 1
ATOM 3831 C CA . ASP A 1 497 ? -47.086 4.246 22.028 1.00 93.31 497 ASP A CA 1
ATOM 3832 C C . ASP A 1 497 ? -45.884 4.807 21.259 1.00 93.31 497 ASP A C 1
ATOM 3834 O O . ASP A 1 497 ? -45.956 5.932 20.764 1.00 93.31 497 ASP A O 1
ATOM 3838 N N . LEU A 1 498 ? -44.869 3.983 20.979 1.00 92.62 498 LEU A N 1
ATOM 3839 C CA . LEU A 1 498 ? -43.764 4.381 20.099 1.00 92.62 498 LEU A CA 1
ATOM 3840 C C . LEU A 1 498 ? -44.217 4.725 18.669 1.00 92.62 498 LEU A C 1
ATOM 3842 O O . LEU A 1 498 ? -43.676 5.641 18.054 1.00 92.62 498 LEU A O 1
ATOM 3846 N N . VAL A 1 499 ? -45.211 4.025 18.111 1.00 93.75 499 VAL A N 1
ATOM 3847 C CA . VAL A 1 499 ? -45.776 4.341 16.784 1.00 93.75 499 VAL A CA 1
ATOM 3848 C C . VAL A 1 499 ? -46.431 5.723 16.789 1.00 93.75 499 VAL A C 1
ATOM 3850 O O . VAL A 1 499 ? -46.229 6.486 15.843 1.00 93.75 499 VAL A O 1
ATOM 3853 N N . LYS A 1 500 ? -47.188 6.076 17.839 1.00 92.62 500 LYS A N 1
ATOM 3854 C CA . LYS A 1 500 ? -47.794 7.416 17.972 1.00 92.62 500 LYS A CA 1
ATOM 3855 C C . LYS A 1 500 ? -46.731 8.514 18.023 1.00 92.62 500 LYS A C 1
ATOM 3857 O O . LYS A 1 500 ? -46.968 9.606 17.517 1.00 92.62 500 LYS A O 1
ATOM 3862 N N . GLU A 1 501 ? -45.570 8.209 18.593 1.00 90.75 501 GLU A N 1
ATOM 3863 C CA . GLU A 1 501 ? -44.415 9.107 18.684 1.00 90.75 501 GLU A CA 1
ATOM 3864 C C . GLU A 1 501 ? -43.542 9.114 17.413 1.00 90.75 501 GLU A C 1
ATOM 3866 O O . GLU A 1 501 ? -42.571 9.864 17.331 1.00 90.75 501 GLU A O 1
ATOM 3871 N N . GLY A 1 502 ? -43.877 8.304 16.401 1.00 91.38 502 GLY A N 1
ATOM 3872 C CA . GLY A 1 502 ? -43.090 8.168 15.171 1.00 91.38 502 GLY A CA 1
ATOM 3873 C C . GLY A 1 502 ? -41.779 7.391 15.348 1.00 91.38 502 GLY A C 1
ATOM 3874 O O . GLY A 1 502 ? -40.922 7.431 14.470 1.00 91.38 502 GLY A O 1
ATOM 3875 N N . GLN A 1 503 ? -41.625 6.678 16.464 1.00 94.19 503 GLN A N 1
ATOM 3876 C CA . GLN A 1 503 ? -40.416 5.959 16.870 1.00 94.19 503 GLN A CA 1
ATOM 3877 C C . GLN A 1 503 ? -40.505 4.439 16.663 1.00 94.19 503 GLN A C 1
ATOM 3879 O O . GLN A 1 503 ? -39.548 3.717 16.939 1.00 94.19 503 GLN A O 1
ATOM 3884 N N . ALA A 1 504 ? -41.624 3.911 16.166 1.00 95.12 504 ALA A N 1
ATOM 3885 C CA . ALA A 1 504 ? -41.718 2.502 15.793 1.00 95.12 504 ALA A CA 1
ATOM 3886 C C . ALA A 1 504 ? -42.551 2.271 14.530 1.00 95.12 504 ALA A C 1
ATOM 3888 O O . ALA A 1 504 ? -43.476 3.019 14.217 1.00 95.12 504 ALA A O 1
ATOM 3889 N N . ALA A 1 505 ? -42.236 1.190 13.817 1.00 95.19 505 ALA A N 1
ATOM 3890 C CA . ALA A 1 505 ? -43.028 0.671 12.710 1.00 95.19 505 ALA A CA 1
ATOM 3891 C C . ALA A 1 505 ? -43.028 -0.862 12.729 1.00 95.19 505 ALA A C 1
ATOM 3893 O O . ALA A 1 505 ? -41.977 -1.489 12.630 1.00 95.19 505 ALA A O 1
ATOM 3894 N N . VAL A 1 506 ? -44.210 -1.482 12.799 1.00 94.44 506 VAL A N 1
ATOM 3895 C CA . VAL A 1 506 ? -44.351 -2.944 12.711 1.00 94.44 506 VAL A CA 1
ATOM 3896 C C . VAL A 1 506 ? -44.692 -3.337 11.274 1.00 94.44 506 VAL A C 1
ATOM 3898 O O . VAL A 1 506 ? -45.667 -2.850 10.697 1.00 94.44 506 VAL A O 1
ATOM 3901 N N . ARG A 1 507 ? -43.878 -4.208 10.672 1.00 94.69 507 ARG A N 1
ATOM 3902 C CA . ARG A 1 507 ? -43.966 -4.597 9.260 1.00 94.69 507 ARG A CA 1
ATOM 3903 C C . ARG A 1 507 ? -44.219 -6.106 9.114 1.00 94.69 507 ARG A C 1
ATOM 3905 O O . ARG A 1 507 ? -43.394 -6.910 9.543 1.00 94.69 507 ARG A O 1
ATOM 3912 N N . PRO A 1 508 ? -45.337 -6.525 8.498 1.00 92.31 508 PRO A N 1
ATOM 3913 C CA . PRO A 1 508 ? -45.582 -7.936 8.215 1.00 92.31 508 PRO A CA 1
ATOM 3914 C C . PRO A 1 508 ? -44.800 -8.407 6.972 1.00 92.31 508 PRO A C 1
ATOM 3916 O O . PRO A 1 508 ? -44.784 -7.713 5.955 1.00 92.31 508 PRO A O 1
ATOM 3919 N N . PHE A 1 509 ? -44.211 -9.607 7.026 1.00 91.00 509 PHE A N 1
ATOM 3920 C CA . PHE A 1 509 ? -43.498 -10.256 5.912 1.00 91.00 509 PHE A CA 1
ATOM 3921 C C . PHE A 1 509 ? -44.056 -11.667 5.625 1.00 91.00 509 PHE A C 1
ATOM 3923 O O . PHE A 1 509 ? -44.344 -12.395 6.583 1.00 91.00 509 PHE A O 1
ATOM 3930 N N . PRO A 1 510 ? -44.303 -12.039 4.352 1.00 86.38 510 PRO A N 1
ATOM 3931 C CA . PRO A 1 510 ? -44.840 -13.347 3.973 1.00 86.38 510 PRO A CA 1
ATOM 3932 C C . PRO A 1 510 ? -43.845 -14.491 4.145 1.00 86.38 510 PRO A C 1
ATOM 3934 O O . PRO A 1 510 ? -42.623 -14.249 4.217 1.00 86.38 510 PRO A O 1
#

Foldseek 3Di:
DADDLLVQLVVVLVVQLVVLPDPPHDPLLSVLLVQLSVVSNVVSVVDDPVVSVVDHSVVSSVVSSVVSNVVVVVVVVLLVLLVVLLVQLVVVLVLVLVLQVLQQFQQQFQFWTFGQDPLLSVLSNVLSVQLSVVSVVCSVPPCSSVDHSVNSSVVCLVVDVVSVVSNVCSLVAFTATGRDDDDDADDLLQLLLLLLQLPDPDDCPPQRLCCLRNCATSVGHHHDNLSNLLSLLSLCLVLLQAPLVVVPLVSLVVSCVVNVHRSQVSQLSLQLNLLDDPVNSVLSVVSSNCSNVVHDRDPVSSVSSSVSSVVSNVSRVVCNVCSNVVWGDDHQVQCADSVSHHHDQLDPSSQQSVQQSVCSLCCVQPVDDDSDRDPQVSVLSNVASVVPPDDDPQLVVVCVVVVFDQWPAKEQDDPPDPAHIATARGWPPDDHHDYQLAATAGEHEDEDQEDECDDRNVSVLVRCVRRNHAYEYEWADCPDPVGTYHYDPVRCVSQVVCVVVVRYDYHHDD